Protein AF-0000000087538616 (afdb_homodimer)

Nearest PDB structures (foldseek):
  2dq4-assembly1_A  TM=9.254E-01  e=9.831E-35  Thermus thermophilus
  3gfb-assembly1_D  TM=9.122E-01  e=1.054E-32  Thermococcus kodakarensis KOD1
  4a2c-assembly1_B  TM=8.801E-01  e=6.360E-32  Escherichia coli K-12
  4oh1-assembly1_A  TM=8.958E-01  e=3.127E-30  [Clostridium] scindens ATCC 35704
  5yln-assembly2_C  TM=8.479E-01  e=1.690E-27  Streptococcus pneumoniae D39

Structure (mmCIF, N/CA/C/O backbone):
data_AF-0000000087538616-model_v1
#
loop_
_entity.id
_entity.type
_entity.pdbx_description
1 polymer 'Alcohol dehydrogenase'
#
loop_
_atom_site.group_PDB
_atom_site.id
_atom_site.type_symbol
_atom_site.label_atom_id
_atom_site.label_alt_id
_atom_site.label_comp_id
_atom_site.label_asym_id
_atom_site.label_entity_id
_atom_site.label_seq_id
_atom_site.pdbx_PDB_ins_code
_atom_site.Cartn_x
_atom_site.Cartn_y
_atom_site.Cartn_z
_atom_site.occupancy
_atom_site.B_iso_or_equiv
_atom_site.auth_seq_id
_atom_site.auth_comp_id
_atom_site.auth_asym_id
_atom_site.auth_atom_id
_atom_site.pdbx_PDB_model_num
ATOM 1 N N . MET A 1 1 ? -8.773 42.375 21 1 96.44 1 MET A N 1
ATOM 2 C CA . MET A 1 1 ? -7.539 41.812 20.453 1 96.44 1 MET A CA 1
ATOM 3 C C . MET A 1 1 ? -7.461 42 18.953 1 96.44 1 MET A C 1
ATOM 5 O O . MET A 1 1 ? -8.484 42.188 18.281 1 96.44 1 MET A O 1
ATOM 9 N N . LYS A 1 2 ? -6.277 42.031 18.453 1 98.06 2 LYS A N 1
ATOM 10 C CA . LYS A 1 2 ? -6.098 42.062 17.016 1 98.06 2 LYS A CA 1
ATOM 11 C C . LYS A 1 2 ? -6.25 40.656 16.406 1 98.06 2 LYS A C 1
ATOM 13 O O . LYS A 1 2 ? -5.773 39.688 16.969 1 98.06 2 LYS A O 1
ATOM 18 N N . ALA A 1 3 ? -6.91 40.625 15.273 1 98.5 3 ALA A N 1
ATOM 19 C CA . ALA A 1 3 ? -7.082 39.375 14.539 1 98.5 3 ALA A CA 1
ATOM 20 C C . ALA A 1 3 ? -7.152 39.625 13.039 1 98.5 3 ALA A C 1
ATOM 22 O O . ALA A 1 3 ? -7.637 40.656 12.594 1 98.5 3 ALA A O 1
ATOM 23 N N . ALA A 1 4 ? -6.582 38.75 12.273 1 97.94 4 ALA A N 1
ATOM 24 C CA . ALA A 1 4 ? -6.742 38.781 10.82 1 97.94 4 ALA A CA 1
ATOM 25 C C . ALA A 1 4 ? -7.969 37.969 10.398 1 97.94 4 ALA A C 1
ATOM 27 O O . ALA A 1 4 ? -7.953 36.719 10.445 1 97.94 4 ALA A O 1
ATOM 28 N N . VAL A 1 5 ? -8.977 38.625 9.945 1 97.56 5 VAL A N 1
ATOM 29 C CA . VAL A 1 5 ? -10.258 38 9.656 1 97.56 5 VAL A CA 1
ATOM 30 C C . VAL A 1 5 ? -10.422 37.812 8.148 1 97.56 5 VAL A C 1
ATOM 32 O O . VAL A 1 5 ? -10.281 38.75 7.379 1 97.56 5 VAL A O 1
ATOM 35 N N . PHE A 1 6 ? -10.617 36.562 7.762 1 96.5 6 PHE A N 1
ATOM 36 C CA . PHE A 1 6 ? -10.961 36.219 6.387 1 96.5 6 PHE A CA 1
ATOM 37 C C . PHE A 1 6 ? -12.445 36.406 6.137 1 96.5 6 PHE A C 1
ATOM 39 O O . PHE A 1 6 ? -13.281 35.812 6.82 1 96.5 6 PHE A O 1
ATOM 46 N N . TYR A 1 7 ? -12.82 37.188 5.133 1 96.06 7 TYR A N 1
ATOM 47 C CA . TYR A 1 7 ? -14.219 37.5 4.867 1 96.06 7 TYR A CA 1
ATOM 48 C C . TYR A 1 7 ? -14.703 36.812 3.602 1 96.06 7 TYR A C 1
ATOM 50 O O . TYR A 1 7 ? -15.844 36.344 3.531 1 96.06 7 TYR A O 1
ATOM 58 N N . GLU A 1 8 ? -13.906 36.75 2.619 1 93.81 8 GLU A N 1
ATOM 59 C CA . GLU A 1 8 ? -14.156 36.156 1.307 1 93.81 8 GLU A CA 1
ATOM 60 C C . GLU A 1 8 ? -12.859 35.969 0.522 1 93.81 8 GLU A C 1
ATOM 62 O O . GLU A 1 8 ? -11.805 36.469 0.938 1 93.81 8 GLU A O 1
ATOM 67 N N . PRO A 1 9 ? -12.961 35.219 -0.507 1 92.62 9 PRO A N 1
ATOM 68 C CA . PRO A 1 9 ? -11.734 35.031 -1.285 1 92.62 9 PRO A CA 1
ATOM 69 C C . PRO A 1 9 ? -11.039 36.344 -1.614 1 92.62 9 PRO A C 1
ATOM 71 O O . PRO A 1 9 ? -11.688 37.281 -2.088 1 92.62 9 PRO A O 1
ATOM 74 N N . GLY A 1 10 ? -9.781 36.406 -1.175 1 93.75 10 GLY A N 1
ATOM 75 C CA . GLY A 1 10 ? -8.961 37.594 -1.491 1 93.75 10 GLY A CA 1
ATOM 76 C C . GLY A 1 10 ? -9.062 38.688 -0.455 1 93.75 10 GLY A C 1
ATOM 77 O O . GLY A 1 10 ? -8.398 39.719 -0.565 1 93.75 10 GLY A O 1
ATOM 78 N N . VAL A 1 11 ? -9.836 38.438 0.574 1 95.69 11 VAL A N 1
ATOM 79 C CA . VAL A 1 11 ? -10.062 39.531 1.506 1 95.69 11 VAL A CA 1
ATOM 80 C C . VAL A 1 11 ? -9.781 39.062 2.932 1 95.69 11 VAL A C 1
ATOM 82 O O . VAL A 1 11 ? -10.594 38.375 3.539 1 95.69 11 VAL A O 1
ATOM 85 N N . VAL A 1 12 ? -8.664 39.469 3.48 1 96.5 12 VAL A N 1
ATOM 86 C CA . VAL A 1 12 ? -8.297 39.312 4.887 1 96.5 12 VAL A CA 1
ATOM 87 C C . VAL A 1 12 ? -8.039 40.688 5.496 1 96.5 12 VAL A C 1
ATOM 89 O O . VAL A 1 12 ? -7.266 41.5 4.949 1 96.5 12 VAL A O 1
ATOM 92 N N . LYS A 1 13 ? -8.664 41 6.566 1 97.44 13 LYS A N 1
ATOM 93 C CA . LYS A 1 13 ? -8.508 42.281 7.234 1 97.44 13 LYS A CA 1
ATOM 94 C C . LYS A 1 13 ? -8.055 42.094 8.68 1 97.44 13 LYS A C 1
ATOM 96 O O . LYS A 1 13 ? -8.625 41.281 9.422 1 97.44 13 LYS A O 1
ATOM 101 N N . VAL A 1 14 ? -6.996 42.812 9.023 1 97.81 14 VAL A N 1
ATOM 102 C CA . VAL A 1 14 ? -6.594 42.875 10.43 1 97.81 14 VAL A CA 1
ATOM 103 C C . VAL A 1 14 ? -7.453 43.875 11.18 1 97.81 14 VAL A C 1
ATOM 105 O O . VAL A 1 14 ? -7.477 45.062 10.828 1 97.81 14 VAL A O 1
ATOM 108 N N . GLU A 1 15 ? -8.117 43.406 12.164 1 97.62 15 GLU A N 1
ATOM 109 C CA . GLU A 1 15 ? -9.008 44.281 12.898 1 97.62 15 GLU A CA 1
ATOM 110 C C . GLU A 1 15 ? -9.062 43.938 14.375 1 97.62 15 GLU A C 1
ATOM 112 O O . GLU A 1 15 ? -8.539 42.875 14.789 1 97.62 15 GLU A O 1
ATOM 117 N N . GLU A 1 16 ? -9.625 44.875 15.133 1 97.75 16 GLU A N 1
ATOM 118 C CA . GLU A 1 16 ? -9.836 44.656 16.562 1 97.75 16 GLU A CA 1
ATOM 119 C C . GLU A 1 16 ? -11.125 43.875 16.797 1 97.75 16 GLU A C 1
ATOM 121 O O . GLU A 1 16 ? -12.172 44.188 16.25 1 97.75 16 GLU A O 1
ATOM 126 N N . LYS A 1 17 ? -10.977 42.781 17.562 1 96.12 17 LYS A N 1
ATOM 127 C CA . LYS A 1 17 ? -12.102 41.938 17.953 1 96.12 17 LYS A CA 1
ATOM 128 C C . LYS A 1 17 ? -12.164 41.781 19.469 1 96.12 17 LYS A C 1
ATOM 130 O O . LYS A 1 17 ? -11.156 41.969 20.172 1 96.12 17 LYS A O 1
ATOM 135 N N . ALA A 1 18 ? -13.391 41.5 19.906 1 96.31 18 ALA A N 1
ATOM 136 C CA . ALA A 1 18 ? -13.516 41.156 21.328 1 96.31 18 ALA A CA 1
ATOM 137 C C . ALA A 1 18 ? -12.688 39.906 21.672 1 96.31 18 ALA A C 1
ATOM 139 O O . ALA A 1 18 ? -12.594 38.969 20.875 1 96.31 18 ALA A O 1
ATOM 140 N N . ASP A 1 19 ? -12.094 39.969 22.844 1 97.31 19 ASP A N 1
ATOM 141 C CA . ASP A 1 19 ? -11.391 38.75 23.297 1 97.31 19 ASP A CA 1
ATOM 142 C C . ASP A 1 19 ? -12.344 37.562 23.375 1 97.31 19 ASP A C 1
ATOM 144 O O . ASP A 1 19 ? -13.5 37.719 23.797 1 97.31 19 ASP A O 1
ATOM 148 N N . PRO A 1 20 ? -11.891 36.375 23.031 1 97.12 20 PRO A N 1
ATOM 149 C CA . PRO A 1 20 ? -12.742 35.219 23.203 1 97.12 20 PRO A CA 1
ATOM 150 C C . PRO A 1 20 ? -13.094 34.938 24.656 1 97.12 20 PRO A C 1
ATOM 152 O O . PRO A 1 20 ? -12.25 35.094 25.547 1 97.12 20 PRO A O 1
ATOM 155 N N . VAL A 1 21 ? -14.281 34.562 24.844 1 97 21 VAL A N 1
ATOM 156 C CA . VAL A 1 21 ? -14.727 34.125 26.156 1 97 21 VAL A CA 1
ATOM 157 C C . VAL A 1 21 ? -14.617 32.594 26.281 1 97 21 VAL A C 1
ATOM 159 O O . VAL A 1 21 ? -14.984 31.875 25.344 1 97 21 VAL A O 1
ATOM 162 N N . ILE A 1 22 ? -14.086 32.156 27.391 1 97.44 22 ILE A N 1
ATOM 163 C CA . ILE A 1 22 ? -13.883 30.703 27.516 1 97.44 22 ILE A CA 1
ATOM 164 C C . ILE A 1 22 ? -14.734 30.156 28.656 1 97.44 22 ILE A C 1
ATOM 166 O O . ILE A 1 22 ? -15.039 30.875 29.625 1 97.44 22 ILE A O 1
ATOM 170 N N . HIS A 1 23 ? -15.203 28.953 28.484 1 96.25 23 HIS A N 1
ATOM 171 C CA . HIS A 1 23 ? -15.969 28.203 29.484 1 96.25 23 HIS A CA 1
ATOM 172 C C . HIS A 1 23 ? -15.602 26.734 29.453 1 96.25 23 HIS A C 1
ATOM 174 O O . HIS A 1 23 ? -14.984 26.25 28.5 1 96.25 23 HIS A O 1
ATOM 180 N N . GLY A 1 24 ? -15.875 26.078 30.625 1 97.38 24 GLY A N 1
ATOM 181 C CA . GLY A 1 24 ? -15.789 24.625 30.656 1 97.38 24 GLY A CA 1
ATOM 182 C C . GLY A 1 24 ? -14.391 24.094 30.391 1 97.38 24 GLY A C 1
ATOM 183 O O . GLY A 1 24 ? -13.445 24.453 31.109 1 97.38 24 GLY A O 1
ATOM 184 N N . ASP A 1 25 ? -14.219 23.328 29.297 1 97.88 25 ASP A N 1
ATOM 185 C CA . ASP A 1 25 ? -12.945 22.672 29 1 97.88 25 ASP A CA 1
ATOM 186 C C . ASP A 1 25 ? -12.141 23.484 27.984 1 97.88 25 ASP A C 1
ATOM 188 O O . ASP A 1 25 ? -11.258 22.938 27.312 1 97.88 25 ASP A O 1
ATOM 192 N N . GLU A 1 26 ? -12.406 24.75 27.938 1 98.44 26 GLU A N 1
ATOM 193 C CA . GLU A 1 26 ? -11.766 25.594 26.938 1 98.44 26 GLU A CA 1
ATOM 194 C C . GLU A 1 26 ? -10.516 26.266 27.5 1 98.44 26 GLU A C 1
ATOM 196 O O . GLU A 1 26 ? -10.422 26.5 28.703 1 98.44 26 GLU A O 1
ATOM 201 N N . VAL A 1 27 ? -9.555 26.531 26.641 1 98.69 27 VAL A N 1
ATOM 202 C CA . VAL A 1 27 ? -8.273 27.156 26.969 1 98.69 27 VAL A CA 1
ATOM 203 C C . VAL A 1 27 ? -8.047 28.375 26.062 1 98.69 27 VAL A C 1
ATOM 205 O O . VAL A 1 27 ? -8.289 28.312 24.859 1 98.69 27 VAL A O 1
ATOM 208 N N . LEU A 1 28 ? -7.719 29.469 26.703 1 98.81 28 LEU A N 1
ATOM 209 C CA . LEU A 1 28 ? -7.328 30.656 25.938 1 98.81 28 LEU A CA 1
ATOM 210 C C . LEU A 1 28 ? -5.812 30.734 25.797 1 98.81 28 LEU A C 1
ATOM 212 O O . LEU A 1 28 ? -5.086 30.688 26.797 1 98.81 28 LEU A O 1
ATOM 216 N N . ILE A 1 29 ? -5.371 30.812 24.594 1 98.88 29 ILE A N 1
ATOM 217 C CA . ILE A 1 29 ? -3.939 30.812 24.312 1 98.88 29 ILE A CA 1
ATOM 218 C C . ILE A 1 29 ? -3.518 32.188 23.766 1 98.88 29 ILE A C 1
ATOM 220 O O . ILE A 1 29 ? -4.152 32.719 22.844 1 98.88 29 ILE A O 1
ATOM 224 N N . ARG A 1 30 ? -2.543 32.812 24.375 1 98.88 30 ARG A N 1
ATOM 225 C CA . ARG A 1 30 ? -1.843 33.906 23.719 1 98.88 30 ARG A CA 1
ATOM 226 C C . ARG A 1 30 ? -0.919 33.406 22.625 1 98.88 30 ARG A C 1
ATOM 228 O O . ARG A 1 30 ? 0.133 32.844 22.906 1 98.88 30 ARG A O 1
ATOM 235 N N . VAL A 1 31 ? -1.29 33.688 21.375 1 98.88 31 VAL A N 1
ATOM 236 C CA . VAL A 1 31 ? -0.586 33.094 20.25 1 98.88 31 VAL A CA 1
ATOM 237 C C . VAL A 1 31 ? 0.75 33.812 20.047 1 98.88 31 VAL A C 1
ATOM 239 O O . VAL A 1 31 ? 0.785 35 19.766 1 98.88 31 VAL A O 1
ATOM 242 N N . MET A 1 32 ? 1.782 33.031 20.156 1 98.88 32 MET A N 1
ATOM 243 C CA . MET A 1 32 ? 3.115 33.625 20.031 1 98.88 32 MET A CA 1
ATOM 244 C C . MET A 1 32 ? 3.662 33.438 18.609 1 98.88 32 MET A C 1
ATOM 246 O O . MET A 1 32 ? 4.434 34.25 18.125 1 98.88 32 MET A O 1
ATOM 250 N N . ALA A 1 33 ? 3.355 32.406 17.969 1 98.81 33 ALA A N 1
ATOM 251 C CA . ALA A 1 33 ? 3.75 32.125 16.594 1 98.81 33 ALA A CA 1
ATOM 252 C C . ALA A 1 33 ? 2.689 31.281 15.875 1 98.81 33 ALA A C 1
ATOM 254 O O . ALA A 1 33 ? 2.098 30.375 16.469 1 98.81 33 ALA A O 1
ATOM 255 N N . ALA A 1 34 ? 2.406 31.578 14.625 1 98.75 34 ALA A N 1
ATOM 256 C CA . ALA A 1 34 ? 1.468 30.844 13.789 1 98.75 34 ALA A CA 1
ATOM 257 C C . ALA A 1 34 ? 2.014 30.672 12.375 1 98.75 34 ALA A C 1
ATOM 259 O O . ALA A 1 3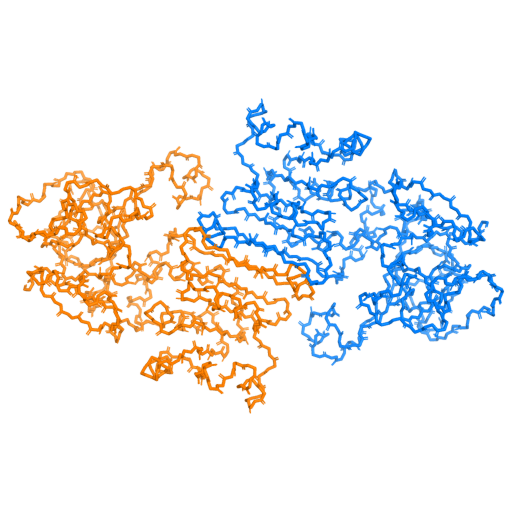4 ? 2.379 31.641 11.719 1 98.75 34 ALA A O 1
ATOM 260 N N . GLY A 1 35 ? 2.076 29.438 11.938 1 97.94 35 GLY A N 1
ATOM 261 C CA . GLY A 1 35 ? 2.604 29.156 10.609 1 97.94 35 GLY A CA 1
ATOM 262 C C . GLY A 1 35 ? 1.562 29.281 9.516 1 97.94 35 GLY A C 1
ATOM 263 O O . GLY A 1 35 ? 0.369 29.094 9.758 1 97.94 35 GLY A O 1
ATOM 264 N N . ILE A 1 36 ? 2.049 29.641 8.336 1 96.44 36 ILE A N 1
ATOM 265 C CA . ILE A 1 36 ? 1.204 29.672 7.145 1 96.44 36 ILE A CA 1
ATOM 266 C C . ILE A 1 36 ? 1.233 28.312 6.457 1 96.44 36 ILE A C 1
ATOM 268 O O . ILE A 1 36 ? 2.307 27.766 6.172 1 96.44 36 ILE A O 1
ATOM 272 N N . CYS A 1 37 ? 0.11 27.734 6.246 1 92.88 37 CYS A N 1
ATOM 273 C CA . CYS A 1 37 ? -0.019 26.453 5.547 1 92.88 37 CYS A CA 1
ATOM 274 C C . CYS A 1 37 ? -0.59 26.656 4.148 1 92.88 37 CYS A C 1
ATOM 276 O O . CYS A 1 37 ? -1.247 27.656 3.879 1 92.88 37 CYS A O 1
ATOM 278 N N . GLY A 1 38 ? -0.263 25.703 3.225 1 88.88 38 GLY A N 1
ATOM 279 C CA . GLY A 1 38 ? -0.885 25.734 1.912 1 88.88 38 GLY A CA 1
ATOM 280 C C . GLY A 1 38 ? -2.398 25.828 1.971 1 88.88 38 GLY A C 1
ATOM 281 O O . GLY A 1 38 ? -3.02 26.484 1.127 1 88.88 38 GLY A O 1
ATOM 282 N N . THR A 1 39 ? -2.984 25.25 2.918 1 88.25 39 THR A N 1
ATOM 283 C CA . THR A 1 39 ? -4.426 25.281 3.125 1 88.25 39 THR A CA 1
ATOM 284 C C . THR A 1 39 ? -4.91 26.719 3.318 1 88.25 39 THR A C 1
ATOM 286 O O . THR A 1 39 ? -5.965 27.109 2.811 1 88.25 39 THR A O 1
ATOM 289 N N . ASP A 1 40 ? -4.211 27.547 4.043 1 92.81 40 ASP A N 1
ATOM 290 C CA . ASP A 1 40 ? -4.555 28.953 4.223 1 92.81 40 ASP A CA 1
ATOM 291 C C . ASP A 1 40 ? -4.598 29.688 2.885 1 92.81 40 ASP A C 1
ATOM 293 O O . ASP A 1 40 ? -5.516 30.469 2.627 1 92.81 40 ASP A O 1
ATOM 297 N N . LEU A 1 41 ? -3.607 29.359 2.098 1 91.19 41 LEU A N 1
ATOM 298 C CA . LEU A 1 41 ? -3.508 30 0.791 1 91.19 41 LEU A CA 1
ATOM 299 C C . LEU A 1 41 ? -4.645 29.547 -0.123 1 91.19 41 LEU A C 1
ATOM 301 O O . LEU A 1 41 ? -5.207 30.359 -0.86 1 91.19 41 LEU A O 1
ATOM 305 N N . HIS A 1 42 ? -4.965 28.281 -0.024 1 88.69 42 HIS A N 1
ATOM 306 C CA . HIS A 1 42 ? -6.059 27.75 -0.833 1 88.69 42 HIS A CA 1
ATOM 307 C C . HIS A 1 42 ? -7.387 28.406 -0.454 1 88.69 42 HIS A C 1
ATOM 309 O O . HIS A 1 42 ? -8.172 28.766 -1.327 1 88.69 42 HIS A O 1
ATOM 315 N N . ILE A 1 43 ? -7.621 28.516 0.801 1 89.75 43 ILE A N 1
ATOM 316 C CA . ILE A 1 43 ? -8.852 29.125 1.287 1 89.75 43 ILE A CA 1
ATOM 317 C C . ILE A 1 43 ? -8.906 30.594 0.843 1 89.75 43 ILE A C 1
ATOM 319 O O . ILE A 1 43 ? -9.938 31.062 0.365 1 89.75 43 ILE A O 1
ATOM 323 N N . TYR A 1 44 ? -7.812 31.25 0.97 1 92.25 44 TYR A N 1
ATOM 324 C CA . TYR A 1 44 ? -7.727 32.656 0.542 1 92.25 44 TYR A CA 1
ATOM 325 C C . TYR A 1 44 ? -8.094 32.781 -0.932 1 92.25 44 TYR A C 1
ATOM 327 O O . TYR A 1 44 ? -8.766 33.75 -1.323 1 92.25 44 TYR A O 1
ATOM 335 N N . ASP A 1 45 ? -7.691 31.812 -1.677 1 90.56 45 ASP A N 1
ATOM 336 C CA . ASP A 1 45 ? -7.902 31.875 -3.121 1 90.56 45 ASP A CA 1
ATOM 337 C C . ASP A 1 45 ? -9.297 31.375 -3.488 1 90.56 45 ASP A C 1
ATOM 339 O O . ASP A 1 45 ? -9.711 31.453 -4.648 1 90.56 45 ASP A O 1
ATOM 343 N N . GLY A 1 46 ? -10.078 30.859 -2.578 1 84 46 GLY A N 1
ATOM 344 C CA . GLY A 1 46 ? -11.461 30.469 -2.822 1 84 46 GLY A CA 1
ATOM 345 C C . GLY A 1 46 ? -11.648 28.969 -2.922 1 84 46 GLY A C 1
ATOM 346 O O . GLY A 1 46 ? -12.75 28.5 -3.197 1 84 46 GLY A O 1
ATOM 347 N N . ALA A 1 47 ? -10.562 28.312 -2.799 1 73.75 47 ALA A N 1
ATOM 348 C CA . ALA A 1 47 ? -10.695 26.859 -2.846 1 73.75 47 ALA A CA 1
ATOM 349 C C . ALA A 1 47 ? -11.18 26.312 -1.507 1 73.75 47 ALA A C 1
ATOM 351 O O . ALA A 1 47 ? -11.188 27.031 -0.502 1 73.75 47 ALA A O 1
ATOM 352 N N . LYS A 1 48 ? -11.891 25.109 -1.692 1 63.09 48 LYS A N 1
ATOM 353 C CA . LYS A 1 48 ? -12.305 24.469 -0.452 1 63.09 48 LYS A CA 1
ATOM 354 C C . LYS A 1 48 ? -11.094 23.906 0.3 1 63.09 48 LYS A C 1
ATOM 356 O O . LYS A 1 48 ? -10.133 23.438 -0.316 1 63.09 48 LYS A O 1
ATOM 361 N N . GLY A 1 49 ? -10.805 24.188 1.549 1 55.78 49 GLY A N 1
ATOM 362 C CA . GLY A 1 49 ? -9.805 23.453 2.322 1 55.78 49 GLY A CA 1
ATOM 363 C C . GLY A 1 49 ? -10.18 22.016 2.572 1 55.78 49 GLY A C 1
ATOM 364 O O . GLY A 1 49 ? -10.977 21.438 1.835 1 55.78 49 GLY A O 1
ATOM 365 N N . ALA A 1 50 ? -9.359 21.219 3.488 1 56.09 50 ALA A N 1
ATOM 366 C CA . ALA A 1 50 ? -9.75 19.891 3.93 1 56.09 50 ALA A CA 1
ATOM 367 C C . ALA A 1 50 ? -11.164 19.891 4.512 1 56.09 50 ALA A C 1
ATOM 369 O O . ALA A 1 50 ? -11.852 18.875 4.508 1 56.09 50 ALA A O 1
ATOM 370 N N . SER A 1 51 ? -11.57 21.094 4.984 1 60.75 51 SER A N 1
ATOM 371 C CA . SER A 1 51 ? -12.914 21.266 5.512 1 60.75 51 SER A CA 1
ATOM 372 C C . SER A 1 51 ? -13.547 22.562 5.008 1 60.75 51 SER A C 1
ATOM 374 O O . SER A 1 51 ? -12.836 23.469 4.555 1 60.75 51 SER A O 1
ATOM 376 N N . GLU A 1 52 ? -14.875 22.547 5.105 1 74.06 52 GLU A N 1
ATOM 377 C CA . GLU A 1 52 ? -15.625 23.719 4.684 1 74.06 52 GLU A CA 1
ATOM 378 C C . GLU A 1 52 ? -15.305 24.922 5.562 1 74.06 52 GLU A C 1
ATOM 380 O O . GLU A 1 52 ? -15.141 24.797 6.777 1 74.06 52 GLU A O 1
ATOM 385 N N . CYS A 1 53 ? -14.914 26 4.961 1 79.69 53 CYS A N 1
ATOM 386 C CA . CYS A 1 53 ? -14.641 27.266 5.637 1 79.69 53 CYS A CA 1
ATOM 387 C C . CYS A 1 53 ? -15.867 28.172 5.629 1 79.69 53 CYS A C 1
ATOM 389 O O . CYS A 1 53 ? -16.578 28.25 4.621 1 79.69 53 CYS A O 1
ATOM 391 N N . PHE A 1 54 ? -16.234 28.719 6.824 1 84 54 PHE A N 1
ATOM 392 C CA . PHE A 1 54 ? -17.391 29.594 6.957 1 84 54 PHE A CA 1
ATOM 393 C C . PHE A 1 54 ? -16.953 31 7.355 1 84 54 PHE A C 1
ATOM 395 O O . PHE A 1 54 ? -16.875 31.328 8.539 1 84 54 PHE A O 1
ATOM 402 N N . PRO A 1 55 ? -16.734 31.844 6.406 1 90.5 55 PRO A N 1
ATOM 403 C CA . PRO A 1 55 ? -16.375 33.219 6.766 1 90.5 55 PRO A CA 1
ATOM 404 C C . PRO A 1 55 ? -17.516 34 7.41 1 90.5 55 PRO A C 1
ATOM 406 O O . PRO A 1 55 ? -18.688 33.688 7.172 1 90.5 55 PRO A O 1
ATOM 409 N N . PRO A 1 56 ? -17.266 35.094 8.273 1 95.06 56 PRO A N 1
ATOM 410 C CA . PRO A 1 56 ? -15.93 35.531 8.656 1 95.06 56 PRO A CA 1
ATOM 411 C C . PRO A 1 56 ? -15.234 34.562 9.609 1 95.06 56 PRO A C 1
ATOM 413 O O . PRO A 1 56 ? -15.883 34 10.492 1 95.06 56 PRO A O 1
ATOM 416 N N . VAL A 1 57 ? -13.984 34.281 9.414 1 95.38 57 VAL A N 1
ATOM 417 C CA . VAL A 1 57 ? -13.242 33.344 10.25 1 95.38 57 VAL A CA 1
ATOM 418 C C . VAL A 1 57 ? -11.781 33.781 10.336 1 95.38 57 VAL A C 1
ATOM 420 O O . VAL A 1 57 ? -11.227 34.344 9.375 1 95.38 57 VAL A O 1
ATOM 423 N N . VAL A 1 58 ? -11.195 33.719 11.523 1 97.38 58 VAL A N 1
ATOM 424 C CA . VAL A 1 58 ? -9.75 33.875 11.68 1 97.38 58 VAL A CA 1
ATOM 425 C C . VAL A 1 58 ? -9.023 32.594 11.297 1 97.38 58 VAL A C 1
ATOM 427 O O . VAL A 1 58 ? -9.188 31.562 11.953 1 97.38 58 VAL A O 1
ATOM 430 N N . LEU A 1 59 ? -8.188 32.625 10.266 1 95.75 59 LEU A N 1
ATOM 431 C CA . LEU A 1 59 ? -7.469 31.438 9.82 1 95.75 59 LEU A CA 1
ATOM 432 C C . LEU A 1 59 ? -6.254 31.172 10.695 1 95.75 59 LEU A C 1
ATOM 434 O O . LEU A 1 59 ? -6.137 31.75 11.789 1 95.75 59 LEU A O 1
ATOM 438 N N . GLY A 1 60 ? -5.453 30.203 10.266 1 97 60 GLY A N 1
ATOM 439 C CA . GLY A 1 60 ? -4.254 29.828 10.992 1 97 60 GLY A CA 1
ATOM 440 C C . GLY A 1 60 ? -4.449 28.609 11.875 1 97 60 GLY A C 1
ATOM 441 O O . GLY A 1 60 ? -4.914 28.719 13.016 1 97 60 GLY A O 1
ATOM 442 N N . HIS A 1 61 ? -4.02 27.453 11.414 1 96.94 61 HIS A N 1
ATOM 443 C CA . HIS A 1 61 ? -4.242 26.234 12.18 1 96.94 61 HIS A CA 1
ATOM 444 C C . HIS A 1 61 ? -2.928 25.656 12.688 1 96.94 61 HIS A C 1
ATOM 446 O O . HIS A 1 61 ? -2.92 24.641 13.391 1 96.94 61 HIS A O 1
ATOM 452 N N . GLU A 1 62 ? -1.828 26.281 12.398 1 98.12 62 GLU A N 1
ATOM 453 C CA . GLU A 1 62 ? -0.504 25.938 12.906 1 98.12 62 GLU A CA 1
ATOM 454 C C . GLU A 1 62 ? -0.009 26.984 13.906 1 98.12 62 GLU A C 1
ATOM 456 O O . GLU A 1 62 ? 0.557 28.016 13.516 1 98.12 62 GLU A O 1
ATOM 461 N N . PHE A 1 63 ? -0.169 26.672 15.227 1 98.69 63 PHE A N 1
ATOM 462 C CA . PHE A 1 63 ? 0.283 27.734 16.094 1 98.69 63 PHE A CA 1
ATOM 463 C C . PHE A 1 63 ? 0.651 27.203 17.469 1 98.69 63 PHE A C 1
ATOM 465 O O . PHE A 1 63 ? 0.323 26.062 17.812 1 98.69 63 PHE A O 1
ATOM 472 N N . ALA A 1 64 ? 1.416 28 18.188 1 98.88 64 ALA A N 1
ATOM 473 C CA . ALA A 1 64 ? 1.859 27.766 19.562 1 98.88 64 ALA A CA 1
ATOM 474 C C . ALA A 1 64 ? 1.856 29.062 20.375 1 98.88 64 ALA A C 1
ATOM 476 O O . ALA A 1 64 ? 1.859 30.156 19.797 1 98.88 64 ALA A O 1
ATOM 477 N N . GLY A 1 65 ? 1.795 28.891 21.641 1 98.88 65 GLY A N 1
ATOM 478 C CA . GLY A 1 65 ? 1.768 30.062 22.484 1 98.88 65 GLY A CA 1
ATOM 479 C C . GLY A 1 65 ? 1.772 29.734 23.969 1 98.88 65 GLY A C 1
ATOM 480 O O . GLY A 1 65 ? 2.316 28.703 24.375 1 98.88 65 GLY A O 1
ATOM 481 N N . VAL A 1 66 ? 1.271 30.719 24.703 1 98.88 66 VAL A N 1
ATOM 482 C CA . VAL A 1 66 ? 1.237 30.609 26.156 1 98.88 66 VAL A CA 1
ATOM 483 C C . VAL A 1 66 ? -0.212 30.578 26.641 1 98.88 66 VAL A C 1
ATOM 485 O O . VAL A 1 66 ? -1.048 31.344 26.156 1 98.88 66 VAL A O 1
ATOM 488 N N . VAL A 1 67 ? -0.491 29.641 27.562 1 98.88 67 VAL A N 1
ATOM 489 C CA . VAL A 1 67 ? -1.827 29.609 28.141 1 98.88 67 VAL A CA 1
ATOM 490 C C . VAL A 1 67 ? -2.096 30.922 28.891 1 98.88 67 VAL A C 1
ATOM 492 O O . VAL A 1 67 ? -1.385 31.25 29.844 1 98.88 67 VAL A O 1
ATOM 495 N N . GLU A 1 68 ? -3.07 31.609 28.438 1 98.69 68 GLU A N 1
ATOM 496 C CA . GLU A 1 68 ? -3.451 32.906 29 1 98.69 68 GLU A CA 1
ATOM 497 C C . GLU A 1 68 ? -4.512 32.719 30.078 1 98.69 68 GLU A C 1
ATOM 499 O O . GLU A 1 68 ? -4.496 33.438 31.094 1 98.69 68 GLU A O 1
ATOM 504 N N . ALA A 1 69 ? -5.48 31.859 29.906 1 98.69 69 ALA A N 1
ATOM 505 C CA . ALA A 1 69 ? -6.566 31.547 30.828 1 98.69 69 ALA A CA 1
ATOM 506 C C . ALA A 1 69 ? -7.094 30.125 30.578 1 98.69 69 ALA A C 1
ATOM 508 O O . ALA A 1 69 ? -6.867 29.547 29.516 1 98.69 69 ALA A O 1
ATOM 509 N N . VAL A 1 70 ? -7.723 29.547 31.641 1 98.56 70 VAL A N 1
ATOM 510 C CA . VAL A 1 70 ? -8.305 28.219 31.5 1 98.56 70 VAL A CA 1
ATOM 511 C C . VAL A 1 70 ? -9.727 28.219 32.062 1 98.56 70 VAL A C 1
ATOM 513 O O . VAL A 1 70 ? -10.031 28.922 33.031 1 98.56 70 VAL A O 1
ATOM 516 N N . GLY A 1 71 ? -10.562 27.453 31.359 1 98.19 71 GLY A N 1
ATOM 517 C CA . GLY A 1 71 ? -11.906 27.266 31.875 1 98.19 71 GLY A CA 1
ATOM 518 C C . GLY A 1 71 ? -11.938 26.422 33.156 1 98.19 71 GLY A C 1
ATOM 519 O O . GLY A 1 71 ? -10.93 25.828 33.531 1 98.19 71 GLY A O 1
ATOM 520 N N . GLU A 1 72 ? -13.148 26.328 33.75 1 97.88 72 GLU A N 1
ATOM 521 C CA . GLU A 1 72 ? -13.312 25.75 35.094 1 97.88 72 GLU A CA 1
ATOM 522 C C . GLU A 1 72 ? -13.07 24.25 35.062 1 97.88 72 GLU A C 1
ATOM 524 O O . GLU A 1 72 ? -12.719 23.656 36.094 1 97.88 72 GLU A O 1
ATOM 529 N N . ASP A 1 73 ? -13.219 23.594 33.906 1 98 73 ASP A N 1
ATOM 530 C CA . ASP A 1 73 ? -13.125 22.125 33.844 1 98 73 ASP A CA 1
ATOM 531 C C . ASP A 1 73 ? -11.758 21.688 33.344 1 98 73 ASP A C 1
ATOM 533 O O . ASP A 1 73 ? -11.492 20.484 33.219 1 98 73 ASP A O 1
ATOM 537 N N . VAL A 1 74 ? -10.836 22.609 33 1 98.12 74 VAL A N 1
ATOM 538 C CA . VAL A 1 74 ? -9.516 22.297 32.469 1 98.12 74 VAL A CA 1
ATOM 539 C C . VAL A 1 74 ? -8.617 21.766 33.594 1 98.12 74 VAL A C 1
ATOM 541 O O . VAL A 1 74 ? -8.57 22.344 34.688 1 98.12 74 VAL A O 1
ATOM 544 N N . VAL A 1 75 ? -7.887 20.594 33.312 1 96.94 75 VAL A N 1
ATOM 545 C CA . VAL A 1 75 ? -7.082 20 34.375 1 96.94 75 VAL A CA 1
ATOM 546 C C . VAL A 1 75 ? -5.672 19.719 33.875 1 96.94 75 VAL A C 1
ATOM 548 O O . VAL A 1 75 ? -4.734 19.578 34.656 1 96.94 75 VAL A O 1
ATOM 551 N N . ARG A 1 76 ? -5.422 19.688 32.594 1 96.88 76 ARG A N 1
ATOM 552 C CA . ARG A 1 76 ? -4.176 19.172 32.031 1 96.88 76 ARG A CA 1
ATOM 553 C C . ARG A 1 76 ? -3.146 20.281 31.875 1 96.88 76 ARG A C 1
ATOM 555 O O . ARG A 1 76 ? -1.943 20.016 31.828 1 96.88 76 ARG A O 1
ATOM 562 N N . VAL A 1 77 ? -3.619 21.578 31.781 1 98.06 77 VAL A N 1
ATOM 563 C CA . VAL A 1 77 ? -2.709 22.703 31.609 1 98.06 77 VAL A CA 1
ATOM 564 C C . VAL A 1 77 ? -3.1 23.844 32.562 1 98.06 77 VAL A C 1
ATOM 566 O O . VAL A 1 77 ? -4.203 23.859 33.094 1 98.06 77 VAL A O 1
ATOM 569 N N . LYS A 1 78 ? -2.184 24.812 32.75 1 98.12 78 LYS A N 1
ATOM 570 C CA . LYS A 1 78 ? -2.428 25.984 33.562 1 98.12 78 LYS A CA 1
ATOM 571 C C . LYS A 1 78 ? -1.849 27.25 32.938 1 98.12 78 LYS A C 1
ATOM 573 O O . LYS A 1 78 ? -1.043 27.156 32 1 98.12 78 LYS A O 1
ATOM 578 N N . VAL A 1 79 ? -2.287 28.391 33.469 1 98.62 79 VAL A N 1
ATOM 579 C CA . VAL A 1 79 ? -1.837 29.688 32.969 1 98.62 79 VAL A CA 1
ATOM 580 C C . VAL A 1 79 ? -0.311 29.75 33.031 1 98.62 79 VAL A C 1
ATOM 582 O O . VAL A 1 79 ? 0.309 29.375 34 1 98.62 79 VAL A O 1
ATOM 585 N N . GLY A 1 80 ? 0.322 30.141 31.922 1 98.69 80 GLY A N 1
ATOM 586 C CA . GLY A 1 80 ? 1.768 30.281 31.844 1 98.69 80 GLY A CA 1
ATOM 587 C C . GLY A 1 80 ? 2.438 29.141 31.109 1 98.69 80 GLY A C 1
ATOM 588 O O . GLY A 1 80 ? 3.592 29.25 30.703 1 98.69 80 GLY A O 1
ATOM 589 N N . ASP A 1 81 ? 1.765 27.984 30.953 1 98.75 81 ASP A N 1
ATOM 590 C CA . ASP A 1 81 ? 2.326 26.844 30.234 1 98.75 81 ASP A CA 1
ATOM 591 C C . ASP A 1 81 ? 2.541 27.172 28.766 1 98.75 81 ASP A C 1
ATOM 593 O O . ASP A 1 81 ? 1.719 27.859 28.141 1 98.75 81 ASP A O 1
ATOM 597 N N . HIS A 1 82 ? 3.689 26.766 28.172 1 98.88 82 HIS A N 1
ATOM 598 C CA . HIS A 1 82 ? 3.908 26.797 26.734 1 98.88 82 HIS A CA 1
ATOM 599 C C . HIS A 1 82 ? 3.232 25.625 26.047 1 98.88 82 HIS A C 1
ATOM 601 O O . HIS A 1 82 ? 3.348 24.484 26.5 1 98.88 82 HIS A O 1
ATOM 607 N N . VAL A 1 83 ? 2.488 25.891 24.969 1 98.88 83 VAL A N 1
ATOM 608 C CA . VAL A 1 83 ? 1.686 24.812 24.391 1 98.88 83 VAL A CA 1
ATOM 609 C C . VAL A 1 83 ? 1.666 24.938 22.875 1 98.88 83 VAL A C 1
ATOM 611 O O . VAL A 1 83 ? 1.957 26 22.328 1 98.88 83 VAL A O 1
ATOM 614 N N . THR A 1 84 ? 1.492 23.875 22.188 1 98.81 84 THR A N 1
ATOM 615 C CA . THR A 1 84 ? 1.124 23.766 20.766 1 98.81 84 THR A CA 1
ATOM 616 C C . THR A 1 84 ? -0.259 23.141 20.625 1 98.81 84 THR A C 1
ATOM 618 O O . THR A 1 84 ? -0.755 22.484 21.547 1 98.81 84 THR A O 1
ATOM 621 N N . VAL A 1 85 ? -0.893 23.375 19.516 1 98.31 85 VAL A N 1
ATOM 622 C CA . VAL A 1 85 ? -2.307 23.031 19.406 1 98.31 85 VAL A CA 1
ATOM 623 C C . VAL A 1 85 ? -2.52 22.109 18.203 1 98.31 85 VAL A C 1
ATOM 625 O O . VAL A 1 85 ? -2.064 22.406 17.094 1 98.31 85 VAL A O 1
ATOM 628 N N . ASP A 1 86 ? -3.1 20.938 18.406 1 97.62 86 ASP A N 1
ATOM 629 C CA . ASP A 1 86 ? -3.699 20.156 17.328 1 97.62 86 ASP A CA 1
ATOM 630 C C . ASP A 1 86 ? -5.012 20.781 16.859 1 97.62 86 ASP A C 1
ATOM 632 O O . ASP A 1 86 ? -5.984 20.828 17.625 1 97.62 86 ASP A O 1
ATOM 636 N N . PRO A 1 87 ? -5.066 21.234 15.672 1 96.25 87 PRO A N 1
ATOM 637 C CA . PRO A 1 87 ? -6.266 21.969 15.242 1 96.25 87 PRO A CA 1
ATOM 638 C C . PRO A 1 87 ? -7.492 21.078 15.125 1 96.25 87 PRO A C 1
ATOM 640 O O . PRO A 1 87 ? -8.617 21.562 15.055 1 96.25 87 PRO A O 1
ATOM 643 N N . SER A 1 88 ? -7.383 19.797 15.148 1 94.5 88 SER A N 1
ATOM 644 C CA . SER A 1 88 ? -8.445 18.875 14.773 1 94.5 88 SER A CA 1
ATOM 645 C C . SER A 1 88 ? -9.391 18.625 15.945 1 94.5 88 SER A C 1
ATOM 647 O O . SER A 1 88 ? -8.953 18.469 17.094 1 94.5 88 SER A O 1
ATOM 649 N N . ILE A 1 89 ? -10.625 18.672 15.719 1 92.69 89 ILE A N 1
ATOM 650 C CA . ILE A 1 89 ? -11.672 18.266 16.656 1 92.69 89 ILE A CA 1
ATOM 651 C C . ILE A 1 89 ? -12.578 17.219 16 1 92.69 89 ILE A C 1
ATOM 653 O O . ILE A 1 89 ? -13.117 17.453 14.922 1 92.69 89 ILE A O 1
ATOM 657 N N . MET A 1 90 ? -12.68 16.094 16.625 1 93.5 90 MET A N 1
ATOM 658 C CA . MET A 1 90 ? -13.516 14.992 16.141 1 93.5 90 MET A CA 1
ATOM 659 C C . MET A 1 90 ? -14.742 14.812 17.031 1 93.5 90 MET A C 1
ATOM 661 O O . MET A 1 90 ? -14.711 15.141 18.219 1 93.5 90 MET A O 1
ATOM 665 N N . CYS A 1 91 ? -15.852 14.234 16.531 1 93.38 91 CYS A N 1
ATOM 666 C CA . CYS A 1 91 ? -17.125 14.188 17.25 1 93.38 91 CYS A CA 1
ATOM 667 C C . CYS A 1 91 ? -17.125 13.055 18.266 1 93.38 91 CYS A C 1
ATOM 669 O O . CYS A 1 91 ? -17.891 13.094 19.234 1 93.38 91 CYS A O 1
ATOM 671 N N . GLY A 1 92 ? -16.344 12.094 18.047 1 92.88 92 GLY A N 1
ATOM 672 C CA . GLY A 1 92 ? -16.219 10.984 18.969 1 92.88 92 GLY A CA 1
ATOM 673 C C . GLY A 1 92 ? -17.391 10.023 18.906 1 92.88 92 GLY A C 1
ATOM 674 O O . GLY A 1 92 ? -17.391 8.977 19.547 1 92.88 92 GLY A O 1
ATOM 675 N N . LYS A 1 93 ? -18.391 10.336 18 1 94.44 93 LYS A N 1
ATOM 676 C CA . LYS A 1 93 ? -19.609 9.523 18.078 1 94.44 93 LYS A CA 1
ATOM 677 C C . LYS A 1 93 ? -19.953 8.93 16.703 1 94.44 93 LYS A C 1
ATOM 679 O O . LYS A 1 93 ? -20.797 8.031 16.609 1 94.44 93 LYS A O 1
ATOM 684 N N . CYS A 1 94 ? -19.391 9.469 15.68 1 95 94 CYS A N 1
ATOM 685 C CA . CYS A 1 94 ? -19.703 8.93 14.367 1 95 94 CYS A CA 1
ATOM 686 C C . CYS A 1 94 ? -19.016 7.59 14.148 1 95 94 CYS A C 1
ATOM 688 O O . CYS A 1 94 ? -18.234 7.148 14.984 1 95 94 CYS A O 1
ATOM 690 N N . TYR A 1 95 ? -19.375 6.891 13.094 1 93.25 95 TYR A N 1
ATOM 691 C CA . TYR A 1 95 ? -18.844 5.566 12.781 1 93.25 95 TYR A CA 1
ATOM 692 C C . TYR A 1 95 ? -17.328 5.59 12.727 1 93.25 95 TYR A C 1
ATOM 694 O O . TYR A 1 95 ? -16.656 4.734 13.312 1 93.25 95 TYR A O 1
ATOM 702 N N . ALA A 1 96 ? -16.75 6.582 12.055 1 94 96 ALA A N 1
ATOM 703 C CA . ALA A 1 96 ? -15.305 6.688 11.914 1 94 96 ALA A CA 1
ATOM 704 C C . ALA A 1 96 ? -14.633 6.879 13.266 1 94 96 ALA A C 1
ATOM 706 O O . ALA A 1 96 ? -13.633 6.219 13.57 1 94 96 ALA A O 1
ATOM 707 N N . CYS A 1 97 ? -15.148 7.746 14.086 1 93.5 97 CYS A N 1
ATOM 708 C CA . CYS A 1 97 ? -14.586 7.988 15.406 1 93.5 97 CYS A CA 1
ATOM 709 C C . CYS A 1 97 ? -14.672 6.738 16.281 1 93.5 97 CYS A C 1
ATOM 711 O O . CYS A 1 97 ? -13.719 6.395 16.969 1 93.5 97 CYS A O 1
ATOM 713 N N . GLN A 1 98 ? -15.758 6.051 16.094 1 93.44 98 GLN A N 1
ATOM 714 C CA . GLN A 1 98 ? -15.992 4.902 16.969 1 93.44 98 GLN A CA 1
ATOM 715 C C . GLN A 1 98 ? -15.203 3.684 16.5 1 93.44 98 GLN A C 1
ATOM 717 O O . GLN A 1 98 ? -15.07 2.703 17.234 1 93.44 98 GLN A O 1
ATOM 722 N N . THR A 1 99 ? -14.711 3.734 15.305 1 90.62 99 THR A N 1
ATOM 723 C CA . THR A 1 99 ? -13.938 2.611 14.781 1 90.62 99 THR A CA 1
ATOM 724 C C . THR A 1 99 ? -12.453 2.959 14.727 1 90.62 99 THR A C 1
ATOM 726 O O . THR A 1 99 ? -11.695 2.334 13.984 1 90.62 99 THR A O 1
ATOM 729 N N . GLY A 1 100 ? -12.031 3.973 15.445 1 90.44 100 GLY A N 1
ATOM 730 C CA . GLY A 1 100 ? -10.625 4.293 15.633 1 90.44 100 GLY A CA 1
ATOM 731 C C . GLY A 1 100 ? -10.008 5.008 14.445 1 90.44 100 GLY A C 1
ATOM 732 O O . GLY A 1 100 ? -8.789 5 14.281 1 90.44 100 GLY A O 1
ATOM 733 N N . ARG A 1 101 ? -10.844 5.582 13.578 1 93.25 101 ARG A N 1
ATOM 734 C CA . ARG A 1 101 ? -10.375 6.336 12.422 1 93.25 101 ARG A CA 1
ATOM 735 C C . ARG A 1 101 ? -10.898 7.77 12.453 1 93.25 101 ARG A C 1
ATOM 737 O O . ARG A 1 101 ? -11.492 8.234 11.477 1 93.25 101 ARG A O 1
ATOM 744 N N . PRO A 1 102 ? -10.555 8.508 13.461 1 92.44 102 PRO A N 1
ATOM 745 C CA . PRO A 1 102 ? -11.219 9.805 13.672 1 92.44 102 PRO A CA 1
ATOM 746 C C . PRO A 1 102 ? -10.844 10.836 12.609 1 92.44 102 PRO A C 1
ATOM 748 O O . PRO A 1 102 ? -11.547 11.836 12.438 1 92.44 102 PRO A O 1
ATOM 751 N N . HIS A 1 103 ? -9.719 10.664 11.945 1 92.38 103 HIS A N 1
ATOM 752 C CA . HIS A 1 103 ? -9.344 11.609 10.898 1 92.38 103 HIS A CA 1
ATOM 753 C C . HIS A 1 103 ? -10.312 11.539 9.719 1 92.38 103 HIS A C 1
ATOM 755 O O . HIS A 1 103 ? -10.266 12.391 8.82 1 92.38 103 HIS A O 1
ATOM 761 N N . PHE A 1 104 ? -11.281 10.547 9.758 1 94.44 104 PHE A N 1
ATOM 762 C CA . PHE A 1 104 ? -12.367 10.492 8.789 1 94.44 104 PHE A CA 1
ATOM 763 C C . PHE A 1 104 ? -13.688 10.883 9.438 1 94.44 104 PHE A C 1
ATOM 765 O O . PHE A 1 104 ? -14.758 10.492 8.961 1 94.44 104 PHE A O 1
ATOM 772 N N . CYS A 1 105 ? -13.672 11.602 10.555 1 94.75 105 CYS A N 1
ATOM 773 C CA . CYS A 1 105 ? -14.852 12.016 11.305 1 94.75 105 CYS A CA 1
ATOM 774 C C . CYS A 1 105 ? -15.852 12.719 10.391 1 94.75 105 CYS A C 1
ATOM 776 O O . CYS A 1 105 ? -15.477 13.594 9.609 1 94.75 105 CYS A O 1
ATOM 778 N N . GLU A 1 106 ? -17.109 12.359 10.492 1 93 106 GLU A N 1
ATOM 779 C CA . GLU A 1 106 ? -18.188 12.906 9.672 1 93 106 GLU A CA 1
ATOM 780 C C . GLU A 1 106 ? -18.469 14.359 10.039 1 93 106 GLU A C 1
ATOM 782 O O . GLU A 1 106 ? -19.094 15.086 9.266 1 93 106 GLU A O 1
ATOM 787 N N . SER A 1 107 ? -18.016 14.797 11.156 1 92.38 107 SER A N 1
ATOM 788 C CA . SER A 1 107 ? -18.156 16.172 11.617 1 92.38 107 SER A CA 1
ATOM 789 C C . SER A 1 107 ? -16.797 16.781 11.977 1 92.38 107 SER A C 1
ATOM 791 O O . SER A 1 107 ? -16.656 17.438 13.008 1 92.38 107 SER A O 1
ATOM 793 N N . TYR A 1 108 ? -15.844 16.438 11.172 1 91.31 108 TYR A N 1
ATOM 794 C CA . TYR A 1 108 ? -14.484 16.922 11.383 1 91.31 108 TYR A CA 1
ATOM 795 C C . TYR A 1 108 ? -14.453 18.438 11.391 1 91.31 108 TYR A C 1
ATOM 797 O O . TYR A 1 108 ? -15.07 19.094 10.539 1 91.31 108 TYR A O 1
ATOM 805 N N . SER A 1 109 ? -13.906 19.031 12.367 1 91.56 109 SER A N 1
ATOM 806 C CA . SER A 1 109 ? -13.688 20.469 12.453 1 91.56 109 SER A CA 1
ATOM 807 C C . SER A 1 109 ? -12.242 20.781 12.844 1 91.56 109 SER A C 1
ATOM 809 O O . SER A 1 109 ? -11.539 19.938 13.398 1 91.56 109 SER A O 1
ATOM 811 N N . ALA A 1 110 ? -11.82 22 12.43 1 93 110 ALA A N 1
ATOM 812 C CA . ALA A 1 110 ? -10.438 22.375 12.703 1 93 110 ALA A CA 1
ATOM 813 C C . ALA A 1 110 ? -10.328 23.844 13.086 1 93 110 ALA A C 1
ATOM 815 O O . ALA A 1 110 ? -10.875 24.719 12.398 1 93 110 ALA A O 1
ATOM 816 N N . THR A 1 111 ? -9.672 24.062 14.203 1 95.31 111 THR A N 1
ATOM 817 C CA . THR A 1 111 ? -9.328 25.422 14.586 1 95.31 111 THR A CA 1
ATOM 818 C C . THR A 1 111 ? -8.508 26.094 13.492 1 95.31 111 THR A C 1
ATOM 820 O O . THR A 1 111 ? -7.547 25.531 12.984 1 95.31 111 THR A O 1
ATOM 823 N N . GLY A 1 112 ? -8.906 27.312 13.125 1 95.62 112 GLY A N 1
ATOM 824 C CA . GLY A 1 112 ? -8.18 28.047 12.102 1 95.62 112 GLY A CA 1
ATOM 825 C C . GLY A 1 112 ? -8.664 27.75 10.695 1 95.62 112 GLY A C 1
ATOM 826 O O . GLY A 1 112 ? -8.078 28.219 9.719 1 95.62 112 GLY A O 1
ATOM 827 N N . VAL A 1 113 ? -9.688 26.891 10.578 1 92.94 113 VAL A N 1
ATOM 828 C CA . VAL A 1 113 ? -10.328 26.578 9.297 1 92.94 113 VAL A CA 1
ATOM 829 C C . VAL A 1 113 ? -11.836 26.719 9.43 1 92.94 113 VAL A C 1
ATOM 831 O O . VAL A 1 113 ? -12.422 27.688 8.93 1 92.94 113 VAL A O 1
ATOM 834 N N . THR A 1 114 ? -12.469 25.891 10.273 1 90.88 114 THR A N 1
ATOM 835 C CA . THR A 1 114 ? -13.914 25.891 10.492 1 90.88 114 THR A CA 1
ATOM 836 C C . THR A 1 114 ? -14.305 26.953 11.516 1 90.88 114 THR A C 1
ATOM 838 O O . THR A 1 114 ? -15.43 27.453 11.492 1 90.88 114 THR A O 1
ATOM 841 N N . TYR A 1 115 ? -13.484 27.25 12.391 1 90 115 TYR A N 1
ATOM 842 C CA . TYR A 1 115 ? -13.656 28.328 13.359 1 90 115 TYR A CA 1
ATOM 843 C C . TYR A 1 115 ? -12.344 29.062 13.602 1 90 115 TYR A C 1
ATOM 845 O O . TYR A 1 115 ? -11.305 28.688 13.047 1 90 115 TYR A O 1
ATOM 853 N N . ASP A 1 116 ? -12.375 30.047 14.414 1 96.31 116 ASP A N 1
ATOM 854 C CA . ASP A 1 116 ? -11.281 31 14.531 1 96.31 116 ASP A CA 1
ATOM 855 C C . ASP A 1 116 ? -10 30.328 15.008 1 96.31 116 ASP A C 1
ATOM 857 O O . ASP A 1 116 ? -10.031 29.469 15.898 1 96.31 116 ASP A O 1
ATOM 861 N N . GLY A 1 117 ? -8.883 30.781 14.367 1 97.56 117 GLY A N 1
ATOM 862 C CA . GLY A 1 117 ? -7.617 30.141 14.664 1 97.56 117 GLY A CA 1
ATOM 863 C C . GLY A 1 117 ? -6.531 31.094 15.094 1 97.56 117 GLY A C 1
ATOM 864 O O . GLY A 1 117 ? -6.801 32.062 15.812 1 97.56 117 GLY A O 1
ATOM 865 N N . GLY A 1 118 ? -5.309 30.828 14.695 1 98.06 118 GLY A N 1
ATOM 866 C CA . GLY A 1 118 ? -4.121 31.375 15.328 1 98.06 118 GLY A CA 1
ATOM 867 C C . GLY A 1 118 ? -3.654 32.688 14.695 1 98.06 118 GLY A C 1
ATOM 868 O O . GLY A 1 118 ? -2.705 33.312 15.172 1 98.06 118 GLY A O 1
ATOM 869 N N . PHE A 1 119 ? -4.289 33.156 13.602 1 98.38 119 PHE A N 1
ATOM 870 C CA . PHE A 1 119 ? -3.924 34.469 13.078 1 98.38 119 PHE A CA 1
ATOM 871 C C . PHE A 1 119 ? -4.59 35.562 13.891 1 98.38 119 PHE A C 1
ATOM 873 O O . PHE A 1 119 ? -5.297 36.406 13.328 1 98.38 119 PHE A O 1
ATOM 880 N N . ALA A 1 120 ? -4.398 35.531 15.148 1 98.69 120 ALA A N 1
ATOM 881 C CA . ALA A 1 120 ? -4.938 36.469 16.156 1 98.69 120 ALA A CA 1
ATOM 882 C C . ALA A 1 120 ? -4.055 36.5 17.391 1 98.69 120 ALA A C 1
ATOM 884 O O . ALA A 1 120 ? -3.26 35.562 17.625 1 98.69 120 ALA A O 1
ATOM 885 N N . GLN A 1 121 ? -4.156 37.562 18.188 1 98.81 121 GLN A N 1
ATOM 886 C CA . GLN A 1 121 ? -3.359 37.656 19.406 1 98.81 121 GLN A CA 1
ATOM 887 C C . GLN A 1 121 ? -3.758 36.594 20.422 1 98.81 121 GLN A C 1
ATOM 889 O O . GLN A 1 121 ? -2.912 36.094 21.156 1 98.81 121 GLN A O 1
ATOM 894 N N . LEU A 1 122 ? -5.062 36.25 20.453 1 98.81 122 LEU A N 1
ATOM 895 C CA . LEU A 1 122 ? -5.609 35.219 21.312 1 98.81 122 LEU A CA 1
ATOM 896 C C . LEU A 1 122 ? -6.43 34.219 20.516 1 98.81 122 LEU A C 1
ATOM 898 O O . LEU A 1 122 ? -7.086 34.594 19.531 1 98.81 122 LEU A O 1
ATOM 902 N N . CYS A 1 123 ? -6.414 33 20.938 1 98.69 123 CYS A N 1
ATOM 903 C CA . CYS A 1 123 ? -7.215 31.953 20.312 1 98.69 123 CYS A CA 1
ATOM 904 C C . CYS A 1 123 ? -7.77 30.984 21.359 1 98.69 123 CYS A C 1
ATOM 906 O O . CYS A 1 123 ? -7.039 30.531 22.234 1 98.69 123 CYS A O 1
ATOM 908 N N . LYS A 1 124 ? -9.039 30.781 21.281 1 98.25 124 LYS A N 1
ATOM 909 C CA . LYS A 1 124 ? -9.695 29.797 22.156 1 98.25 124 LYS A CA 1
ATOM 910 C C . LYS A 1 124 ? -9.695 28.406 21.531 1 98.25 124 LYS A C 1
ATOM 912 O O . LYS A 1 124 ? -9.977 28.266 20.328 1 98.25 124 LYS A O 1
ATOM 917 N N . VAL A 1 125 ? -9.305 27.391 22.312 1 98.31 125 VAL A N 1
ATOM 918 C CA . VAL A 1 125 ? -9.336 26 21.875 1 98.31 125 VAL A CA 1
ATOM 919 C C . VAL A 1 125 ? -9.875 25.109 22.984 1 98.31 125 VAL A C 1
ATOM 921 O O . VAL A 1 125 ? -10.102 25.578 24.109 1 98.31 125 VAL A O 1
ATOM 924 N N . ARG A 1 126 ? -10.133 23.875 22.625 1 97.31 126 ARG A N 1
ATOM 925 C CA . ARG A 1 126 ? -10.492 22.906 23.656 1 97.31 126 ARG A CA 1
ATOM 926 C C . ARG A 1 126 ? -9.25 22.281 24.281 1 97.31 126 ARG A C 1
ATOM 928 O O . ARG A 1 126 ? -8.211 22.156 23.641 1 97.31 126 ARG A O 1
ATOM 935 N N . GLU A 1 127 ? -9.406 21.875 25.547 1 97.88 127 GLU A N 1
ATOM 936 C CA . GLU A 1 127 ? -8.273 21.297 26.266 1 97.88 127 GLU A CA 1
ATOM 937 C C . GLU A 1 127 ? -7.699 20.094 25.516 1 97.88 127 GLU A C 1
ATOM 939 O O . GLU A 1 127 ? -6.488 19.875 25.531 1 97.88 127 GLU A O 1
ATOM 944 N N . GLU A 1 128 ? -8.531 19.312 24.812 1 95.25 128 GLU A N 1
ATOM 945 C CA . GLU A 1 128 ? -8.094 18.094 24.141 1 95.25 128 GLU A CA 1
ATOM 946 C C . GLU A 1 128 ? -7.148 18.406 22.984 1 95.25 128 GLU A C 1
ATOM 948 O O . GLU A 1 128 ? -6.406 17.547 22.531 1 95.25 128 GLU A O 1
ATOM 953 N N . GLN A 1 129 ? -7.102 19.625 22.531 1 97.25 129 GLN A N 1
ATOM 954 C CA . GLN A 1 129 ? -6.273 20.031 21.406 1 97.25 129 GLN A CA 1
ATOM 955 C C . GLN A 1 129 ? -4.887 20.469 21.875 1 97.25 129 GLN A C 1
ATOM 957 O O . GLN A 1 129 ? -3.99 20.672 21.047 1 97.25 129 GLN A O 1
ATOM 962 N N . VAL A 1 130 ? -4.691 20.594 23.156 1 98.44 130 VAL A N 1
ATOM 963 C CA . VAL A 1 130 ? -3.547 21.328 23.688 1 98.44 130 VAL A CA 1
ATOM 964 C C . VAL A 1 130 ? -2.465 20.359 24.125 1 98.44 130 VAL A C 1
ATOM 966 O O . VAL A 1 130 ? -2.742 19.406 24.875 1 98.44 130 VAL A O 1
ATOM 969 N N . TYR A 1 131 ? -1.241 20.578 23.688 1 98.44 131 TYR A N 1
ATOM 970 C CA . TYR A 1 131 ? -0.081 19.781 24.094 1 98.44 131 TYR A CA 1
ATOM 971 C C . TYR A 1 131 ? 1.017 20.672 24.656 1 98.44 131 TYR A C 1
ATOM 973 O O . TYR A 1 131 ? 1.287 21.75 24.125 1 98.44 131 TYR A O 1
ATOM 981 N N . GLU A 1 132 ? 1.661 20.172 25.625 1 98.38 132 GLU A N 1
ATOM 982 C CA . GLU A 1 132 ? 2.648 20.984 26.328 1 98.38 132 GLU A CA 1
ATOM 983 C C . GLU A 1 132 ? 3.973 21.016 25.578 1 98.38 132 GLU A C 1
ATOM 985 O O . GLU A 1 132 ? 4.379 20.031 24.969 1 98.38 132 GLU A O 1
ATOM 990 N N . LEU A 1 133 ? 4.609 22.188 25.672 1 98.56 133 LEU A N 1
ATOM 991 C CA . LEU A 1 133 ? 5.977 22.406 25.203 1 98.56 133 LEU A CA 1
ATOM 992 C C . LEU A 1 133 ? 6.898 22.75 26.375 1 98.56 133 LEU A C 1
ATOM 994 O O . LEU A 1 133 ? 6.484 23.422 27.312 1 98.56 133 LEU A O 1
ATOM 998 N N . LYS A 1 134 ? 8.125 22.344 26.266 1 98.06 134 LYS A N 1
ATOM 999 C CA . LYS A 1 134 ? 9.125 22.828 27.203 1 98.06 134 LYS A CA 1
ATOM 1000 C C . LYS A 1 134 ? 9.32 24.344 27.062 1 98.06 134 LYS A C 1
ATOM 1002 O O . LYS A 1 134 ? 9.18 24.891 25.969 1 98.06 134 LYS A O 1
ATOM 1007 N N . LYS A 1 135 ? 9.727 24.922 28.156 1 97.75 135 LYS A N 1
ATOM 1008 C CA . LYS A 1 135 ? 9.828 26.375 28.219 1 97.75 135 LYS A CA 1
ATOM 1009 C C . LYS A 1 135 ? 10.914 26.891 27.281 1 97.75 135 LYS A C 1
ATOM 1011 O O . LYS A 1 135 ? 10.828 28.016 26.781 1 97.75 135 LYS A O 1
ATOM 1016 N N . ASP A 1 136 ? 11.836 26.078 26.953 1 97.25 136 ASP A N 1
ATOM 1017 C CA . ASP A 1 136 ? 12.961 26.531 26.156 1 97.25 136 ASP A CA 1
ATOM 1018 C C . ASP A 1 136 ? 12.727 26.281 24.656 1 97.25 136 ASP A C 1
ATOM 1020 O O . ASP A 1 136 ? 13.531 26.688 23.828 1 97.25 136 ASP A O 1
ATOM 1024 N N . VAL A 1 137 ? 11.641 25.625 24.297 1 97.94 137 VAL A N 1
ATOM 1025 C CA . VAL A 1 137 ? 11.297 25.406 22.906 1 97.94 137 VAL A CA 1
ATOM 1026 C C . VAL A 1 137 ? 10.82 26.719 22.281 1 97.94 137 VAL A C 1
ATOM 1028 O O . VAL A 1 137 ? 9.938 27.391 22.812 1 97.94 137 VAL A O 1
ATOM 1031 N N . PRO A 1 138 ? 11.492 27.141 21.156 1 98.38 138 PRO A N 1
ATOM 1032 C CA . PRO A 1 138 ? 10.945 28.312 20.453 1 98.38 138 PRO A CA 1
ATOM 1033 C C . PRO A 1 138 ? 9.508 28.094 19.984 1 98.38 138 PRO A C 1
ATOM 1035 O O . PRO A 1 138 ? 9.156 27 19.547 1 98.38 138 PRO A O 1
ATOM 1038 N N . PHE A 1 139 ? 8.68 29.141 20.094 1 98.56 139 PHE A N 1
ATOM 1039 C CA . PHE A 1 139 ? 7.27 29.016 19.734 1 98.56 139 PHE A CA 1
ATOM 1040 C C . PHE A 1 139 ? 7.113 28.688 18.25 1 98.56 139 PHE A C 1
ATOM 1042 O O . PHE A 1 139 ? 6.172 28 17.859 1 98.56 139 PHE A O 1
ATOM 1049 N N . GLU A 1 140 ? 8.055 29.203 17.422 1 97.94 140 GLU A N 1
ATOM 1050 C CA . GLU A 1 140 ? 7.961 28.875 16 1 97.94 140 GLU A CA 1
ATOM 1051 C C . GLU A 1 140 ? 8.156 27.391 15.758 1 97.94 140 GLU A C 1
ATOM 1053 O O . GLU A 1 140 ? 7.543 26.812 14.852 1 97.94 140 GLU A O 1
ATOM 1058 N N . ALA A 1 141 ? 9.031 26.719 16.547 1 98.25 141 ALA A N 1
ATOM 1059 C CA . ALA A 1 141 ? 9.133 25.266 16.484 1 98.25 141 ALA A CA 1
ATOM 1060 C C . ALA A 1 141 ? 7.84 24.594 16.938 1 98.25 141 ALA A C 1
ATOM 1062 O O . ALA A 1 141 ? 7.387 23.625 16.328 1 98.25 141 ALA A O 1
ATOM 1063 N N . GLY A 1 142 ? 7.227 25.141 17.969 1 98.62 142 GLY A N 1
ATOM 1064 C CA . GLY A 1 142 ? 5.949 24.641 18.438 1 98.62 142 GLY A CA 1
ATOM 1065 C C . GLY A 1 142 ? 4.844 24.734 17.406 1 98.62 142 GLY A C 1
ATOM 1066 O O . GLY A 1 142 ? 4.043 23.812 17.25 1 98.62 142 GLY A O 1
ATOM 1067 N N . ALA A 1 143 ? 4.793 25.891 16.703 1 98.69 143 ALA A N 1
ATOM 1068 C CA . ALA A 1 143 ? 3.785 26.109 15.664 1 98.69 143 ALA A CA 1
ATOM 1069 C C . ALA A 1 143 ? 3.922 25.078 14.547 1 98.69 143 ALA A C 1
ATOM 1071 O O . ALA A 1 143 ? 2.945 24.766 13.859 1 98.69 143 ALA A O 1
ATOM 1072 N N . MET A 1 144 ? 5.082 24.5 14.422 1 98.31 144 MET A N 1
ATOM 1073 C CA . MET A 1 144 ? 5.352 23.562 13.336 1 98.31 144 MET A CA 1
ATOM 1074 C C . MET A 1 144 ? 5.047 22.141 13.758 1 98.31 144 MET A C 1
ATOM 1076 O O . MET A 1 144 ? 5.223 21.203 12.969 1 98.31 144 MET A O 1
ATOM 1080 N N . CYS A 1 145 ? 4.512 21.953 14.961 1 98.19 145 CYS A N 1
ATOM 1081 C CA . CYS A 1 145 ? 4.109 20.609 15.391 1 98.19 145 CYS A CA 1
ATOM 1082 C C . CYS A 1 145 ? 2.986 20.078 14.516 1 98.19 145 CYS A C 1
ATOM 1084 O O . CYS A 1 145 ? 2.9 18.859 14.289 1 98.19 145 CYS A O 1
ATOM 1086 N N . GLU A 1 146 ? 2.148 20.953 14.062 1 97.44 146 GLU A N 1
ATOM 1087 C CA . GLU A 1 146 ? 1.042 20.516 13.211 1 97.44 146 GLU A CA 1
ATOM 1088 C C . GLU A 1 146 ? 1.554 19.875 11.93 1 97.44 146 GLU A C 1
ATOM 1090 O O . GLU A 1 146 ? 1.293 18.703 11.672 1 97.44 146 GLU A O 1
ATOM 1095 N N . PRO A 1 147 ? 2.375 20.578 11.07 1 97.12 147 PRO A N 1
ATOM 1096 C CA . PRO A 1 147 ? 2.896 19.906 9.875 1 97.12 147 PRO A CA 1
ATOM 1097 C C . PRO A 1 147 ? 3.818 18.734 10.203 1 97.12 147 PRO A C 1
ATOM 1099 O O . PRO A 1 147 ? 3.877 17.75 9.453 1 97.12 147 PRO A O 1
ATOM 1102 N N . LEU A 1 148 ? 4.562 18.828 11.328 1 98.06 148 LEU A N 1
ATOM 1103 C CA . LEU A 1 148 ? 5.379 17.703 11.766 1 98.06 148 LEU A CA 1
ATOM 1104 C C . LEU A 1 148 ? 4.512 16.484 12.062 1 98.06 148 LEU A C 1
ATOM 1106 O O . LEU A 1 148 ? 4.863 15.359 11.688 1 98.06 148 LEU A O 1
ATOM 1110 N N . GLY A 1 149 ? 3.393 16.766 12.75 1 97.75 149 GLY A N 1
ATOM 1111 C CA . GLY A 1 149 ? 2.461 15.68 13.023 1 97.75 149 GLY A CA 1
ATOM 1112 C C . GLY A 1 149 ? 1.925 15.023 11.766 1 97.75 149 GLY A C 1
ATOM 1113 O O . GLY A 1 149 ? 1.798 13.797 11.703 1 97.75 149 GLY A O 1
ATOM 1114 N N . CYS A 1 150 ? 1.609 15.828 10.773 1 96.62 150 CYS A N 1
ATOM 1115 C CA . CYS A 1 150 ? 1.173 15.289 9.492 1 96.62 150 CYS A CA 1
ATOM 1116 C C . CYS A 1 150 ? 2.252 14.406 8.875 1 96.62 150 CYS A C 1
ATOM 1118 O O . CYS A 1 150 ? 1.969 13.297 8.414 1 96.62 150 CYS A O 1
ATOM 1120 N N . CYS A 1 151 ? 3.49 14.883 8.891 1 98 151 CYS A N 1
ATOM 1121 C CA . CYS A 1 151 ? 4.605 14.141 8.312 1 98 151 CYS A CA 1
ATOM 1122 C C . CYS A 1 151 ? 4.84 12.844 9.078 1 98 151 CYS A C 1
ATOM 1124 O O . CYS A 1 151 ? 5.16 11.812 8.469 1 98 151 CYS A O 1
ATOM 1126 N N . LEU A 1 152 ? 4.688 12.891 10.422 1 97.75 152 LEU A N 1
ATOM 1127 C CA . LEU A 1 152 ? 4.859 11.695 11.242 1 97.75 152 LEU A CA 1
ATOM 1128 C C . LEU A 1 152 ? 3.865 10.609 10.836 1 97.75 152 LEU A C 1
ATOM 1130 O O . LEU A 1 152 ? 4.23 9.438 10.727 1 97.75 152 LEU A O 1
ATOM 1134 N N . HIS A 1 153 ? 2.625 11.055 10.641 1 97.25 153 HIS A N 1
ATOM 1135 C CA . HIS A 1 153 ? 1.638 10.086 10.172 1 97.25 153 HIS A CA 1
ATOM 1136 C C . HIS A 1 153 ? 2.055 9.484 8.828 1 97.25 153 HIS A C 1
ATOM 1138 O O . HIS A 1 153 ? 1.915 8.281 8.617 1 97.25 153 HIS A O 1
ATOM 1144 N N . GLY A 1 154 ? 2.6 10.297 7.949 1 97.44 154 GLY A N 1
ATOM 1145 C CA . GLY A 1 154 ? 3.113 9.828 6.676 1 97.44 154 GLY A CA 1
ATOM 1146 C C . GLY A 1 154 ? 4.238 8.82 6.824 1 97.44 154 GLY A C 1
ATOM 1147 O O . GLY A 1 154 ? 4.227 7.766 6.184 1 97.44 154 GLY A O 1
ATOM 1148 N N . ILE A 1 155 ? 5.172 9.125 7.73 1 97.56 155 ILE A N 1
ATOM 1149 C CA . ILE A 1 155 ? 6.32 8.258 7.957 1 97.56 155 ILE A CA 1
ATOM 1150 C C . ILE A 1 155 ? 5.848 6.91 8.5 1 97.56 155 ILE A C 1
ATOM 1152 O O . ILE A 1 155 ? 6.367 5.859 8.109 1 97.56 155 ILE A O 1
ATOM 1156 N N . ASP A 1 156 ? 4.879 6.961 9.375 1 96.5 156 ASP A N 1
ATOM 1157 C CA . ASP A 1 156 ? 4.32 5.719 9.906 1 96.5 156 ASP A CA 1
ATOM 1158 C C . ASP A 1 156 ? 3.764 4.848 8.781 1 96.5 156 ASP A C 1
ATOM 1160 O O . ASP A 1 156 ? 3.832 3.617 8.852 1 96.5 156 ASP A O 1
ATOM 1164 N N . ARG A 1 157 ? 3.27 5.445 7.75 1 96.69 157 ARG A N 1
ATOM 1165 C CA . ARG A 1 157 ? 2.629 4.727 6.656 1 96.69 157 ARG A CA 1
ATOM 1166 C C . ARG A 1 157 ? 3.641 4.355 5.578 1 96.69 157 ARG A C 1
ATOM 1168 O O . ARG A 1 157 ? 3.314 3.629 4.637 1 96.69 157 ARG A O 1
ATOM 1175 N N . ALA A 1 158 ? 4.867 4.883 5.684 1 97.06 158 ALA A N 1
ATOM 1176 C CA . ALA A 1 158 ? 5.875 4.672 4.652 1 97.06 158 ALA A CA 1
ATOM 1177 C C . ALA A 1 158 ? 6.586 3.336 4.84 1 97.06 158 ALA A C 1
ATOM 1179 O O . ALA A 1 158 ? 7.242 2.84 3.924 1 97.06 158 ALA A O 1
ATOM 1180 N N . GLY A 1 159 ? 6.523 2.732 6.047 1 95.25 159 GLY A N 1
ATOM 1181 C CA . GLY A 1 159 ? 7.066 1.405 6.289 1 95.25 159 GLY A CA 1
ATOM 1182 C C . GLY A 1 159 ? 8.578 1.354 6.199 1 95.25 159 GLY A C 1
ATOM 1183 O O . GLY A 1 159 ? 9.148 0.377 5.703 1 95.25 159 GLY A O 1
ATOM 1184 N N . ILE A 1 160 ? 9.234 2.432 6.59 1 97.44 160 ILE A N 1
ATOM 1185 C CA . ILE A 1 160 ? 10.695 2.449 6.582 1 97.44 160 ILE A CA 1
ATOM 1186 C C . ILE A 1 160 ? 11.227 1.438 7.59 1 97.44 160 ILE A C 1
ATOM 1188 O O . ILE A 1 160 ? 10.781 1.399 8.742 1 97.44 160 ILE A O 1
ATOM 1192 N N . ARG A 1 161 ? 12.203 0.561 7.184 1 95.62 161 ARG A N 1
ATOM 1193 C CA . ARG A 1 161 ? 12.922 -0.361 8.055 1 95.62 161 ARG A CA 1
ATOM 1194 C C . ARG A 1 161 ? 14.359 0.099 8.281 1 95.62 161 ARG A C 1
ATOM 1196 O O . ARG A 1 161 ? 14.945 0.762 7.422 1 95.62 161 ARG A O 1
ATOM 1203 N N . THR A 1 162 ? 14.828 -0.213 9.453 1 95.38 162 THR A N 1
ATOM 1204 C CA . THR A 1 162 ? 16.234 0.091 9.727 1 95.38 162 THR A CA 1
ATOM 1205 C C . THR A 1 162 ? 17.125 -0.46 8.617 1 95.38 162 THR A C 1
ATOM 1207 O O . THR A 1 162 ? 17 -1.623 8.234 1 95.38 162 THR A O 1
ATOM 1210 N N . GLY A 1 163 ? 17.984 0.451 8.062 1 96.19 163 GLY A N 1
ATOM 1211 C CA . GLY A 1 163 ? 18.906 0.016 7.02 1 96.19 163 GLY A CA 1
ATOM 1212 C C . GLY A 1 163 ? 18.438 0.373 5.621 1 96.19 163 GLY A C 1
ATOM 1213 O O . GLY A 1 163 ? 19.188 0.258 4.66 1 96.19 163 GLY A O 1
ATOM 1214 N N . ASP A 1 164 ? 17.188 0.895 5.453 1 97.75 164 ASP A N 1
ATOM 1215 C CA . ASP A 1 164 ? 16.609 1.192 4.145 1 97.75 164 ASP A CA 1
ATOM 1216 C C . ASP A 1 164 ? 17.297 2.387 3.496 1 97.75 164 ASP A C 1
ATOM 1218 O O . ASP A 1 164 ? 17.875 3.23 4.188 1 97.75 164 ASP A O 1
ATOM 1222 N N . THR A 1 165 ? 17.25 2.354 2.211 1 98.62 165 THR A N 1
ATOM 1223 C CA . THR A 1 165 ? 17.531 3.553 1.425 1 98.62 165 THR A CA 1
ATOM 1224 C C . THR A 1 165 ? 16.219 4.27 1.067 1 98.62 165 THR A C 1
ATOM 1226 O O . THR A 1 165 ? 15.32 3.67 0.486 1 98.62 165 THR A O 1
ATOM 1229 N N . VAL A 1 166 ? 16.172 5.59 1.428 1 98.88 166 VAL A N 1
ATOM 1230 C CA . VAL A 1 166 ? 14.945 6.371 1.223 1 98.88 166 VAL A CA 1
ATOM 1231 C C . VAL A 1 166 ? 15.227 7.523 0.26 1 98.88 166 VAL A C 1
ATOM 1233 O O . VAL A 1 166 ? 16.234 8.227 0.403 1 98.88 166 VAL A O 1
ATOM 1236 N N . LEU A 1 167 ? 14.398 7.637 -0.777 1 98.94 167 LEU A N 1
ATOM 1237 C CA . LEU A 1 167 ? 14.43 8.781 -1.682 1 98.94 167 LEU A CA 1
ATOM 1238 C C . LEU A 1 167 ? 13.312 9.766 -1.357 1 98.94 167 LEU A C 1
ATOM 1240 O O . LEU A 1 167 ? 12.133 9.398 -1.382 1 98.94 167 LEU A O 1
ATOM 1244 N N . VAL A 1 168 ? 13.664 10.953 -1.014 1 98.94 168 VAL A N 1
ATOM 1245 C CA . VAL A 1 168 ? 12.703 12.039 -0.844 1 98.94 168 VAL A CA 1
ATOM 1246 C C . VAL A 1 168 ? 12.703 12.922 -2.092 1 98.94 168 VAL A C 1
ATOM 1248 O O . VAL A 1 168 ? 13.75 13.406 -2.52 1 98.94 168 VAL A O 1
ATOM 1251 N N . ILE A 1 169 ? 11.531 13.062 -2.67 1 98.88 169 ILE A N 1
ATOM 1252 C CA . ILE A 1 169 ? 11.375 13.867 -3.877 1 98.88 169 ILE A CA 1
ATOM 1253 C C . ILE A 1 169 ? 10.719 15.203 -3.525 1 98.88 169 ILE A C 1
ATOM 1255 O O . ILE A 1 169 ? 9.539 15.242 -3.166 1 98.88 169 ILE A O 1
ATOM 1259 N N . GLY A 1 170 ? 11.461 16.281 -3.705 1 98.31 170 GLY A N 1
ATOM 1260 C CA . GLY A 1 170 ? 11.023 17.609 -3.291 1 98.31 170 GLY A CA 1
ATOM 1261 C C . GLY A 1 170 ? 11.641 18.047 -1.979 1 98.31 170 GLY A C 1
ATOM 1262 O O . GLY A 1 170 ? 11.5 17.375 -0.96 1 98.31 170 GLY A O 1
ATOM 1263 N N . GLY A 1 171 ? 12.281 19.188 -2.021 1 97.31 171 GLY A N 1
ATOM 1264 C CA . GLY A 1 171 ? 12.992 19.672 -0.848 1 97.31 171 GLY A CA 1
ATOM 1265 C C . GLY A 1 171 ? 12.359 20.906 -0.239 1 97.31 171 GLY A C 1
ATOM 1266 O O . GLY A 1 171 ? 13.062 21.797 0.258 1 97.31 171 GLY A O 1
ATOM 1267 N N . GLY A 1 172 ? 11.039 21.078 -0.419 1 96.38 172 GLY A N 1
ATOM 1268 C CA . GLY A 1 172 ? 10.352 22.109 0.329 1 96.38 172 GLY A CA 1
ATOM 1269 C C . GLY A 1 172 ? 10.297 21.828 1.819 1 96.38 172 GLY A C 1
ATOM 1270 O O . GLY A 1 172 ? 10.992 20.953 2.32 1 96.38 172 GLY A O 1
ATOM 1271 N N . THR A 1 173 ? 9.469 22.578 2.521 1 96.62 173 THR A N 1
ATOM 1272 C CA . THR A 1 173 ? 9.367 22.453 3.971 1 96.62 173 THR A CA 1
ATOM 1273 C C . THR A 1 173 ? 9.031 21.016 4.367 1 96.62 173 THR A C 1
ATOM 1275 O O . THR A 1 173 ? 9.68 20.438 5.242 1 96.62 173 THR A O 1
ATOM 1278 N N . ILE A 1 174 ? 8.055 20.453 3.729 1 97.19 174 ILE A N 1
ATOM 1279 C CA . ILE A 1 174 ? 7.621 19.094 4.016 1 97.19 174 ILE A CA 1
ATOM 1280 C C . ILE A 1 174 ? 8.758 18.109 3.725 1 97.19 174 ILE A C 1
ATOM 1282 O O . ILE A 1 174 ? 9.055 17.234 4.535 1 97.19 174 ILE A O 1
ATOM 1286 N N . GLY A 1 175 ? 9.398 18.281 2.561 1 98.38 175 GLY A N 1
ATOM 1287 C CA . GLY A 1 175 ? 10.523 17.422 2.219 1 98.38 175 GLY A CA 1
ATOM 1288 C C . GLY A 1 175 ? 11.641 17.453 3.244 1 98.38 175 GLY A C 1
ATOM 1289 O O . GLY A 1 175 ? 12.195 16.422 3.6 1 98.38 175 GLY A O 1
ATOM 1290 N N . GLN A 1 176 ? 11.953 18.609 3.682 1 98.5 176 GLN A N 1
ATOM 1291 C CA . GLN A 1 176 ? 13.008 18.781 4.676 1 98.5 176 GLN A CA 1
ATOM 1292 C C . GLN A 1 176 ? 12.656 18.062 5.98 1 98.5 176 GLN A C 1
ATOM 1294 O O . GLN A 1 176 ? 13.516 17.484 6.629 1 98.5 176 GLN A O 1
ATOM 1299 N N . ILE A 1 177 ? 11.375 18.172 6.383 1 98.62 177 ILE A N 1
ATOM 1300 C CA . ILE A 1 177 ? 10.914 17.484 7.578 1 98.62 177 ILE A CA 1
ATOM 1301 C C . ILE A 1 177 ? 11 15.969 7.363 1 98.62 177 ILE A C 1
ATOM 1303 O O . ILE A 1 177 ? 11.477 15.242 8.234 1 98.62 177 ILE A O 1
ATOM 1307 N N . MET A 1 178 ? 10.617 15.492 6.184 1 98.81 178 MET A N 1
ATOM 1308 C CA . MET A 1 178 ? 10.602 14.07 5.875 1 98.81 178 MET A CA 1
ATOM 1309 C C . MET A 1 178 ? 12.008 13.492 5.887 1 98.81 178 MET A C 1
ATOM 1311 O O . MET A 1 178 ? 12.211 12.344 6.293 1 98.81 178 MET A O 1
ATOM 1315 N N . ILE A 1 179 ? 13 14.25 5.43 1 98.81 179 ILE A N 1
ATOM 1316 C CA . ILE A 1 179 ? 14.391 13.812 5.469 1 98.81 179 ILE A CA 1
ATOM 1317 C C . ILE A 1 179 ? 14.781 13.484 6.906 1 98.81 179 ILE A C 1
ATOM 1319 O O . ILE A 1 179 ? 15.328 12.406 7.176 1 98.81 179 ILE A O 1
ATOM 1323 N N . GLN A 1 180 ? 14.469 14.375 7.809 1 98.75 180 GLN A N 1
ATOM 1324 C CA . GLN A 1 180 ? 14.812 14.164 9.211 1 98.75 180 GLN A CA 1
ATOM 1325 C C . GLN A 1 180 ? 14.078 12.961 9.789 1 98.75 180 GLN A C 1
ATOM 1327 O O . GLN A 1 180 ? 14.672 12.148 10.5 1 98.75 180 GLN A O 1
ATOM 1332 N N . LEU A 1 181 ? 12.789 12.883 9.484 1 98.75 181 LEU A N 1
ATOM 1333 C CA . LEU A 1 181 ? 11.977 11.797 10.031 1 98.75 181 LEU A CA 1
ATOM 1334 C C . LEU A 1 181 ? 12.406 10.453 9.453 1 98.75 181 LEU A C 1
ATOM 1336 O O . LEU A 1 181 ? 12.359 9.43 10.141 1 98.75 181 LEU A O 1
ATOM 1340 N N . ALA A 1 182 ? 12.797 10.422 8.156 1 98.69 182 ALA A N 1
ATOM 1341 C CA . ALA A 1 182 ? 13.305 9.188 7.562 1 98.69 182 ALA A CA 1
ATOM 1342 C C . ALA A 1 182 ? 14.539 8.688 8.305 1 98.69 182 ALA A C 1
ATOM 1344 O O . ALA A 1 182 ? 14.672 7.488 8.57 1 98.69 182 ALA A O 1
ATOM 1345 N N . ARG A 1 183 ? 15.391 9.609 8.695 1 97.62 183 ARG A N 1
ATOM 1346 C CA . ARG A 1 183 ? 16.578 9.258 9.484 1 97.62 183 ARG A CA 1
ATOM 1347 C C . ARG A 1 183 ? 16.172 8.695 10.844 1 97.62 183 ARG A C 1
ATOM 1349 O O . ARG A 1 183 ? 16.688 7.66 11.266 1 97.62 183 ARG A O 1
ATOM 1356 N N . LEU A 1 184 ? 15.312 9.359 11.461 1 96.69 184 LEU A N 1
ATOM 1357 C CA . LEU A 1 184 ? 14.859 8.93 12.781 1 96.69 184 LEU A CA 1
ATOM 1358 C C . LEU A 1 184 ? 14.164 7.57 12.703 1 96.69 184 LEU A C 1
ATOM 1360 O O . LEU A 1 184 ? 14.227 6.785 13.656 1 96.69 184 LEU A O 1
ATOM 1364 N N . ALA A 1 185 ? 13.578 7.293 11.523 1 97.44 185 ALA A N 1
ATOM 1365 C CA . ALA A 1 185 ? 12.852 6.039 11.336 1 97.44 185 ALA A CA 1
ATOM 1366 C C . ALA A 1 185 ? 13.812 4.887 11.062 1 97.44 185 ALA A C 1
ATOM 1368 O O . ALA A 1 185 ? 13.398 3.73 10.977 1 97.44 185 ALA A O 1
ATOM 1369 N N . GLY A 1 186 ? 15.164 5.18 10.828 1 96.81 186 GLY A N 1
ATOM 1370 C CA . GLY A 1 186 ? 16.156 4.113 10.734 1 96.81 186 GLY A CA 1
ATOM 1371 C C . GLY A 1 186 ? 16.766 3.992 9.359 1 96.81 186 GLY A C 1
ATOM 1372 O O . GLY A 1 186 ? 17.562 3.082 9.109 1 96.81 186 GLY A O 1
ATOM 1373 N N . ALA A 1 187 ? 16.469 4.906 8.438 1 97.69 187 ALA A N 1
ATOM 1374 C CA . ALA A 1 187 ? 17.062 4.855 7.109 1 97.69 187 ALA A CA 1
ATOM 1375 C C . ALA A 1 187 ? 18.594 4.902 7.195 1 97.69 187 ALA A C 1
ATOM 1377 O O . ALA A 1 187 ? 19.156 5.75 7.895 1 97.69 187 ALA A O 1
ATOM 1378 N N . ALA A 1 188 ? 19.234 4.016 6.543 1 97.56 188 ALA A N 1
ATOM 1379 C CA . ALA A 1 188 ? 20.703 4.035 6.484 1 97.56 188 ALA A CA 1
ATOM 1380 C C . ALA A 1 188 ? 21.188 5.105 5.52 1 97.56 188 ALA A C 1
ATOM 1382 O O . ALA A 1 188 ? 22.25 5.699 5.734 1 97.56 188 ALA A O 1
ATOM 1383 N N . THR A 1 189 ? 20.422 5.246 4.445 1 98.38 189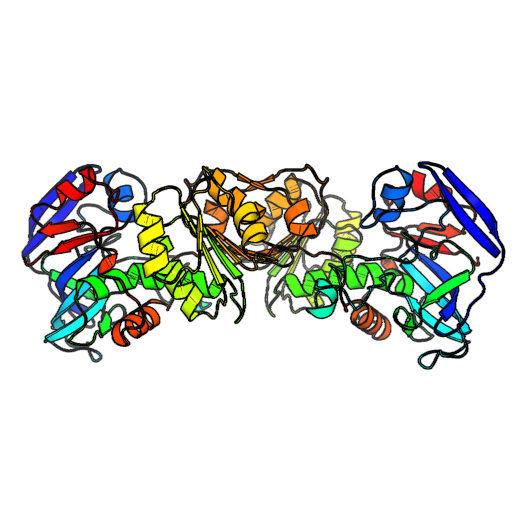 THR A N 1
ATOM 1384 C CA . THR A 1 189 ? 20.75 6.23 3.42 1 98.38 189 THR A CA 1
ATOM 1385 C C . THR A 1 189 ? 19.516 7.043 3.037 1 98.38 189 THR A C 1
ATOM 1387 O O . THR A 1 189 ? 18.438 6.484 2.811 1 98.38 189 THR A O 1
ATOM 1390 N N . VAL A 1 190 ? 19.656 8.344 2.984 1 98.81 190 VAL A N 1
ATOM 1391 C CA . VAL A 1 190 ? 18.594 9.242 2.531 1 98.81 190 VAL A CA 1
ATOM 1392 C C . VAL A 1 190 ? 19.094 10.07 1.349 1 98.81 190 VAL A C 1
ATOM 1394 O O . VAL A 1 190 ? 20.141 10.711 1.429 1 98.81 190 VAL A O 1
ATOM 1397 N N . ILE A 1 191 ? 18.359 10.023 0.235 1 98.88 191 ILE A N 1
ATOM 1398 C CA . ILE A 1 191 ? 18.656 10.781 -0.979 1 98.88 191 ILE A CA 1
ATOM 1399 C C . ILE A 1 191 ? 17.578 11.836 -1.207 1 98.88 191 ILE A C 1
ATOM 1401 O O . ILE A 1 191 ? 16.375 11.539 -1.126 1 98.88 191 ILE A O 1
ATOM 1405 N N . LEU A 1 192 ? 17.984 13.062 -1.462 1 98.88 192 LEU A N 1
ATOM 1406 C CA . LEU A 1 192 ? 17.062 14.125 -1.825 1 98.88 192 LEU A CA 1
ATOM 1407 C C . LEU A 1 192 ? 17.156 14.445 -3.314 1 98.88 192 LEU A C 1
ATOM 1409 O O . LEU A 1 192 ? 18.25 14.688 -3.836 1 98.88 192 LEU A O 1
ATOM 1413 N N . SER A 1 193 ? 16.047 14.297 -3.998 1 98.88 193 SER A N 1
ATOM 1414 C CA . SER A 1 193 ? 15.914 14.789 -5.367 1 98.88 193 SER A CA 1
ATOM 1415 C C . SER A 1 193 ? 15.234 16.156 -5.398 1 98.88 193 SER A C 1
ATOM 1417 O O . SER A 1 193 ? 14.047 16.266 -5.086 1 98.88 193 SER A O 1
ATOM 141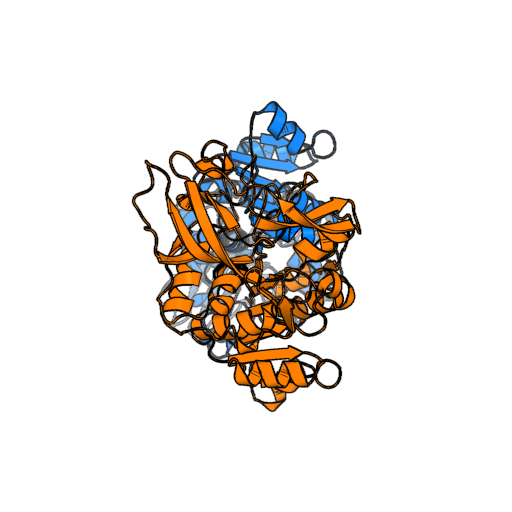9 N N . GLU A 1 194 ? 15.953 17.188 -5.723 1 98.44 194 GLU A N 1
ATOM 1420 C CA . GLU A 1 194 ? 15.516 18.578 -5.625 1 98.44 194 GLU A CA 1
ATOM 1421 C C . GLU A 1 194 ? 16.312 19.469 -6.582 1 98.44 194 GLU A C 1
ATOM 1423 O O . GLU A 1 194 ? 17.531 19.5 -6.539 1 98.44 194 GLU A O 1
ATOM 1428 N N . PRO A 1 195 ? 15.578 20.203 -7.504 1 97.62 195 PRO A N 1
ATOM 1429 C CA . PRO A 1 195 ? 16.281 21 -8.516 1 97.62 195 PRO A CA 1
ATOM 1430 C C . PRO A 1 195 ? 16.969 22.219 -7.93 1 97.62 195 PRO A C 1
ATOM 1432 O O . PRO A 1 195 ? 17.984 22.672 -8.461 1 97.62 195 PRO A O 1
ATOM 1435 N N . ILE A 1 196 ? 16.469 22.891 -6.879 1 97.19 196 ILE A N 1
ATOM 1436 C CA . ILE A 1 196 ? 16.969 24.156 -6.348 1 97.19 196 ILE A CA 1
ATOM 1437 C C . ILE A 1 196 ? 18.156 23.891 -5.426 1 97.19 196 ILE A C 1
ATOM 1439 O O . ILE A 1 196 ? 18.031 23.156 -4.441 1 97.19 196 ILE A O 1
ATOM 1443 N N . GLU A 1 197 ? 19.203 24.562 -5.645 1 97.62 197 GLU A N 1
ATOM 1444 C CA . GLU A 1 197 ? 20.469 24.312 -4.961 1 97.62 197 GLU A CA 1
ATOM 1445 C C . GLU A 1 197 ? 20.359 24.594 -3.467 1 97.62 197 GLU A C 1
ATOM 1447 O O . GLU A 1 197 ? 20.812 23.812 -2.639 1 97.62 197 GLU A O 1
ATOM 1452 N N . SER A 1 198 ? 19.766 25.719 -3.17 1 96.81 198 SER A N 1
ATOM 1453 C CA . SER A 1 198 ? 19.672 26.094 -1.761 1 96.81 198 SER A CA 1
ATOM 1454 C C . SER A 1 198 ? 18.875 25.062 -0.968 1 96.81 198 SER A C 1
ATOM 1456 O O . SER A 1 198 ? 19.172 24.812 0.2 1 96.81 198 SER A O 1
ATOM 1458 N N . LYS A 1 199 ? 17.922 24.453 -1.537 1 97.25 199 LYS A N 1
ATOM 1459 C CA . LYS A 1 199 ? 17.109 23.422 -0.879 1 97.25 199 LYS A CA 1
ATOM 1460 C C . LYS A 1 199 ? 17.891 22.109 -0.755 1 97.25 199 LYS A C 1
ATOM 1462 O O . LYS A 1 199 ? 17.75 21.391 0.231 1 97.25 199 LYS A O 1
ATOM 1467 N N . ARG A 1 200 ? 18.703 21.781 -1.766 1 98.31 200 ARG A N 1
ATOM 1468 C CA . ARG A 1 200 ? 19.562 20.625 -1.658 1 98.31 200 ARG A CA 1
ATOM 1469 C C . ARG A 1 200 ? 20.562 20.781 -0.509 1 98.31 200 ARG A C 1
ATOM 1471 O O . ARG A 1 200 ? 20.766 19.844 0.275 1 98.31 200 ARG A O 1
ATOM 1478 N N . GLU A 1 201 ? 21.125 21.984 -0.426 1 98.19 201 GLU A N 1
ATOM 1479 C CA . GLU A 1 201 ? 22.062 22.25 0.652 1 98.19 201 GLU A CA 1
ATOM 1480 C C . GLU A 1 201 ? 21.406 22.125 2.018 1 98.19 201 GLU A C 1
ATOM 1482 O O . GLU A 1 201 ? 21.969 21.547 2.943 1 98.19 201 GLU A O 1
ATOM 1487 N N . MET A 1 202 ? 20.219 22.688 2.064 1 97.38 202 MET A N 1
ATOM 1488 C CA . MET A 1 202 ? 19.453 22.562 3.305 1 97.38 202 MET A CA 1
ATOM 1489 C C . MET A 1 202 ? 19.188 21.094 3.631 1 97.38 202 MET A C 1
ATOM 1491 O O . MET A 1 202 ? 19.312 20.688 4.781 1 97.38 202 MET A O 1
ATOM 1495 N N . GLY A 1 203 ? 18.797 20.312 2.639 1 98.31 203 GLY A N 1
ATOM 1496 C CA . GLY A 1 203 ? 18.547 18.906 2.838 1 98.31 203 GLY A CA 1
ATOM 1497 C C . GLY A 1 203 ? 19.75 18.141 3.391 1 98.31 203 GLY A C 1
ATOM 1498 O O . GLY A 1 203 ? 19.594 17.297 4.277 1 98.31 203 GLY A O 1
ATOM 1499 N N . LEU A 1 204 ? 20.922 18.453 2.867 1 98.44 204 LEU A N 1
ATOM 1500 C CA . LEU A 1 204 ? 22.156 17.828 3.363 1 98.44 204 LEU A CA 1
ATOM 1501 C C . LEU A 1 204 ? 22.391 18.188 4.824 1 98.44 204 LEU A C 1
ATOM 1503 O O . LEU A 1 204 ? 22.797 17.344 5.621 1 98.44 204 LEU A O 1
ATOM 1507 N N . LYS A 1 205 ? 22.047 19.391 5.152 1 97.5 205 LYS A N 1
ATOM 1508 C CA . LYS A 1 205 ? 22.188 19.844 6.535 1 97.5 205 LYS A CA 1
ATOM 1509 C C . LYS A 1 205 ? 21.172 19.141 7.441 1 97.5 205 LYS A C 1
ATOM 1511 O O . LYS A 1 205 ? 21.453 18.906 8.617 1 97.5 205 LYS A O 1
ATOM 1516 N N . MET A 1 206 ? 20 18.812 6.871 1 97.56 206 MET A N 1
ATOM 1517 C CA . MET A 1 206 ? 18.906 18.25 7.656 1 97.56 206 MET A CA 1
ATOM 1518 C C . MET A 1 206 ? 19.094 16.734 7.82 1 97.56 206 MET A C 1
ATOM 1520 O O . MET A 1 206 ? 18.359 16.094 8.578 1 97.56 206 MET A O 1
ATOM 1524 N N . GLY A 1 207 ? 20.031 16.094 7.023 1 97.75 207 GLY A N 1
ATOM 1525 C CA . GLY A 1 207 ? 20.312 14.695 7.289 1 97.75 207 GLY A CA 1
ATOM 1526 C C . GLY A 1 207 ? 20.344 13.852 6.031 1 97.75 207 GLY A C 1
ATOM 1527 O O . GLY A 1 207 ? 20.609 12.648 6.098 1 97.75 207 GLY A O 1
ATOM 1528 N N . ALA A 1 208 ? 20.094 14.43 4.887 1 98.69 208 ALA A N 1
ATOM 1529 C CA . ALA A 1 208 ? 20.281 13.664 3.66 1 98.69 208 ALA A CA 1
ATOM 1530 C C . ALA A 1 208 ? 21.75 13.305 3.451 1 98.69 208 ALA A C 1
ATOM 1532 O O . ALA A 1 208 ? 22.625 14.125 3.717 1 98.69 208 ALA A O 1
ATOM 1533 N N . ASP A 1 209 ? 22.016 12.125 3.023 1 98.75 209 ASP A N 1
ATOM 1534 C CA . ASP A 1 209 ? 23.375 11.711 2.697 1 98.75 209 ASP A CA 1
ATOM 1535 C C . ASP A 1 209 ? 23.797 12.25 1.329 1 98.75 209 ASP A C 1
ATOM 1537 O O . ASP A 1 209 ? 24.969 12.562 1.111 1 98.75 209 ASP A O 1
ATOM 1541 N N . TYR A 1 210 ? 22.812 12.281 0.402 1 98.62 210 TYR A N 1
ATOM 1542 C CA . TYR A 1 210 ? 23.031 12.734 -0.965 1 98.62 210 TYR A CA 1
ATOM 1543 C C . TYR A 1 210 ? 21.891 13.633 -1.43 1 98.62 210 TYR A C 1
ATOM 1545 O O . TYR A 1 210 ? 20.781 13.547 -0.919 1 98.62 210 TYR A O 1
ATOM 1553 N N . ALA A 1 211 ? 22.219 14.539 -2.311 1 98.56 211 ALA A N 1
ATOM 1554 C CA . ALA A 1 211 ? 21.219 15.359 -3.004 1 98.56 211 ALA A CA 1
ATOM 1555 C C . ALA A 1 211 ? 21.531 15.453 -4.492 1 98.56 211 ALA A C 1
ATOM 1557 O O . ALA A 1 211 ? 22.688 15.594 -4.883 1 98.56 211 ALA A O 1
ATOM 1558 N N . VAL A 1 212 ? 20.5 15.32 -5.281 1 98.38 212 VAL A N 1
ATOM 1559 C CA . VAL A 1 212 ? 20.703 15.391 -6.723 1 98.38 212 VAL A CA 1
ATOM 1560 C C . VAL A 1 212 ? 19.766 16.422 -7.332 1 98.38 212 VAL A C 1
ATOM 1562 O O . VAL A 1 212 ? 18.656 16.625 -6.852 1 98.38 212 VAL A O 1
ATOM 1565 N N . ASN A 1 213 ? 20.266 17.125 -8.328 1 98.31 213 ASN A N 1
ATOM 1566 C CA . ASN A 1 213 ? 19.438 17.906 -9.242 1 98.31 213 ASN A CA 1
ATOM 1567 C C . ASN A 1 213 ? 18.891 17.031 -10.375 1 98.31 213 ASN A C 1
ATOM 1569 O O . ASN A 1 213 ? 19.625 16.703 -11.312 1 98.31 213 ASN A O 1
ATOM 1573 N N . PRO A 1 214 ? 17.594 16.734 -10.281 1 96.88 214 PRO A N 1
ATOM 1574 C CA . PRO A 1 214 ? 17.047 15.766 -11.242 1 96.88 214 PRO A CA 1
ATOM 1575 C C . PRO A 1 214 ? 17.094 16.281 -12.68 1 96.88 214 PRO A C 1
ATOM 1577 O O . PRO A 1 214 ? 16.922 15.516 -13.625 1 96.88 214 PRO A O 1
ATOM 1580 N N . MET A 1 215 ? 17.312 17.578 -12.82 1 96.12 215 MET A N 1
ATOM 1581 C CA . MET A 1 215 ? 17.422 18.156 -14.148 1 96.12 215 MET A CA 1
ATOM 1582 C C . MET A 1 215 ? 18.797 17.875 -14.75 1 96.12 215 MET A C 1
ATOM 1584 O O . MET A 1 215 ? 19 18.016 -15.953 1 96.12 215 MET A O 1
ATOM 1588 N N . GLU A 1 216 ? 19.719 17.484 -13.984 1 96.69 216 GLU A N 1
ATOM 1589 C CA . GLU A 1 216 ? 21.094 17.25 -14.422 1 96.69 216 GLU A CA 1
ATOM 1590 C C . GLU A 1 216 ? 21.484 15.781 -14.25 1 96.69 216 GLU A C 1
ATOM 1592 O O . GLU A 1 216 ? 22.156 15.211 -15.109 1 96.69 216 GLU A O 1
ATOM 1597 N N . LYS A 1 217 ? 21.141 15.32 -13.156 1 95.38 217 LYS A N 1
ATOM 1598 C CA . LYS A 1 217 ? 21.5 13.969 -12.734 1 95.38 217 LYS A CA 1
ATOM 1599 C C . LYS A 1 217 ? 20.328 13.273 -12.055 1 95.38 217 LYS A C 1
ATOM 1601 O O . LYS A 1 217 ? 19.703 13.836 -11.148 1 95.38 217 LYS A O 1
ATOM 1606 N N . THR A 1 218 ? 20.078 11.992 -12.578 1 96.88 218 THR A N 1
ATOM 1607 C CA . THR A 1 218 ? 18.938 11.289 -11.984 1 96.88 218 THR A CA 1
ATOM 1608 C C . THR A 1 218 ? 19.375 10.539 -10.727 1 96.88 218 THR A C 1
ATOM 1610 O O . THR A 1 218 ? 20.562 10.328 -10.5 1 96.88 218 THR A O 1
ATOM 1613 N N . PRO A 1 219 ? 18.375 10.133 -9.906 1 97.56 219 PRO A N 1
ATOM 1614 C CA . PRO A 1 219 ? 18.719 9.273 -8.773 1 97.56 219 PRO A CA 1
ATOM 1615 C C . PRO A 1 219 ? 19.406 7.977 -9.195 1 97.56 219 PRO A C 1
ATOM 1617 O O . PRO A 1 219 ? 20.281 7.48 -8.492 1 97.56 219 PRO A O 1
ATOM 1620 N N . PHE A 1 220 ? 19.078 7.422 -10.367 1 97.69 220 PHE A N 1
ATOM 1621 C CA . PHE A 1 220 ? 19.734 6.219 -10.859 1 97.69 220 PHE A CA 1
ATOM 1622 C C . PHE A 1 220 ? 21.219 6.469 -11.109 1 97.69 220 PHE A C 1
ATOM 1624 O O . PHE A 1 220 ? 22.062 5.621 -10.797 1 97.69 220 PHE A O 1
ATOM 1631 N N . ASP A 1 221 ? 21.484 7.633 -11.703 1 97.88 221 ASP A N 1
ATOM 1632 C CA . ASP A 1 221 ? 22.875 7.996 -11.922 1 97.88 221 ASP A CA 1
ATOM 1633 C C . ASP A 1 221 ? 23.656 8.055 -10.602 1 97.88 221 ASP A C 1
ATOM 1635 O O . ASP A 1 221 ? 24.766 7.539 -10.5 1 97.88 221 ASP A O 1
ATOM 1639 N N . LEU A 1 222 ? 23.031 8.719 -9.625 1 97.56 222 LEU A N 1
ATOM 1640 C CA . LEU A 1 222 ? 23.656 8.82 -8.312 1 97.56 222 LEU A CA 1
ATOM 1641 C C . LEU A 1 222 ? 23.891 7.434 -7.711 1 97.56 222 LEU A C 1
ATOM 1643 O O . LEU A 1 222 ? 24.938 7.176 -7.129 1 97.56 222 LEU A O 1
ATOM 1647 N N . MET A 1 223 ? 22.938 6.57 -7.797 1 97.5 223 MET A N 1
ATOM 1648 C CA . MET A 1 223 ? 23.031 5.215 -7.258 1 97.5 223 MET A CA 1
ATOM 1649 C C . MET A 1 223 ? 24.234 4.484 -7.859 1 97.5 223 MET A C 1
ATOM 1651 O O . MET A 1 223 ? 25 3.836 -7.141 1 97.5 223 MET A O 1
ATOM 1655 N N . LYS A 1 224 ? 24.344 4.551 -9.172 1 97.12 224 LYS A N 1
ATOM 1656 C CA . LYS A 1 224 ? 25.469 3.918 -9.859 1 97.12 224 LYS A CA 1
ATOM 1657 C C . LYS A 1 224 ? 26.797 4.469 -9.352 1 97.12 224 LYS A C 1
ATOM 1659 O O . LYS A 1 224 ? 27.734 3.709 -9.07 1 97.12 224 LYS A O 1
ATOM 1664 N N . GLU A 1 225 ? 26.906 5.781 -9.211 1 97.5 225 GLU A N 1
ATOM 1665 C CA . GLU A 1 225 ? 28.125 6.457 -8.797 1 97.5 225 GLU A CA 1
ATOM 1666 C C . GLU A 1 225 ? 28.516 6.066 -7.371 1 97.5 225 GLU A C 1
ATOM 1668 O O . GLU A 1 225 ? 29.703 5.902 -7.07 1 97.5 225 GLU A O 1
ATOM 1673 N N . GLU A 1 226 ? 27.516 5.934 -6.5 1 97.12 226 GLU A N 1
ATOM 1674 C CA . GLU A 1 226 ? 27.781 5.762 -5.074 1 97.12 226 GLU A CA 1
ATOM 1675 C C . GLU A 1 226 ? 27.688 4.293 -4.668 1 97.12 226 GLU A C 1
ATOM 1677 O O . GLU A 1 226 ? 27.875 3.955 -3.498 1 97.12 226 GLU A O 1
ATOM 1682 N N . GLY A 1 227 ? 27.312 3.434 -5.633 1 96.12 227 GLY A N 1
ATOM 1683 C CA . GLY A 1 227 ? 27.203 2.012 -5.355 1 96.12 227 GLY A CA 1
ATOM 1684 C C . GLY A 1 227 ? 25.984 1.665 -4.512 1 96.12 227 GLY A C 1
ATOM 1685 O O . GLY A 1 227 ? 26.047 0.784 -3.652 1 96.12 227 GLY A O 1
ATOM 1686 N N . ILE A 1 228 ? 24.953 2.447 -4.586 1 96.5 228 ILE A N 1
ATOM 1687 C CA . ILE A 1 228 ? 23.703 2.17 -3.898 1 96.5 228 ILE A CA 1
ATOM 1688 C C . ILE A 1 228 ? 22.859 1.205 -4.73 1 96.5 228 ILE A C 1
ATOM 1690 O O . ILE A 1 228 ? 22.562 1.474 -5.898 1 96.5 228 ILE A O 1
ATOM 1694 N N . ARG A 1 229 ? 22.438 0.153 -4.242 1 94.31 229 ARG A N 1
ATOM 1695 C CA . ARG A 1 229 ? 21.844 -0.954 -4.992 1 94.31 229 ARG A CA 1
ATOM 1696 C C . ARG A 1 229 ? 20.375 -0.685 -5.301 1 94.31 229 ARG A C 1
ATOM 1698 O O . ARG A 1 229 ? 19.906 -0.986 -6.398 1 94.31 229 ARG A O 1
ATOM 1705 N N . GLU A 1 230 ? 19.625 -0.222 -4.285 1 96.88 230 GLU A N 1
ATOM 1706 C CA . GLU A 1 230 ? 18.203 -0.044 -4.512 1 96.88 230 GLU A CA 1
ATOM 1707 C C . GLU A 1 230 ? 17.625 1.011 -3.574 1 96.88 230 GLU A C 1
ATOM 1709 O O . GLU A 1 230 ? 18.219 1.322 -2.539 1 96.88 230 GLU A O 1
ATOM 1714 N N . ILE A 1 231 ? 16.594 1.634 -3.979 1 98.5 231 ILE A N 1
ATOM 1715 C CA . ILE A 1 231 ? 15.758 2.488 -3.141 1 98.5 231 ILE A CA 1
ATOM 1716 C C . ILE A 1 231 ? 14.586 1.683 -2.594 1 98.5 231 ILE A C 1
ATOM 1718 O O . ILE A 1 231 ? 13.773 1.155 -3.359 1 98.5 231 ILE A O 1
ATOM 1722 N N . ASN A 1 232 ? 14.492 1.625 -1.289 1 98.5 232 ASN A N 1
ATOM 1723 C CA . ASN A 1 232 ? 13.461 0.814 -0.651 1 98.5 232 ASN A CA 1
ATOM 1724 C C . ASN A 1 232 ? 12.148 1.583 -0.51 1 98.5 232 ASN A C 1
ATOM 1726 O O . ASN A 1 232 ? 11.062 0.998 -0.597 1 98.5 232 ASN A O 1
ATOM 1730 N N . VAL A 1 233 ? 12.242 2.881 -0.249 1 98.88 233 VAL A N 1
ATOM 1731 C CA . VAL A 1 233 ? 11.086 3.734 -0.022 1 98.88 233 VAL A CA 1
ATOM 1732 C C . VAL A 1 233 ? 11.258 5.051 -0.776 1 98.88 233 VAL A C 1
ATOM 1734 O O . VAL A 1 233 ? 12.336 5.645 -0.766 1 98.88 233 VAL A O 1
ATOM 1737 N N . THR A 1 234 ? 10.266 5.438 -1.518 1 98.88 234 THR A N 1
ATOM 1738 C CA . THR A 1 234 ? 10.211 6.785 -2.078 1 98.88 234 THR A CA 1
ATOM 1739 C C . THR A 1 234 ? 9.102 7.602 -1.42 1 98.88 234 THR A C 1
ATOM 1741 O O . THR A 1 234 ? 8.008 7.09 -1.179 1 98.88 234 THR A O 1
ATOM 1744 N N . ILE A 1 235 ? 9.406 8.789 -1.043 1 98.88 235 ILE A N 1
ATOM 1745 C CA . ILE A 1 235 ? 8.461 9.742 -0.471 1 98.88 235 ILE A CA 1
ATOM 1746 C C . ILE A 1 235 ? 8.328 10.953 -1.386 1 98.88 235 ILE A C 1
ATOM 1748 O O . ILE A 1 235 ? 9.266 11.75 -1.511 1 98.88 235 ILE A O 1
ATOM 1752 N N . GLU A 1 236 ? 7.211 11.07 -2.047 1 98.81 236 GLU A N 1
ATOM 1753 C CA . GLU A 1 236 ? 6.953 12.195 -2.941 1 98.81 236 GLU A CA 1
ATOM 1754 C C . GLU A 1 236 ? 6.301 13.352 -2.197 1 98.81 236 GLU A C 1
ATOM 1756 O O . GLU A 1 236 ? 5.227 13.203 -1.615 1 98.81 236 GLU A O 1
ATOM 1761 N N . CYS A 1 237 ? 6.93 14.547 -2.213 1 98.06 237 CYS A N 1
ATOM 1762 C CA . CYS A 1 237 ? 6.488 15.648 -1.365 1 98.06 237 CYS A CA 1
ATOM 1763 C C . CYS A 1 237 ? 6.133 16.875 -2.201 1 98.06 237 CYS A C 1
ATOM 1765 O O . CYS A 1 237 ? 5.996 17.969 -1.671 1 98.06 237 CYS A O 1
ATOM 1767 N N . VAL A 1 238 ? 5.988 16.766 -3.486 1 96.69 238 VAL A N 1
ATOM 1768 C CA . VAL A 1 238 ? 5.773 17.922 -4.359 1 96.69 238 VAL A CA 1
ATOM 1769 C C . VAL A 1 238 ? 4.309 17.984 -4.777 1 96.69 238 VAL A C 1
ATOM 1771 O O . VAL A 1 238 ? 3.688 19.047 -4.723 1 96.69 238 VAL A O 1
ATOM 1774 N N . GLY A 1 239 ? 3.723 16.859 -5.238 1 96.25 239 GLY A N 1
ATOM 1775 C CA . GLY A 1 239 ? 2.332 16.812 -5.66 1 96.25 239 GLY A CA 1
ATOM 1776 C C . GLY A 1 239 ? 2.139 17.172 -7.121 1 96.25 239 GLY A C 1
ATOM 1777 O O . GLY A 1 239 ? 1.16 17.828 -7.477 1 96.25 239 GLY A O 1
ATOM 1778 N N . ARG A 1 240 ? 3.102 16.828 -7.93 1 96.06 240 ARG A N 1
ATOM 1779 C CA . ARG A 1 240 ? 2.984 17 -9.375 1 96.06 240 ARG A CA 1
ATOM 1780 C C . ARG A 1 240 ? 3.004 15.664 -10.094 1 96.06 240 ARG A C 1
ATOM 1782 O O . ARG A 1 240 ? 3.604 14.703 -9.609 1 96.06 240 ARG A O 1
ATOM 1789 N N . LYS A 1 241 ? 2.365 15.664 -11.25 1 96.12 241 LYS A N 1
ATOM 1790 C CA . LYS A 1 241 ? 2.258 14.438 -12.039 1 96.12 241 LYS A CA 1
ATOM 1791 C C . LYS A 1 241 ? 3.629 13.805 -12.266 1 96.12 241 LYS A C 1
ATOM 1793 O O . LYS A 1 241 ? 3.82 12.617 -12.008 1 96.12 241 LYS A O 1
ATOM 1798 N N . GLU A 1 242 ? 4.578 14.617 -12.664 1 96.38 242 GLU A N 1
ATOM 1799 C CA . GLU A 1 242 ? 5.902 14.125 -13.039 1 96.38 242 GLU A CA 1
ATOM 1800 C C . GLU A 1 242 ? 6.645 13.562 -11.828 1 96.38 242 GLU A C 1
ATOM 1802 O O . GLU A 1 242 ? 7.305 12.531 -11.922 1 96.38 242 GLU A O 1
ATOM 1807 N N . THR A 1 243 ? 6.535 14.219 -10.703 1 97.62 243 THR A N 1
ATOM 1808 C CA . THR A 1 243 ? 7.262 13.781 -9.523 1 97.62 243 THR A CA 1
ATOM 1809 C C . THR A 1 243 ? 6.609 12.547 -8.906 1 97.62 243 THR A C 1
ATOM 1811 O O . THR A 1 243 ? 7.289 11.703 -8.32 1 97.62 243 THR A O 1
ATOM 1814 N N . MET A 1 244 ? 5.312 12.469 -9 1 97.69 244 MET A N 1
ATOM 1815 C CA . MET A 1 244 ? 4.641 11.266 -8.531 1 97.69 244 MET A CA 1
ATOM 1816 C C . MET A 1 244 ? 5.062 10.047 -9.352 1 97.69 244 MET A C 1
ATOM 1818 O O . MET A 1 244 ? 5.316 8.977 -8.797 1 97.69 244 MET A O 1
ATOM 1822 N N . LEU A 1 245 ? 5.145 10.211 -10.656 1 97.62 245 LEU A N 1
ATOM 1823 C CA . LEU A 1 245 ? 5.602 9.125 -11.508 1 97.62 245 LEU A CA 1
ATOM 1824 C C . LEU A 1 245 ? 7.051 8.766 -11.211 1 97.62 245 LEU A C 1
ATOM 1826 O O . LEU A 1 245 ? 7.441 7.602 -11.297 1 97.62 245 LEU A O 1
ATOM 1830 N N . ASP A 1 246 ? 7.848 9.781 -10.844 1 97.88 246 ASP A N 1
ATOM 1831 C CA . ASP A 1 246 ? 9.227 9.531 -10.438 1 97.88 246 ASP A CA 1
ATOM 1832 C C . ASP A 1 246 ? 9.289 8.617 -9.219 1 97.88 246 ASP A C 1
ATOM 1834 O O . ASP A 1 246 ? 10.195 7.793 -9.094 1 97.88 246 ASP A O 1
ATOM 1838 N N . ALA A 1 247 ? 8.344 8.828 -8.289 1 98.56 247 ALA A N 1
ATOM 1839 C CA . ALA A 1 247 ? 8.328 7.984 -7.094 1 98.56 247 ALA A CA 1
ATOM 1840 C C . ALA A 1 247 ? 8.188 6.508 -7.465 1 98.56 247 ALA A C 1
ATOM 1842 O O . ALA A 1 247 ? 8.828 5.648 -6.852 1 98.56 247 ALA A O 1
ATOM 1843 N N . PHE A 1 248 ? 7.383 6.191 -8.461 1 98.12 248 PHE A N 1
ATOM 1844 C CA . PHE A 1 248 ? 7.223 4.824 -8.945 1 98.12 248 PHE A CA 1
ATOM 1845 C C . PHE A 1 248 ? 8.461 4.375 -9.711 1 98.12 248 PHE A C 1
ATOM 1847 O O . PHE A 1 248 ? 8.883 3.221 -9.594 1 98.12 248 PHE A O 1
ATOM 1854 N N . LYS A 1 249 ? 8.977 5.25 -10.461 1 97.94 249 LYS A N 1
ATOM 1855 C CA . LYS A 1 249 ? 10.094 4.945 -11.352 1 97.94 249 LYS A CA 1
ATOM 1856 C C . LYS A 1 249 ? 11.312 4.473 -10.57 1 97.94 249 LYS A C 1
ATOM 1858 O O . LYS A 1 249 ? 11.977 3.516 -10.961 1 97.94 249 LYS A O 1
ATOM 1863 N N . TYR A 1 250 ? 11.547 5.078 -9.422 1 98.44 250 TYR A N 1
ATOM 1864 C CA . TYR A 1 250 ? 12.859 4.914 -8.805 1 98.44 250 TYR A CA 1
ATOM 1865 C C . TYR A 1 250 ? 12.82 3.863 -7.699 1 98.44 250 TYR A C 1
ATOM 1867 O O . TYR A 1 250 ? 13.859 3.365 -7.266 1 98.44 250 TYR A O 1
ATOM 1875 N N . VAL A 1 251 ? 11.664 3.549 -7.211 1 98.5 251 VAL A N 1
ATOM 1876 C CA . VAL A 1 251 ? 11.609 2.605 -6.098 1 98.5 251 VAL A CA 1
ATOM 1877 C C . VAL A 1 251 ? 11.992 1.209 -6.586 1 98.5 251 VAL A C 1
ATOM 1879 O O . VAL A 1 251 ? 11.719 0.848 -7.734 1 98.5 251 VAL A O 1
ATOM 1882 N N . GLY A 1 252 ? 12.672 0.421 -5.734 1 97.38 252 GLY A N 1
ATOM 1883 C CA . GLY A 1 252 ? 13.125 -0.919 -6.074 1 97.38 252 GLY A CA 1
ATOM 1884 C C . GLY A 1 252 ? 12.055 -1.979 -5.867 1 97.38 252 GLY A C 1
ATOM 1885 O O . GLY A 1 252 ? 10.883 -1.655 -5.66 1 97.38 252 GLY A O 1
ATOM 1886 N N . ASN A 1 253 ? 12.461 -3.279 -5.957 1 96.62 253 ASN A N 1
ATOM 1887 C CA . ASN A 1 253 ? 11.57 -4.414 -5.738 1 96.62 253 ASN A CA 1
ATOM 1888 C C . ASN A 1 253 ? 11.07 -4.469 -4.297 1 96.62 253 ASN A C 1
ATOM 1890 O O . ASN A 1 253 ? 11.836 -4.219 -3.361 1 96.62 253 ASN A O 1
ATOM 1894 N N . GLU A 1 254 ? 9.727 -4.793 -4.172 1 96 254 GLU A N 1
ATOM 1895 C CA . GLU A 1 254 ? 9.062 -4.773 -2.875 1 96 254 GLU A CA 1
ATOM 1896 C C . GLU A 1 254 ? 9.18 -3.402 -2.217 1 96 254 GLU A C 1
ATOM 1898 O O . GLU A 1 254 ? 9.25 -3.299 -0.991 1 96 254 GLU A O 1
ATOM 1903 N N . GLY A 1 255 ? 9.375 -2.406 -3.076 1 97.44 255 GLY A N 1
ATOM 1904 C CA . GLY A 1 255 ? 9.523 -1.048 -2.582 1 97.44 255 GLY A CA 1
ATOM 1905 C C . GLY A 1 255 ? 8.211 -0.432 -2.127 1 97.44 255 GLY A C 1
ATOM 1906 O O . GLY A 1 255 ? 7.141 -0.967 -2.406 1 97.44 255 GLY A O 1
ATOM 1907 N N . HIS A 1 256 ? 8.305 0.65 -1.414 1 98.69 256 HIS A N 1
ATOM 1908 C CA . HIS A 1 256 ? 7.168 1.384 -0.869 1 98.69 256 HIS A CA 1
ATOM 1909 C C . HIS A 1 256 ? 7.145 2.82 -1.377 1 98.69 256 HIS A C 1
ATOM 1911 O O . HIS A 1 256 ? 8.148 3.527 -1.303 1 98.69 256 HIS A O 1
ATOM 1917 N N . VAL A 1 257 ? 6.023 3.178 -1.945 1 98.75 257 VAL A N 1
ATOM 1918 C CA . VAL A 1 257 ? 5.82 4.535 -2.434 1 98.75 257 VAL A CA 1
ATOM 1919 C C . VAL A 1 257 ? 4.84 5.27 -1.522 1 98.75 257 VAL A C 1
ATOM 1921 O O . VAL A 1 257 ? 3.695 4.84 -1.355 1 98.75 257 VAL A O 1
ATOM 1924 N N . LEU A 1 258 ? 5.242 6.336 -0.931 1 98.81 258 LEU A N 1
ATOM 1925 C CA . LEU A 1 258 ? 4.355 7.242 -0.212 1 98.81 258 LEU A CA 1
ATOM 1926 C C . LEU A 1 258 ? 4.074 8.492 -1.035 1 98.81 258 LEU A C 1
ATOM 1928 O O . LEU A 1 258 ? 4.977 9.297 -1.278 1 98.81 258 LEU A O 1
ATOM 1932 N N . LEU A 1 259 ? 2.889 8.609 -1.484 1 98.38 259 LEU A N 1
ATOM 1933 C CA . LEU A 1 259 ? 2.439 9.828 -2.141 1 98.38 259 LEU A CA 1
ATOM 1934 C C . LEU A 1 259 ? 1.933 10.836 -1.116 1 98.38 259 LEU A C 1
ATOM 1936 O O . LEU A 1 259 ? 0.75 10.836 -0.767 1 98.38 259 LEU A O 1
ATOM 1940 N N . PHE A 1 260 ? 2.842 11.719 -0.669 1 97.81 260 PHE A N 1
ATOM 1941 C CA . PHE A 1 260 ? 2.508 12.656 0.398 1 97.81 260 PHE A CA 1
ATOM 1942 C C . PHE A 1 260 ? 2.094 14.008 -0.176 1 97.81 260 PHE A C 1
ATOM 1944 O O . PHE A 1 260 ? 1.233 14.688 0.386 1 97.81 260 PHE A O 1
ATOM 1951 N N . GLY A 1 261 ? 2.738 14.406 -1.304 1 95.62 261 GLY A N 1
ATOM 1952 C CA . GLY A 1 261 ? 2.357 15.648 -1.945 1 95.62 261 GLY A CA 1
ATOM 1953 C C . GLY A 1 261 ? 0.916 15.664 -2.42 1 95.62 261 GLY A C 1
ATOM 1954 O O . GLY A 1 261 ? 0.39 14.633 -2.85 1 95.62 261 GLY A O 1
ATOM 1955 N N . LEU A 1 262 ? 0.319 16.812 -2.463 1 91.75 262 LEU A N 1
ATOM 1956 C CA . LEU A 1 262 ? -1.09 16.922 -2.83 1 91.75 262 LEU A CA 1
ATOM 1957 C C . LEU A 1 262 ? -1.245 17.438 -4.254 1 91.75 262 LEU A C 1
ATOM 1959 O O . LEU A 1 262 ? -0.7 18.5 -4.594 1 91.75 262 LEU A O 1
ATOM 1963 N N . THR A 1 263 ? -1.945 16.688 -4.996 1 92.94 263 THR A N 1
ATOM 1964 C CA . THR A 1 263 ? -2.293 17.125 -6.344 1 92.94 263 THR A CA 1
ATOM 1965 C C . THR A 1 263 ? -3.633 17.844 -6.344 1 92.94 263 THR A C 1
ATOM 1967 O O . THR A 1 263 ? -4.367 17.812 -5.355 1 92.94 263 THR A O 1
ATOM 1970 N N . GLU A 1 264 ? -3.838 18.531 -7.473 1 90.25 264 GLU A N 1
ATOM 1971 C CA . GLU A 1 264 ? -5.219 18.953 -7.699 1 90.25 264 GLU A CA 1
ATOM 1972 C C . GLU A 1 264 ? -6.164 17.75 -7.715 1 90.25 264 GLU A C 1
ATOM 1974 O O . GLU A 1 264 ? -5.777 16.656 -8.125 1 90.25 264 GLU A O 1
ATOM 1979 N N . PRO A 1 265 ? -7.383 17.969 -7.352 1 90.31 265 PRO A N 1
ATOM 1980 C CA . PRO A 1 265 ? -8.32 16.859 -7.191 1 90.31 265 PRO A CA 1
ATOM 1981 C C . PRO A 1 265 ? -8.531 16.078 -8.484 1 90.31 265 PRO A C 1
ATOM 1983 O O . PRO A 1 265 ? -8.719 14.852 -8.453 1 90.31 265 PRO A O 1
ATOM 1986 N N . ASP A 1 266 ? -8.406 16.734 -9.625 1 92.75 266 ASP A N 1
ATOM 1987 C CA . ASP A 1 266 ? -8.758 16.062 -10.875 1 92.75 266 ASP A CA 1
ATOM 1988 C C . ASP A 1 266 ? -7.504 15.578 -11.602 1 92.75 266 ASP A C 1
ATOM 1990 O O . ASP A 1 266 ? -7.594 14.992 -12.68 1 92.75 266 ASP A O 1
ATOM 1994 N N . CYS A 1 267 ? -6.391 15.789 -10.922 1 95.12 267 CYS A N 1
ATOM 1995 C CA . CYS A 1 267 ? -5.148 15.32 -11.531 1 95.12 267 CYS A CA 1
ATOM 1996 C C . CYS A 1 267 ? -5.141 13.805 -11.648 1 95.12 267 CYS A C 1
ATOM 1998 O O . CYS A 1 267 ? -5.477 13.102 -10.695 1 95.12 267 CYS A O 1
ATOM 2000 N N . GLU A 1 268 ? -4.836 13.344 -12.867 1 96.69 268 GLU A N 1
ATOM 2001 C CA . GLU A 1 268 ? -4.66 11.914 -13.102 1 96.69 268 GLU A CA 1
ATOM 2002 C C . GLU A 1 268 ? -3.223 11.594 -13.5 1 96.69 268 GLU A C 1
ATOM 2004 O O . GLU A 1 268 ? -2.6 12.344 -14.25 1 96.69 268 GLU A O 1
ATOM 2009 N N . ILE A 1 269 ? -2.758 10.531 -12.922 1 96.56 269 ILE A N 1
ATOM 2010 C CA . ILE A 1 269 ? -1.447 10.078 -13.367 1 96.56 269 ILE A CA 1
ATOM 2011 C C . ILE A 1 269 ? -1.576 8.703 -14.023 1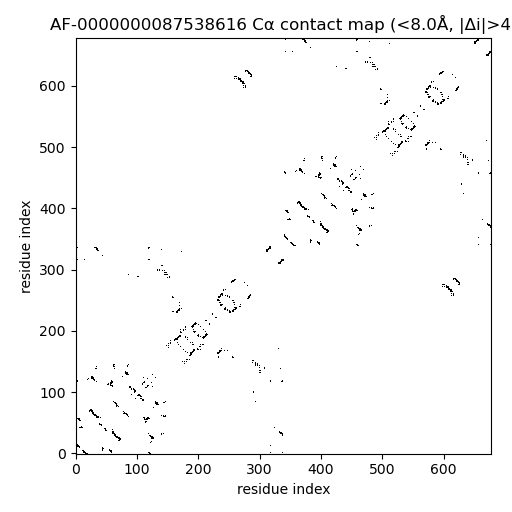 96.56 269 ILE A C 1
ATOM 2013 O O . ILE A 1 269 ? -2.34 7.855 -13.555 1 96.56 269 ILE A O 1
ATOM 2017 N N . PRO A 1 270 ? -0.921 8.492 -15.141 1 96.5 270 PRO A N 1
ATOM 2018 C CA . PRO A 1 270 ? -0.956 7.199 -15.828 1 96.5 270 PRO A CA 1
ATOM 2019 C C . PRO A 1 270 ? -0.063 6.156 -15.156 1 96.5 270 PRO A C 1
ATOM 2021 O O . PRO A 1 270 ? 1.107 6.016 -15.523 1 96.5 270 PRO A O 1
ATOM 2024 N N . VAL A 1 271 ? -0.64 5.352 -14.344 1 95.94 271 VAL A N 1
ATOM 2025 C CA . VAL A 1 271 ? 0.118 4.32 -13.641 1 95.94 271 VAL A CA 1
ATOM 2026 C C . VAL A 1 271 ? 0.055 3.01 -14.422 1 95.94 271 VAL A C 1
ATOM 2028 O O . VAL A 1 271 ? -0.983 2.67 -14.992 1 95.94 271 VAL A O 1
ATOM 2031 N N . LYS A 1 272 ? 1.141 2.332 -14.484 1 96.44 272 LYS A N 1
ATOM 2032 C CA . LYS A 1 272 ? 1.181 1.008 -15.094 1 96.44 272 LYS A CA 1
ATOM 2033 C C . LYS A 1 272 ? 1.035 -0.09 -14.047 1 96.44 272 LYS A C 1
ATOM 2035 O O . LYS A 1 272 ? 1.983 -0.391 -13.32 1 96.44 272 LYS A O 1
ATOM 2040 N N . PRO A 1 273 ? -0.138 -0.738 -13.984 1 96.75 273 PRO A N 1
ATOM 2041 C CA . PRO A 1 273 ? -0.323 -1.789 -12.984 1 96.75 273 PRO A CA 1
ATOM 2042 C C . PRO A 1 273 ? 0.701 -2.914 -13.109 1 96.75 273 PRO A C 1
ATOM 2044 O O . PRO A 1 273 ? 1.086 -3.521 -12.109 1 96.75 273 PRO A O 1
ATOM 2047 N N . TYR A 1 274 ? 1.188 -3.16 -14.32 1 95.81 274 TYR A N 1
ATOM 2048 C CA . TYR A 1 274 ? 2.164 -4.219 -14.555 1 95.81 274 TYR A CA 1
ATOM 2049 C C . TYR A 1 274 ? 3.463 -3.932 -13.812 1 95.81 274 TYR A C 1
ATOM 2051 O O . TYR A 1 274 ? 4.098 -4.848 -13.281 1 95.81 274 TYR A O 1
ATOM 2059 N N . GLU A 1 275 ? 3.863 -2.67 -13.734 1 95.56 275 GLU A N 1
ATOM 2060 C CA . GLU A 1 275 ? 5.074 -2.297 -13.008 1 95.56 275 GLU A CA 1
ATOM 2061 C C . GLU A 1 275 ? 4.891 -2.482 -11.5 1 95.56 275 GLU A C 1
ATOM 2063 O O . GLU A 1 275 ? 5.809 -2.926 -10.805 1 95.56 275 GLU A O 1
ATOM 2068 N N . ILE A 1 276 ? 3.713 -2.094 -11.008 1 97.06 276 ILE A N 1
ATOM 2069 C CA . ILE A 1 276 ? 3.396 -2.281 -9.602 1 97.06 276 ILE A CA 1
ATOM 2070 C C . ILE A 1 276 ? 3.438 -3.768 -9.258 1 97.06 276 ILE A C 1
ATOM 2072 O O . ILE A 1 276 ? 3.971 -4.156 -8.211 1 97.06 276 ILE A O 1
ATOM 2076 N N . PHE A 1 277 ? 2.928 -4.594 -10.172 1 95.5 277 PHE A N 1
ATOM 2077 C CA . PHE A 1 277 ? 2.918 -6.043 -10.023 1 95.5 277 PHE A CA 1
ATOM 2078 C C . PHE A 1 277 ? 4.336 -6.602 -10.055 1 95.5 277 PHE A C 1
ATOM 2080 O O . PHE A 1 277 ? 4.777 -7.238 -9.102 1 95.5 277 PHE A O 1
ATOM 2087 N N . GLN A 1 278 ? 5.125 -6.301 -11.062 1 94.38 278 GLN A N 1
ATOM 2088 C CA . GLN A 1 278 ? 6.43 -6.906 -11.312 1 94.38 278 GLN A CA 1
ATOM 2089 C C . GLN A 1 278 ? 7.402 -6.605 -10.18 1 94.38 278 GLN A C 1
ATOM 2091 O O . GLN A 1 278 ? 8.258 -7.43 -9.844 1 94.38 278 GLN A O 1
ATOM 2096 N N . ARG A 1 279 ? 7.199 -5.434 -9.562 1 96.38 279 ARG A N 1
ATOM 2097 C CA . ARG A 1 279 ? 8.102 -5.031 -8.492 1 96.38 279 ARG A CA 1
ATOM 2098 C C . ARG A 1 279 ? 7.422 -5.125 -7.129 1 96.38 279 ARG A C 1
ATOM 2100 O O . ARG A 1 279 ? 8.008 -4.754 -6.109 1 96.38 279 ARG A O 1
ATOM 2107 N N . GLU A 1 280 ? 6.145 -5.609 -7.199 1 96.88 280 GLU A N 1
ATOM 2108 C CA . GLU A 1 280 ? 5.367 -5.773 -5.977 1 96.88 280 GLU A CA 1
ATOM 2109 C C . GLU A 1 280 ? 5.426 -4.52 -5.109 1 96.88 280 GLU A C 1
ATOM 2111 O O . GLU A 1 280 ? 5.754 -4.594 -3.924 1 96.88 280 GLU A O 1
ATOM 2116 N N . ILE A 1 281 ? 5.16 -3.387 -5.707 1 98.06 281 ILE A N 1
ATOM 2117 C CA . ILE A 1 281 ? 5.227 -2.086 -5.055 1 98.06 281 ILE A CA 1
ATOM 2118 C C . ILE A 1 281 ? 4.023 -1.912 -4.125 1 98.06 281 ILE A C 1
ATOM 2120 O O . ILE A 1 281 ? 2.904 -2.289 -4.477 1 98.06 281 ILE A O 1
ATOM 2124 N N . THR A 1 282 ? 4.227 -1.401 -2.943 1 98.5 282 THR A N 1
ATOM 2125 C CA . THR A 1 282 ? 3.172 -0.913 -2.059 1 98.5 282 THR A CA 1
ATOM 2126 C C . THR A 1 282 ? 3.027 0.602 -2.174 1 98.5 282 THR A C 1
ATOM 2128 O O . THR A 1 282 ? 4.023 1.33 -2.133 1 98.5 282 THR A O 1
ATOM 2131 N N . VAL A 1 283 ? 1.813 1.071 -2.416 1 98.69 283 VAL A N 1
ATOM 2132 C CA . VAL A 1 283 ? 1.549 2.502 -2.535 1 98.69 283 VAL A CA 1
ATOM 2133 C C . VAL A 1 283 ? 0.655 2.959 -1.386 1 98.69 283 VAL A C 1
ATOM 2135 O O . VAL A 1 283 ? -0.391 2.359 -1.127 1 98.69 283 VAL A O 1
ATOM 2138 N N . THR A 1 284 ? 1.08 3.963 -0.684 1 98.38 284 THR A N 1
ATOM 2139 C CA . THR A 1 284 ? 0.271 4.566 0.368 1 98.38 284 THR A CA 1
ATOM 2140 C C . THR A 1 284 ? 0.227 6.086 0.211 1 98.38 284 THR A C 1
ATOM 2142 O O . THR A 1 284 ? 0.957 6.652 -0.606 1 98.38 284 THR A O 1
ATOM 2145 N N . ALA A 1 285 ? -0.666 6.664 0.861 1 97 285 ALA A N 1
ATOM 2146 C CA . ALA A 1 285 ? -0.781 8.102 1.069 1 97 285 ALA A CA 1
ATOM 2147 C C . ALA A 1 285 ? -1.1 8.422 2.527 1 97 285 ALA A C 1
ATOM 2149 O O . ALA A 1 285 ? -1.191 7.52 3.361 1 97 285 ALA A O 1
ATOM 2150 N N . SER A 1 286 ? -1.12 9.656 2.844 1 95 286 SER A N 1
ATOM 2151 C CA . SER A 1 286 ? -1.352 10.078 4.223 1 95 286 SER A CA 1
ATOM 2152 C C . SER A 1 286 ? -2.344 11.234 4.285 1 95 286 SER A C 1
ATOM 2154 O O . SER A 1 286 ? -2.08 12.312 3.756 1 95 286 SER A O 1
ATOM 2156 N N . TYR A 1 287 ? -3.514 10.805 4.98 1 91.12 287 TYR A N 1
ATOM 2157 C CA . TYR A 1 287 ? -4.578 11.789 5.141 1 91.12 287 TYR A CA 1
ATOM 2158 C C . TYR A 1 287 ? -4.547 12.406 6.531 1 91.12 287 TYR A C 1
ATOM 2160 O O . TYR A 1 287 ? -4.656 11.695 7.535 1 91.12 287 TYR A O 1
ATOM 2168 N N . VAL A 1 288 ? -4.441 13.578 6.707 1 83.38 288 VAL A N 1
ATOM 2169 C CA . VAL A 1 288 ? -4.469 14.359 7.934 1 83.38 288 VAL A CA 1
ATOM 2170 C C . VAL A 1 288 ? -3.744 13.602 9.047 1 83.38 288 VAL A C 1
ATOM 2172 O O . VAL A 1 288 ? -3.104 12.578 8.797 1 83.38 288 VAL A O 1
ATOM 2175 N N . ASN A 1 289 ? -3.664 14.031 10.328 1 80.31 289 ASN A N 1
ATOM 2176 C CA . ASN A 1 289 ? -2.811 13.516 11.391 1 80.31 289 ASN A CA 1
ATOM 2177 C C . ASN A 1 289 ? -3.633 13.016 12.578 1 80.31 289 ASN A C 1
ATOM 2179 O O . ASN A 1 289 ? -3.789 13.719 13.57 1 80.31 289 ASN A O 1
ATOM 2183 N N . PRO A 1 290 ? -4.016 11.758 12.414 1 80.69 290 PRO A N 1
ATOM 2184 C CA . PRO A 1 290 ? -4.625 11.266 13.656 1 80.69 290 PRO A CA 1
ATOM 2185 C C . PRO A 1 290 ? -3.592 10.859 14.703 1 80.69 290 PRO A C 1
ATOM 2187 O O . PRO A 1 290 ? -2.693 10.062 14.414 1 80.69 290 PRO A O 1
ATOM 2190 N N . PHE A 1 291 ? -3.627 11.492 15.867 1 88.88 291 PHE A N 1
ATOM 2191 C CA . PHE A 1 291 ? -2.936 11.047 17.062 1 88.88 291 PHE A CA 1
ATOM 2192 C C . PHE A 1 291 ? -1.428 11.219 16.922 1 88.88 291 PHE A C 1
ATOM 2194 O O . PHE A 1 291 ? -0.652 10.508 17.562 1 88.88 291 PHE A O 1
ATOM 2201 N N . SER A 1 292 ? -1.028 12.07 15.984 1 94.81 292 SER A N 1
ATOM 2202 C CA . SER A 1 292 ? 0.412 12.203 15.781 1 94.81 292 SER A CA 1
ATOM 2203 C C . SER A 1 292 ? 0.934 13.516 16.359 1 94.81 292 SER A C 1
ATOM 2205 O O . SER A 1 292 ? 2.145 13.695 16.516 1 94.81 292 SER A O 1
ATOM 2207 N N . HIS A 1 293 ? 0.098 14.391 16.75 1 97.06 293 HIS A N 1
ATOM 2208 C CA . HIS A 1 293 ? 0.534 15.688 17.234 1 97.06 293 HIS A CA 1
ATOM 2209 C C . HIS A 1 293 ? 1.312 15.555 18.547 1 97.06 293 HIS A C 1
ATOM 2211 O O . HIS A 1 293 ? 2.312 16.25 18.75 1 97.06 293 HIS A O 1
ATOM 2217 N N . GLY A 1 294 ? 0.859 14.68 19.438 1 96.56 294 GLY A N 1
ATOM 2218 C CA . GLY A 1 294 ? 1.59 14.445 20.672 1 96.56 294 GLY A CA 1
ATOM 2219 C C . GLY A 1 294 ? 3.012 13.969 20.438 1 96.56 294 GLY A C 1
ATOM 2220 O O . GLY A 1 294 ? 3.941 14.43 21.109 1 96.56 294 GLY A O 1
ATOM 2221 N N . ARG A 1 295 ? 3.158 13.047 19.516 1 96.88 295 ARG A N 1
ATOM 2222 C CA . ARG A 1 295 ? 4.496 12.578 19.172 1 96.88 295 ARG A CA 1
ATOM 2223 C C . ARG A 1 295 ? 5.332 13.695 18.562 1 96.88 295 ARG A C 1
ATOM 2225 O O . ARG A 1 295 ? 6.539 13.773 18.797 1 96.88 295 ARG A O 1
ATOM 2232 N N . ALA A 1 296 ? 4.68 14.531 17.766 1 98.12 296 ALA A N 1
ATOM 2233 C CA . ALA A 1 296 ? 5.383 15.68 17.203 1 98.12 296 ALA A CA 1
ATOM 2234 C C . ALA A 1 296 ? 5.906 16.594 18.312 1 98.12 296 ALA A C 1
ATOM 2236 O O . ALA A 1 296 ? 7.082 16.969 18.312 1 98.12 296 ALA A O 1
ATOM 2237 N N . ALA A 1 297 ? 5.023 16.875 19.25 1 98.12 297 ALA A N 1
ATOM 2238 C CA . ALA A 1 297 ? 5.434 17.703 20.391 1 98.12 297 ALA A CA 1
ATOM 2239 C C . ALA A 1 297 ? 6.566 17.031 21.156 1 98.12 297 ALA A C 1
ATOM 2241 O O . ALA A 1 297 ? 7.492 17.703 21.625 1 98.12 297 ALA A O 1
ATOM 2242 N N . GLY A 1 298 ? 6.457 15.742 21.266 1 98 298 GLY A N 1
ATOM 2243 C CA . GLY A 1 298 ? 7.512 15 21.922 1 98 298 GLY A CA 1
ATOM 2244 C C . GLY A 1 298 ? 8.867 15.148 21.25 1 98 298 GLY A C 1
ATOM 2245 O O . GLY A 1 298 ? 9.875 15.359 21.922 1 98 298 GLY A O 1
ATOM 2246 N N . LEU A 1 299 ? 8.922 15.062 19.953 1 98.06 299 LEU A N 1
ATOM 2247 C CA . LEU A 1 299 ? 10.156 15.203 19.203 1 98.06 299 LEU A CA 1
ATOM 2248 C C . LEU A 1 299 ? 10.734 16.609 19.359 1 98.06 299 LEU A C 1
ATOM 2250 O O . LEU A 1 299 ? 11.945 16.781 19.5 1 98.06 299 LEU A O 1
ATOM 2254 N N . VAL A 1 300 ? 9.875 17.594 19.297 1 98.19 300 VAL A N 1
ATOM 2255 C CA . VAL A 1 300 ? 10.289 18.984 19.438 1 98.19 300 VAL A CA 1
ATOM 2256 C C . VAL A 1 300 ? 10.836 19.219 20.844 1 98.19 300 VAL A C 1
ATOM 2258 O O . VAL A 1 300 ? 11.914 19.797 21.016 1 98.19 300 VAL A O 1
ATOM 2261 N N . ASN A 1 301 ? 10.141 18.688 21.828 1 98.25 301 ASN A N 1
ATOM 2262 C CA . ASN A 1 301 ? 10.57 18.812 23.203 1 98.25 301 ASN A CA 1
ATOM 2263 C C . ASN A 1 301 ? 11.922 18.141 23.438 1 98.25 301 ASN A C 1
ATOM 2265 O O . ASN A 1 301 ? 12.719 18.609 24.25 1 98.25 301 ASN A O 1
ATOM 2269 N N . ALA A 1 302 ? 12.188 17.094 22.703 1 97.31 302 ALA A N 1
ATOM 2270 C CA . ALA A 1 302 ? 13.414 16.312 22.891 1 97.31 302 ALA A CA 1
ATOM 2271 C C . ALA A 1 302 ? 14.555 16.891 22.062 1 97.31 302 ALA A C 1
ATOM 2273 O O . ALA A 1 302 ? 15.703 16.438 22.156 1 97.31 302 ALA A O 1
ATOM 2274 N N . GLY A 1 303 ? 14.242 17.859 21.25 1 96.44 303 GLY A N 1
ATOM 2275 C CA . GLY A 1 303 ? 15.258 18.484 20.422 1 96.44 303 GLY A CA 1
ATOM 2276 C C . GLY A 1 303 ? 15.773 17.562 19.328 1 96.44 303 GLY A C 1
ATOM 2277 O O . GLY A 1 303 ? 16.938 17.609 18.953 1 96.44 303 GLY A O 1
ATOM 2278 N N . LYS A 1 304 ? 14.914 16.672 18.781 1 95.81 304 LYS A N 1
ATOM 2279 C CA . LYS A 1 304 ? 15.336 15.641 17.844 1 95.81 304 LYS A CA 1
ATOM 2280 C C . LYS A 1 304 ? 15.062 16.078 16.406 1 95.81 304 LYS A C 1
ATOM 2282 O O . LYS A 1 304 ? 15.453 15.398 15.453 1 95.81 304 LYS A O 1
ATOM 2287 N N . ILE A 1 305 ? 14.398 17.25 16.234 1 97.12 305 ILE A N 1
ATOM 2288 C CA . ILE A 1 305 ? 14.039 17.734 14.906 1 97.12 305 ILE A CA 1
ATOM 2289 C C . ILE A 1 305 ? 14.328 19.234 14.812 1 97.12 305 ILE A C 1
ATOM 2291 O O . ILE A 1 305 ? 14.031 19.984 15.742 1 97.12 305 ILE A O 1
ATOM 2295 N N . ARG A 1 306 ? 14.938 19.594 13.742 1 96.75 306 ARG A N 1
ATOM 2296 C CA . ARG A 1 306 ? 15.234 21 13.469 1 96.75 306 ARG A CA 1
ATOM 2297 C C . ARG A 1 306 ? 14.156 21.625 12.586 1 96.75 306 ARG A C 1
ATOM 2299 O O . ARG A 1 306 ? 14.023 21.266 11.414 1 96.75 306 ARG A O 1
ATOM 2306 N N . LEU A 1 307 ? 13.453 22.609 13.148 1 98 307 LEU A N 1
ATOM 2307 C CA . LEU A 1 307 ? 12.32 23.172 12.414 1 98 307 LEU A CA 1
ATOM 2308 C C . LEU A 1 307 ? 12.523 24.656 12.164 1 98 307 LEU A C 1
ATOM 2310 O O . LEU A 1 307 ? 12.102 25.188 11.125 1 98 307 LEU A O 1
ATOM 2314 N N . THR A 1 308 ? 13.211 25.312 13.016 1 96.75 308 THR A N 1
ATOM 2315 C CA . THR A 1 308 ? 13.32 26.766 12.953 1 96.75 308 THR A CA 1
ATOM 2316 C C . THR A 1 308 ? 14.117 27.188 11.719 1 96.75 308 THR A C 1
ATOM 2318 O O . THR A 1 308 ? 13.852 28.25 11.141 1 96.75 308 THR A O 1
ATOM 2321 N N . ASP A 1 309 ? 15.07 26.328 11.258 1 95.12 309 ASP A N 1
ATOM 2322 C CA . ASP A 1 309 ? 15.875 26.609 10.07 1 95.12 309 ASP A CA 1
ATOM 2323 C C . ASP A 1 309 ? 15.008 26.641 8.812 1 95.12 309 ASP A C 1
ATOM 2325 O O . ASP A 1 309 ? 15.438 27.156 7.777 1 95.12 309 ASP A O 1
ATOM 2329 N N . LEU A 1 310 ? 13.82 26.141 8.922 1 96.56 310 LEU A N 1
ATOM 2330 C CA . LEU A 1 310 ? 12.961 26.016 7.742 1 96.56 310 LEU A CA 1
ATOM 2331 C C . LEU A 1 310 ? 12.086 27.25 7.57 1 96.56 310 LEU A C 1
ATOM 2333 O O . LEU A 1 310 ? 11.375 27.375 6.566 1 96.56 310 LEU A O 1
ATOM 2337 N N . ILE A 1 311 ? 12.141 28.141 8.547 1 97 311 ILE A N 1
ATOM 2338 C CA . ILE A 1 311 ? 11.328 29.359 8.5 1 97 311 ILE A CA 1
ATOM 2339 C C . ILE A 1 311 ? 11.992 30.391 7.605 1 97 311 ILE A C 1
ATOM 2341 O O . ILE A 1 311 ? 13.133 30.812 7.859 1 97 311 ILE A O 1
ATOM 2345 N N . SER A 1 312 ? 11.258 30.812 6.598 1 95.44 312 SER A N 1
ATOM 2346 C CA . SER A 1 312 ? 11.82 31.719 5.605 1 95.44 312 SER A CA 1
ATOM 2347 C C . SER A 1 312 ? 11.492 33.188 5.941 1 95.44 312 SER A C 1
ATOM 2349 O O . SER A 1 312 ? 12.305 34.062 5.711 1 95.44 312 SER A O 1
ATOM 2351 N N . ASP A 1 313 ? 10.289 33.375 6.367 1 96.31 313 ASP A N 1
ATOM 2352 C CA . ASP A 1 313 ? 9.773 34.719 6.594 1 96.31 313 ASP A CA 1
ATOM 2353 C C . ASP A 1 313 ? 9.125 34.844 7.973 1 96.31 313 ASP A C 1
ATOM 2355 O O . ASP A 1 313 ? 8.461 33.906 8.43 1 96.31 313 ASP A O 1
ATOM 2359 N N . ARG A 1 314 ? 9.367 35.906 8.602 1 97.19 314 ARG A N 1
ATOM 2360 C CA . ARG A 1 314 ? 8.773 36.281 9.883 1 97.19 314 ARG A CA 1
ATOM 2361 C C . ARG A 1 314 ? 8.039 37.625 9.773 1 97.19 314 ARG A C 1
ATOM 2363 O O . ARG A 1 314 ? 8.633 38.656 9.43 1 97.19 314 ARG A O 1
ATOM 2370 N N . LEU A 1 315 ? 6.789 37.562 9.992 1 97.62 315 LEU A N 1
ATOM 2371 C CA . LEU A 1 315 ? 5.977 38.781 9.812 1 97.62 315 LEU A CA 1
ATOM 2372 C C . LEU A 1 315 ? 5.09 39 11.031 1 97.62 315 LEU A C 1
ATOM 2374 O O . LEU A 1 315 ? 4.598 38.062 11.648 1 97.62 315 LEU A O 1
ATOM 2378 N N . PRO A 1 316 ? 4.824 40.312 11.359 1 98.06 316 PRO A N 1
ATOM 2379 C CA . PRO A 1 316 ? 3.76 40.594 12.328 1 98.06 316 PRO A CA 1
ATOM 2380 C C . PRO A 1 316 ? 2.363 40.375 11.75 1 98.06 316 PRO A C 1
ATOM 2382 O O . PRO A 1 316 ? 2.203 40.281 10.531 1 98.06 316 PRO A O 1
ATOM 2385 N N . LEU A 1 317 ? 1.382 40.219 12.625 1 98.12 317 LEU A N 1
ATOM 2386 C CA . LEU A 1 317 ? -0.001 40 12.219 1 98.12 317 LEU A CA 1
ATOM 2387 C C . LEU A 1 317 ? -0.461 41.094 11.25 1 98.12 317 LEU A C 1
ATOM 2389 O O . LEU A 1 317 ? -1.173 40.812 10.281 1 98.12 317 LEU A O 1
ATOM 2393 N N . ASP A 1 318 ? -0.002 42.344 11.383 1 97.44 318 ASP A N 1
ATOM 2394 C CA . ASP A 1 318 ? -0.437 43.5 10.602 1 97.44 318 ASP A CA 1
ATOM 2395 C C . ASP A 1 318 ? -0.005 43.344 9.141 1 97.44 318 ASP A C 1
ATOM 2397 O O . ASP A 1 318 ? -0.598 43.969 8.25 1 97.44 318 ASP A O 1
ATOM 2401 N N . ASP A 1 319 ? 0.974 42.562 8.898 1 96.75 319 ASP A N 1
ATOM 2402 C CA . ASP A 1 319 ? 1.514 42.406 7.551 1 96.75 319 ASP A CA 1
ATOM 2403 C C . ASP A 1 319 ? 1.084 41.094 6.922 1 96.75 319 ASP A C 1
ATOM 2405 O O . ASP A 1 319 ? 1.72 40.594 5.98 1 96.75 319 ASP A O 1
ATOM 2409 N N . ILE A 1 320 ? 0.058 40.469 7.469 1 96.06 320 ILE A N 1
ATOM 2410 C CA . ILE A 1 320 ? -0.326 39.125 7.07 1 96.06 320 ILE A CA 1
ATOM 2411 C C . ILE A 1 320 ? -0.657 39.094 5.582 1 96.06 320 ILE A C 1
ATOM 2413 O O . ILE A 1 320 ? -0.457 38.094 4.91 1 96.06 320 ILE A O 1
ATOM 2417 N N . ASN A 1 321 ? -1.067 40.188 4.992 1 95.62 321 ASN A N 1
ATOM 2418 C CA . ASN A 1 321 ? -1.427 40.219 3.578 1 95.62 321 ASN A CA 1
ATOM 2419 C C . ASN A 1 321 ? -0.209 39.969 2.688 1 95.62 321 ASN A C 1
ATOM 2421 O O . ASN A 1 321 ? -0.347 39.562 1.537 1 95.62 321 ASN A O 1
ATOM 2425 N N . GLU A 1 322 ? 0.945 40.25 3.189 1 95.25 322 GLU A N 1
ATOM 2426 C CA . GLU A 1 322 ? 2.17 39.969 2.439 1 95.25 322 GLU A CA 1
ATOM 2427 C C . GLU A 1 322 ? 2.342 38.5 2.16 1 95.25 322 GLU A C 1
ATOM 2429 O O . GLU A 1 322 ? 2.947 38.125 1.157 1 95.25 322 GLU A O 1
ATOM 2434 N N . VAL A 1 323 ? 1.825 37.656 3.049 1 94.12 323 VAL A N 1
ATOM 2435 C CA . VAL A 1 323 ? 1.931 36.219 2.936 1 94.12 323 VAL A CA 1
ATOM 2436 C C . VAL A 1 323 ? 1.334 35.75 1.606 1 94.12 323 VAL A C 1
ATOM 2438 O O . VAL A 1 323 ? 1.868 34.844 0.958 1 94.12 323 VAL A O 1
ATOM 2441 N N . PHE A 1 324 ? 0.248 36.344 1.192 1 91.12 324 PHE A N 1
ATOM 2442 C CA . PHE A 1 324 ? -0.493 35.90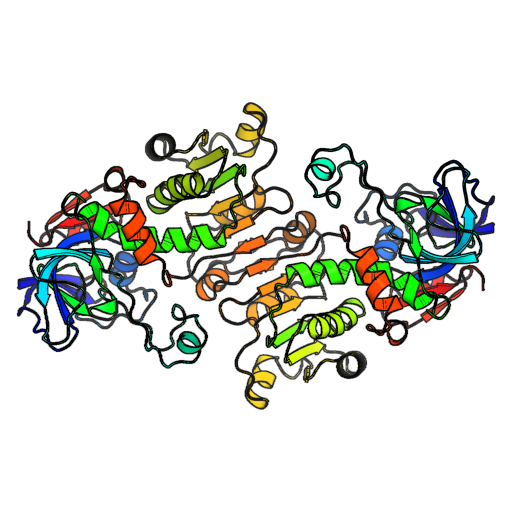6 0.015 1 91.12 324 PHE A CA 1
ATOM 2443 C C . PHE A 1 324 ? 0.201 36.344 -1.262 1 91.12 324 PHE A C 1
ATOM 2445 O O . PHE A 1 324 ? -0.061 35.812 -2.342 1 91.12 324 PHE A O 1
ATOM 2452 N N . LYS A 1 325 ? 1.073 37.344 -1.098 1 90.94 325 LYS A N 1
ATOM 2453 C CA . LYS A 1 325 ? 1.927 37.75 -2.211 1 90.94 325 LYS A CA 1
ATOM 2454 C C . LYS A 1 325 ? 3.119 36.781 -2.357 1 90.94 325 LYS A C 1
ATOM 2456 O O . LYS A 1 325 ? 3.455 36.375 -3.467 1 90.94 325 LYS A O 1
ATOM 2461 N N . ILE A 1 326 ? 3.744 36.438 -1.269 1 90.06 326 ILE A N 1
ATOM 2462 C CA . ILE A 1 326 ? 4.938 35.594 -1.244 1 90.06 326 ILE A CA 1
ATOM 2463 C C . ILE A 1 326 ? 4.559 34.156 -1.568 1 90.06 326 ILE A C 1
ATOM 2465 O O . ILE A 1 326 ? 5.238 33.469 -2.352 1 90.06 326 ILE A O 1
ATOM 2469 N N . ARG A 1 327 ? 3.467 33.625 -0.967 1 88.94 327 ARG A N 1
ATOM 2470 C CA . ARG A 1 327 ? 2.795 32.344 -1.196 1 88.94 327 ARG A CA 1
ATOM 2471 C C . ARG A 1 327 ? 3.73 31.172 -0.909 1 88.94 327 ARG A C 1
ATOM 2473 O O . ARG A 1 327 ? 3.771 30.203 -1.67 1 88.94 327 ARG A O 1
ATOM 2480 N N . GLY A 1 328 ? 4.629 31.328 0.036 1 82.06 328 GLY A N 1
ATOM 2481 C CA . GLY A 1 328 ? 5.438 30.203 0.497 1 82.06 328 GLY A CA 1
ATOM 2482 C C . GLY A 1 328 ? 6.605 29.891 -0.424 1 82.06 328 GLY A C 1
ATOM 2483 O O . GLY A 1 328 ? 7.27 28.875 -0.266 1 82.06 328 GLY A O 1
ATOM 2484 N N . LYS A 1 329 ? 6.898 30.672 -1.363 1 81.56 329 LYS A N 1
ATOM 2485 C CA . LYS A 1 329 ? 7.969 30.469 -2.338 1 81.56 329 LYS A CA 1
ATOM 2486 C C . LYS A 1 329 ? 9.328 30.406 -1.654 1 81.56 329 LYS A C 1
ATOM 2488 O O . LYS A 1 329 ? 10.242 29.719 -2.129 1 81.56 329 LYS A O 1
ATOM 2493 N N . ASN A 1 330 ? 9.406 30.969 -0.552 1 84.12 330 ASN A N 1
ATOM 2494 C CA . ASN A 1 330 ? 10.688 31.062 0.14 1 84.12 330 ASN A CA 1
ATOM 2495 C C . ASN A 1 330 ? 10.836 29.969 1.185 1 84.12 330 ASN A C 1
ATOM 2497 O O . ASN A 1 330 ? 11.938 29.719 1.686 1 84.12 330 ASN A O 1
ATOM 2501 N N . GLY A 1 331 ? 9.797 29.312 1.489 1 90.81 331 GLY A N 1
ATOM 2502 C CA . GLY A 1 331 ? 9.773 28.359 2.596 1 90.81 331 GLY A CA 1
ATOM 2503 C C . GLY A 1 331 ? 8.625 28.609 3.559 1 90.81 331 GLY A C 1
ATOM 2504 O O . GLY A 1 331 ? 7.609 29.203 3.188 1 90.81 331 GLY A O 1
ATOM 2505 N N . LYS A 1 332 ? 8.773 28.141 4.762 1 96.12 332 LYS A N 1
ATOM 2506 C CA . LYS A 1 332 ? 7.723 28.297 5.766 1 96.12 332 LYS A CA 1
ATOM 2507 C C . LYS A 1 332 ? 7.648 29.734 6.27 1 96.12 332 LYS A C 1
ATOM 2509 O O . LYS A 1 332 ? 8.656 30.297 6.703 1 96.12 332 LYS A O 1
ATOM 2514 N N . MET A 1 333 ? 6.531 30.312 6.164 1 97.44 333 MET A N 1
ATOM 2515 C CA . MET A 1 333 ? 6.312 31.656 6.695 1 97.44 333 MET A CA 1
ATOM 2516 C C . MET A 1 333 ? 5.641 31.609 8.062 1 97.44 333 MET A C 1
ATOM 2518 O O . MET A 1 333 ? 4.801 30.734 8.312 1 97.44 333 MET A O 1
ATOM 2522 N N . MET A 1 334 ? 6 32.5 8.93 1 97.88 334 MET A N 1
ATOM 2523 C CA . MET A 1 334 ? 5.512 32.531 10.305 1 97.88 334 MET A CA 1
ATOM 2524 C C . MET A 1 334 ? 4.965 33.906 10.656 1 97.88 334 MET A C 1
ATOM 2526 O O . MET A 1 334 ? 5.57 34.938 10.32 1 97.88 334 MET A O 1
ATOM 2530 N N . ILE A 1 335 ? 3.834 33.938 11.25 1 98.25 335 ILE A N 1
ATOM 2531 C CA . ILE A 1 335 ? 3.223 35.156 11.758 1 98.25 335 ILE A CA 1
ATOM 2532 C C . ILE A 1 335 ? 3.416 35.25 13.266 1 98.25 335 ILE A C 1
ATOM 2534 O O . ILE A 1 335 ? 3.25 34.25 13.984 1 98.25 335 ILE A O 1
ATOM 2538 N N . PHE A 1 336 ? 3.734 36.375 13.734 1 98.5 336 PHE A N 1
ATOM 2539 C CA . PHE A 1 336 ? 3.861 36.656 15.156 1 98.5 336 PHE A CA 1
ATOM 2540 C C . PHE A 1 336 ? 2.812 37.688 15.602 1 98.5 336 PHE A C 1
ATOM 2542 O O . PHE A 1 336 ? 3.059 38.906 15.57 1 98.5 336 PHE A O 1
ATOM 2549 N N . PRO A 1 337 ? 1.699 37.125 16.062 1 98.25 337 PRO A N 1
ATOM 2550 C CA . PRO A 1 337 ? 0.531 38 16.281 1 98.25 337 PRO A CA 1
ATOM 2551 C C . PRO A 1 337 ? 0.73 39 17.422 1 98.25 337 PRO A C 1
ATOM 2553 O O . PRO A 1 337 ? 0.028 40 17.5 1 98.25 337 PRO A O 1
ATOM 2556 N N . ASN A 1 338 ? 1.596 38.719 18.359 1 97.38 338 ASN A N 1
ATOM 2557 C CA . ASN A 1 338 ? 1.764 39.562 19.531 1 97.38 338 ASN A CA 1
ATOM 2558 C C . ASN A 1 338 ? 3.064 40.344 19.469 1 97.38 338 ASN A C 1
ATOM 2560 O O . ASN A 1 338 ? 3.582 40.781 20.5 1 97.38 338 ASN A O 1
ATOM 2564 N N . GLU A 1 339 ? 3.641 40.375 18.312 1 91.25 339 GLU A N 1
ATOM 2565 C CA . GLU A 1 339 ? 4.773 41.281 18.047 1 91.25 339 GLU A CA 1
ATOM 2566 C C . GLU A 1 339 ? 4.348 42.5 17.25 1 91.25 339 GLU A C 1
ATOM 2568 O O . GLU A 1 339 ? 3.354 42.438 16.516 1 91.25 339 GLU A O 1
ATOM 2573 N N . MET B 1 1 ? 8.719 -41.906 -22.828 1 96.44 1 MET B N 1
ATOM 2574 C CA . MET B 1 1 ? 7.496 -41.344 -22.281 1 96.44 1 MET B CA 1
ATOM 2575 C C . MET B 1 1 ? 6.855 -40.375 -23.266 1 96.44 1 MET B C 1
ATOM 2577 O O . MET B 1 1 ? 7.535 -39.844 -24.141 1 96.44 1 MET B O 1
ATOM 2581 N N . LYS B 1 2 ? 5.59 -40.219 -23.141 1 98.06 2 LYS B N 1
ATOM 2582 C CA . LYS B 1 2 ? 4.902 -39.219 -23.922 1 98.06 2 LYS B CA 1
ATOM 2583 C C . LYS B 1 2 ? 5.062 -37.812 -23.281 1 98.06 2 LYS B C 1
ATOM 2585 O O . LYS B 1 2 ? 4.988 -37.688 -22.062 1 98.06 2 LYS B O 1
ATOM 2590 N N . ALA B 1 3 ? 5.281 -36.844 -24.125 1 98.5 3 ALA B N 1
ATOM 2591 C CA . ALA B 1 3 ? 5.391 -35.469 -23.672 1 98.5 3 ALA B CA 1
ATOM 2592 C C . ALA B 1 3 ? 4.883 -34.5 -24.734 1 98.5 3 ALA B C 1
ATOM 2594 O O . ALA B 1 3 ? 4.992 -34.75 -25.938 1 98.5 3 ALA B O 1
ATOM 2595 N N . ALA B 1 4 ? 4.234 -33.469 -24.344 1 98 4 ALA B N 1
ATOM 2596 C CA . ALA B 1 4 ? 3.871 -32.375 -25.234 1 98 4 ALA B CA 1
ATOM 2597 C C . ALA B 1 4 ? 4.984 -31.328 -25.297 1 98 4 ALA B C 1
ATOM 2599 O O . ALA B 1 4 ? 5.195 -30.562 -24.359 1 98 4 ALA B O 1
ATOM 2600 N N . VAL B 1 5 ? 5.656 -31.25 -26.406 1 97.62 5 VAL B N 1
ATOM 2601 C CA . VAL B 1 5 ? 6.844 -30.406 -26.547 1 97.62 5 VAL B CA 1
ATOM 2602 C C . VAL B 1 5 ? 6.496 -29.141 -27.312 1 97.62 5 VAL B C 1
ATOM 2604 O O . VAL B 1 5 ? 5.941 -29.203 -28.422 1 97.62 5 VAL B O 1
ATOM 2607 N N . PHE B 1 6 ? 6.734 -28.016 -26.672 1 96.62 6 PHE B N 1
ATOM 2608 C CA . PHE B 1 6 ? 6.629 -26.719 -27.328 1 96.62 6 PHE B CA 1
ATOM 2609 C C . PHE B 1 6 ? 7.883 -26.406 -28.125 1 96.62 6 PHE B C 1
ATOM 2611 O O . PHE B 1 6 ? 8.992 -26.391 -27.594 1 96.62 6 PHE B O 1
ATOM 2618 N N . TYR B 1 7 ? 7.754 -26.094 -29.406 1 96.12 7 TYR B N 1
ATOM 2619 C CA . TYR B 1 7 ? 8.898 -25.875 -30.281 1 96.12 7 TYR B CA 1
ATOM 2620 C C . TYR B 1 7 ? 9.016 -24.406 -30.656 1 96.12 7 TYR B C 1
ATOM 2622 O O . TYR B 1 7 ? 10.117 -23.859 -30.766 1 96.12 7 TYR B O 1
ATOM 2630 N N . GLU B 1 8 ? 7.945 -23.766 -30.906 1 93.88 8 GLU B N 1
ATOM 2631 C CA . GLU B 1 8 ? 7.812 -22.359 -31.297 1 93.88 8 GLU B CA 1
ATOM 2632 C C . GLU B 1 8 ? 6.371 -21.891 -31.156 1 93.88 8 GLU B C 1
ATOM 2634 O O . GLU B 1 8 ? 5.465 -22.688 -30.922 1 93.88 8 GLU B O 1
ATOM 2639 N N . PRO B 1 9 ? 6.23 -20.609 -31.203 1 92.62 9 PRO B N 1
ATOM 2640 C CA . PRO B 1 9 ? 4.855 -20.109 -31.078 1 92.62 9 PRO B CA 1
ATOM 2641 C C . PRO B 1 9 ? 3.883 -20.844 -32 1 92.62 9 PRO B C 1
ATOM 2643 O O . PRO B 1 9 ? 4.156 -20.984 -33.219 1 92.62 9 PRO B O 1
ATOM 2646 N N . GLY B 1 10 ? 2.863 -21.406 -31.359 1 93.81 10 GLY B N 1
ATOM 2647 C CA . GLY B 1 10 ? 1.807 -22.062 -32.125 1 93.81 10 GLY B CA 1
ATOM 2648 C C . GLY B 1 10 ? 2.08 -23.531 -32.375 1 93.81 10 GLY B C 1
ATOM 2649 O O . GLY B 1 10 ? 1.25 -24.234 -32.969 1 93.81 10 GLY B O 1
ATOM 2650 N N . VAL B 1 11 ? 3.191 -24.016 -31.906 1 95.75 11 VAL B N 1
ATOM 2651 C CA . VAL B 1 11 ? 3.541 -25.375 -32.281 1 95.75 11 VAL B CA 1
ATOM 2652 C C . VAL B 1 11 ? 3.854 -26.188 -31 1 95.75 11 VAL B C 1
ATOM 2654 O O . VAL B 1 11 ? 4.934 -26.047 -30.422 1 95.75 11 VAL B O 1
ATOM 2657 N N . VAL B 1 12 ? 2.961 -27.031 -30.594 1 96.56 12 VAL B N 1
ATOM 2658 C CA . VAL B 1 12 ? 3.141 -28.047 -29.547 1 96.56 12 VAL B CA 1
ATOM 2659 C C . VAL B 1 12 ? 2.879 -29.438 -30.125 1 96.56 12 VAL B C 1
ATOM 2661 O O . VAL B 1 12 ? 1.842 -29.656 -30.766 1 96.56 12 VAL B O 1
ATOM 2664 N N . LYS B 1 13 ? 3.787 -30.312 -29.969 1 97.5 13 LYS B N 1
ATOM 2665 C CA . LYS B 1 13 ? 3.656 -31.656 -30.5 1 97.5 13 LYS B CA 1
ATOM 2666 C C . LYS B 1 13 ? 3.771 -32.688 -29.375 1 97.5 13 LYS B C 1
ATOM 2668 O O . LYS B 1 13 ? 4.695 -32.625 -28.562 1 97.5 13 LYS B O 1
ATOM 2673 N N . VAL B 1 14 ? 2.799 -33.594 -29.359 1 97.81 14 VAL B N 1
ATOM 2674 C CA . VAL B 1 14 ? 2.908 -34.75 -28.453 1 97.81 14 VAL B CA 1
ATOM 2675 C C . VAL B 1 14 ? 3.793 -35.812 -29.078 1 97.81 14 VAL B C 1
ATOM 2677 O O . VAL B 1 14 ? 3.498 -36.312 -30.172 1 97.81 14 VAL B O 1
ATOM 2680 N N . GLU B 1 15 ? 4.832 -36.125 -28.391 1 97.62 15 GLU B N 1
ATOM 2681 C CA . GLU B 1 15 ? 5.762 -37.094 -28.953 1 97.62 15 GLU B CA 1
ATOM 2682 C C . GLU B 1 15 ? 6.391 -37.969 -27.859 1 97.62 15 GLU B C 1
ATOM 2684 O O . GLU B 1 15 ? 6.23 -37.656 -26.656 1 97.62 15 GLU B O 1
ATOM 2689 N N . GLU B 1 16 ? 7.016 -39.031 -28.344 1 97.69 16 GLU B N 1
ATOM 2690 C CA . GLU B 1 16 ? 7.754 -39.906 -27.438 1 97.69 16 GLU B CA 1
ATOM 2691 C C . GLU B 1 16 ? 9.156 -39.375 -27.156 1 97.69 16 GLU B C 1
ATOM 2693 O O . GLU B 1 16 ? 9.875 -39 -28.094 1 97.69 16 GLU B O 1
ATOM 2698 N N . LYS B 1 17 ? 9.469 -39.25 -25.859 1 96.12 17 LYS B N 1
ATOM 2699 C CA . LYS B 1 17 ? 10.789 -38.812 -25.406 1 96.12 17 LYS B CA 1
ATOM 2700 C C . LYS B 1 17 ? 11.406 -39.844 -24.438 1 96.12 17 LYS B C 1
ATOM 2702 O O . LYS B 1 17 ? 10.695 -40.625 -23.828 1 96.12 17 LYS B O 1
ATOM 2707 N N . ALA B 1 18 ? 12.727 -39.781 -24.422 1 96.38 18 ALA B N 1
ATOM 2708 C CA . ALA B 1 18 ? 13.398 -40.562 -23.406 1 96.38 18 ALA B CA 1
ATOM 2709 C C . ALA B 1 18 ? 12.961 -40.156 -22 1 96.38 18 ALA B C 1
ATOM 2711 O O . ALA B 1 18 ? 12.742 -38.969 -21.734 1 96.38 18 ALA B O 1
ATOM 2712 N N . ASP B 1 19 ? 12.82 -41.188 -21.156 1 97.31 19 ASP B N 1
ATOM 2713 C CA . ASP B 1 19 ? 12.531 -40.844 -19.766 1 97.31 19 ASP B CA 1
ATOM 2714 C C . ASP B 1 19 ? 13.641 -39.969 -19.172 1 97.31 19 ASP B C 1
ATOM 2716 O O . ASP B 1 19 ? 14.82 -40.188 -19.438 1 97.31 19 ASP B O 1
ATOM 2720 N N . PRO B 1 20 ? 13.297 -39.031 -18.328 1 97.19 20 PRO B N 1
ATOM 2721 C CA . PRO B 1 20 ? 14.336 -38.219 -17.656 1 97.19 20 PRO B CA 1
ATOM 2722 C C . PRO B 1 20 ? 15.219 -39.062 -16.75 1 97.19 20 PRO B C 1
ATOM 2724 O O . PRO B 1 20 ? 14.727 -39.969 -16.062 1 97.19 20 PRO B O 1
ATOM 2727 N N . VAL B 1 21 ? 16.438 -38.75 -16.797 1 97.06 21 VAL B N 1
ATOM 2728 C CA . VAL B 1 21 ? 17.391 -39.375 -15.875 1 97.06 21 VAL B CA 1
ATOM 2729 C C . VAL B 1 21 ? 17.578 -38.5 -14.648 1 97.06 21 VAL B C 1
ATOM 2731 O O . VAL B 1 21 ? 17.719 -37.281 -14.766 1 97.06 21 VAL B O 1
ATOM 2734 N N . ILE B 1 22 ? 17.578 -39.125 -13.484 1 97.44 22 ILE B N 1
ATOM 2735 C CA . ILE B 1 22 ? 17.672 -38.312 -12.273 1 97.44 22 ILE B CA 1
ATOM 2736 C C . ILE B 1 22 ? 18.953 -38.688 -11.516 1 97.44 22 ILE B C 1
ATOM 2738 O O . ILE B 1 22 ? 19.438 -39.812 -11.609 1 97.44 22 ILE B O 1
ATOM 2742 N N . HIS B 1 23 ? 19.531 -37.688 -10.883 1 96.19 23 HIS B N 1
ATOM 2743 C CA . HIS B 1 23 ? 20.703 -37.812 -10.039 1 96.19 23 HIS B CA 1
ATOM 2744 C C . HIS B 1 23 ? 20.609 -36.906 -8.828 1 96.19 23 HIS B C 1
ATOM 2746 O O . HIS B 1 23 ? 19.781 -35.969 -8.797 1 96.19 23 HIS B O 1
ATOM 2752 N N . GLY B 1 24 ? 21.375 -37.281 -7.773 1 97.38 24 GLY B N 1
ATOM 2753 C CA . GLY B 1 24 ? 21.562 -36.375 -6.645 1 97.38 24 GLY B CA 1
ATOM 2754 C C . GLY B 1 24 ? 20.266 -36.094 -5.91 1 97.38 24 GLY B C 1
ATOM 2755 O O . GLY B 1 24 ? 19.594 -37 -5.422 1 97.38 24 GLY B O 1
ATOM 2756 N N . ASP B 1 25 ? 19.859 -34.812 -5.891 1 97.88 25 ASP B N 1
ATOM 2757 C CA . ASP B 1 25 ? 18.688 -34.375 -5.125 1 97.88 25 ASP B CA 1
ATOM 2758 C C . ASP B 1 25 ? 17.453 -34.281 -6.02 1 97.88 25 ASP B C 1
ATOM 2760 O O . ASP B 1 25 ? 16.5 -33.562 -5.688 1 97.88 25 ASP B O 1
ATOM 2764 N N . GLU B 1 26 ? 17.469 -35 -7.07 1 98.44 26 GLU B N 1
ATOM 2765 C CA . GLU B 1 26 ? 16.375 -34.938 -8.039 1 98.44 26 GLU B CA 1
ATOM 2766 C C . GLU B 1 26 ? 15.312 -36 -7.777 1 98.44 26 GLU B C 1
ATOM 2768 O O . GLU B 1 26 ? 15.617 -37.062 -7.227 1 98.44 26 GLU B O 1
ATOM 2773 N N . VAL B 1 27 ? 14.094 -35.688 -8.133 1 98.75 27 VAL B N 1
ATOM 2774 C CA . VAL B 1 27 ? 12.93 -36.531 -7.961 1 98.75 27 VAL B CA 1
ATOM 2775 C C . VAL B 1 27 ? 12.203 -36.719 -9.297 1 98.75 27 VAL B C 1
ATOM 2777 O O . VAL B 1 27 ? 12.008 -35.719 -10.023 1 98.75 27 VAL B O 1
ATOM 2780 N N . LEU B 1 28 ? 11.93 -37.938 -9.633 1 98.81 28 LEU B N 1
ATOM 2781 C CA . LEU B 1 28 ? 11.109 -38.219 -10.805 1 98.81 28 LEU B CA 1
ATOM 2782 C C . LEU B 1 28 ? 9.648 -38.406 -10.406 1 98.81 28 LEU B C 1
ATOM 2784 O O . LEU B 1 28 ? 9.336 -39.25 -9.555 1 98.81 28 LEU B O 1
ATOM 2788 N N . ILE B 1 29 ? 8.805 -37.656 -11 1 98.88 29 ILE B N 1
ATOM 2789 C CA . ILE B 1 29 ? 7.387 -37.688 -10.648 1 98.88 29 ILE B CA 1
ATOM 2790 C C . ILE B 1 29 ? 6.574 -38.219 -11.828 1 98.88 29 ILE B C 1
ATOM 2792 O O . ILE B 1 29 ? 6.742 -37.781 -12.961 1 98.88 29 ILE B O 1
ATOM 2796 N N . ARG B 1 30 ? 5.781 -39.25 -11.609 1 98.94 30 ARG B N 1
ATOM 2797 C CA . ARG B 1 30 ? 4.723 -39.594 -12.547 1 98.94 30 ARG B CA 1
ATOM 2798 C C . ARG B 1 30 ? 3.568 -38.625 -12.484 1 98.94 30 ARG B C 1
ATOM 2800 O O . ARG B 1 30 ? 2.793 -38.625 -11.523 1 98.94 30 ARG B O 1
ATOM 2807 N N . VAL B 1 31 ? 3.426 -37.812 -13.516 1 98.88 31 VAL B N 1
ATOM 2808 C CA . VAL B 1 31 ? 2.477 -36.688 -13.477 1 98.88 31 VAL B CA 1
ATOM 2809 C C . VAL B 1 31 ? 1.055 -37.219 -13.648 1 98.88 31 VAL B C 1
ATOM 2811 O O . VAL B 1 31 ? 0.727 -37.812 -14.672 1 98.88 31 VAL B O 1
ATOM 2814 N N . MET B 1 32 ? 0.278 -36.969 -12.641 1 98.88 32 MET B N 1
ATOM 2815 C CA . MET B 1 32 ? -1.091 -37.469 -12.672 1 98.88 32 MET B CA 1
ATOM 2816 C C . MET B 1 32 ? -2.061 -36.406 -13.141 1 98.88 32 MET B C 1
ATOM 2818 O O . MET B 1 32 ? -3.084 -36.688 -13.758 1 98.88 32 MET B O 1
ATOM 2822 N N . ALA B 1 33 ? -1.836 -35.219 -12.875 1 98.81 33 ALA B N 1
ATOM 2823 C CA . ALA B 1 33 ? -2.639 -34.062 -13.312 1 98.81 33 ALA B CA 1
ATOM 2824 C C . ALA B 1 33 ? -1.773 -32.812 -13.469 1 98.81 33 ALA B C 1
ATOM 2826 O O . ALA B 1 33 ? -0.868 -32.562 -12.672 1 98.81 33 ALA B O 1
ATOM 2827 N N . ALA B 1 34 ? -2.006 -32.031 -14.508 1 98.75 34 ALA B N 1
ATOM 2828 C CA . ALA B 1 34 ? -1.313 -30.781 -14.766 1 98.75 34 ALA B CA 1
ATOM 2829 C C . ALA B 1 34 ? -2.287 -29.703 -15.25 1 98.75 34 ALA B C 1
ATOM 2831 O O . ALA B 1 34 ? -3.02 -29.922 -16.219 1 98.75 34 ALA B O 1
ATOM 2832 N N . GLY B 1 35 ? -2.289 -28.594 -14.562 1 97.88 35 GLY B N 1
ATOM 2833 C CA . GLY B 1 35 ? -3.195 -27.516 -14.93 1 97.88 35 GLY B CA 1
ATOM 2834 C C . GLY B 1 35 ? -2.643 -26.609 -16.016 1 97.88 35 GLY B C 1
ATOM 2835 O O . GLY B 1 35 ? -1.426 -26.469 -16.156 1 97.88 35 GLY B O 1
ATOM 2836 N N . ILE B 1 36 ? -3.566 -26.047 -16.781 1 96.38 36 ILE B N 1
ATOM 2837 C CA . ILE B 1 36 ? -3.213 -25.031 -17.781 1 96.38 36 ILE B CA 1
ATOM 2838 C C . ILE B 1 36 ? -3.262 -23.641 -17.141 1 96.38 36 ILE B C 1
ATOM 2840 O O . ILE B 1 36 ? -4.262 -23.266 -16.531 1 96.38 36 ILE B O 1
ATOM 2844 N N . CYS B 1 37 ? -2.205 -22.922 -17.234 1 92.81 37 CYS B N 1
ATOM 2845 C CA . CYS B 1 37 ? -2.125 -21.562 -16.734 1 92.81 37 CYS B CA 1
ATOM 2846 C C . CYS B 1 37 ? -2.119 -20.562 -17.875 1 92.81 37 CYS B C 1
ATOM 2848 O O . CYS B 1 37 ? -1.764 -20.891 -19.016 1 92.81 37 CYS B O 1
ATOM 2850 N N . GLY B 1 38 ? -2.592 -19.312 -17.578 1 88.94 38 GLY B N 1
ATOM 2851 C CA . GLY B 1 38 ? -2.48 -18.25 -18.578 1 88.94 38 GLY B CA 1
ATOM 2852 C C . GLY B 1 38 ? -1.08 -18.109 -19.141 1 88.94 38 GLY B C 1
ATOM 2853 O O . GLY B 1 38 ? -0.909 -17.797 -20.328 1 88.94 38 GLY B O 1
ATOM 2854 N N . THR B 1 39 ? -0.109 -18.344 -18.375 1 88.31 39 THR B N 1
ATOM 2855 C CA . THR B 1 39 ? 1.288 -18.281 -18.781 1 88.31 39 THR B CA 1
ATOM 2856 C C . THR B 1 39 ? 1.562 -19.281 -19.906 1 88.31 39 THR B C 1
ATOM 2858 O O . THR B 1 39 ? 2.291 -18.969 -20.859 1 88.31 39 THR B O 1
ATOM 2861 N N . ASP B 1 40 ? 1.038 -20.453 -19.859 1 92.94 40 ASP B N 1
ATOM 2862 C CA . ASP B 1 40 ? 1.188 -21.453 -20.938 1 92.94 40 ASP B CA 1
ATOM 2863 C C . ASP B 1 40 ? 0.634 -20.922 -22.25 1 92.94 40 ASP B C 1
ATOM 2865 O O . ASP B 1 40 ? 1.26 -21.078 -23.297 1 92.94 40 ASP B O 1
ATOM 2869 N N . LEU B 1 41 ? -0.503 -20.297 -22.109 1 91.25 41 LEU B N 1
ATOM 2870 C CA . LEU B 1 41 ? -1.16 -19.766 -23.297 1 91.25 41 LEU B CA 1
ATOM 2871 C C . LEU B 1 41 ? -0.359 -18.609 -23.891 1 91.25 41 LEU B C 1
ATOM 2873 O O . LEU B 1 41 ? -0.228 -18.484 -25.109 1 91.25 41 LEU B O 1
ATOM 2877 N N . HIS B 1 42 ? 0.175 -17.797 -23 1 88.75 42 HIS B N 1
ATOM 2878 C CA . HIS B 1 42 ? 0.987 -16.672 -23.453 1 88.75 42 HIS B CA 1
ATOM 2879 C C . HIS B 1 42 ? 2.236 -17.156 -24.172 1 88.75 42 HIS B C 1
ATOM 2881 O O . HIS B 1 42 ? 2.596 -16.625 -25.234 1 88.75 42 HIS B O 1
ATOM 2887 N N . ILE B 1 43 ? 2.883 -18.125 -23.609 1 89.94 43 ILE B N 1
ATOM 2888 C CA . ILE B 1 43 ? 4.082 -18.672 -24.234 1 89.94 43 ILE B CA 1
ATOM 2889 C C . ILE B 1 43 ? 3.734 -19.281 -25.578 1 89.94 43 ILE B C 1
ATOM 2891 O O . ILE B 1 43 ? 4.441 -19.078 -26.578 1 89.94 43 ILE B O 1
ATOM 2895 N N . TYR B 1 44 ? 2.66 -20 -25.625 1 92.38 44 TYR B N 1
ATOM 2896 C CA . TYR B 1 44 ? 2.201 -20.594 -26.875 1 92.38 44 TYR B CA 1
ATOM 2897 C C . TYR B 1 44 ? 1.995 -19.531 -27.938 1 92.38 44 TYR B C 1
ATOM 2899 O O . TYR B 1 44 ? 2.32 -19.75 -29.109 1 92.38 44 TYR B O 1
ATOM 2907 N N . ASP B 1 45 ? 1.522 -18.422 -27.516 1 90.62 45 ASP B N 1
ATOM 2908 C CA . ASP B 1 45 ? 1.203 -17.344 -28.453 1 90.62 45 ASP B CA 1
ATOM 2909 C C . ASP B 1 45 ? 2.443 -16.531 -28.781 1 90.62 45 ASP B C 1
ATOM 2911 O O . ASP B 1 45 ? 2.4 -15.648 -29.656 1 90.62 45 ASP B O 1
ATOM 2915 N N . GLY B 1 46 ? 3.557 -16.734 -28.141 1 84.31 46 GLY B N 1
ATOM 2916 C CA . GLY B 1 46 ? 4.809 -16.078 -28.484 1 84.31 46 GLY B CA 1
ATOM 2917 C C . GLY B 1 46 ? 5.199 -15 -27.5 1 84.31 46 GLY B C 1
ATOM 2918 O O . GLY B 1 46 ? 6.203 -14.305 -27.688 1 84.31 46 GLY B O 1
ATOM 2919 N N . ALA B 1 47 ? 4.348 -14.836 -26.547 1 74.19 47 ALA B N 1
ATOM 2920 C CA . ALA B 1 47 ? 4.691 -13.836 -25.547 1 74.19 47 ALA B CA 1
ATOM 2921 C C . ALA B 1 47 ? 5.688 -14.398 -24.531 1 74.19 47 ALA B C 1
ATOM 2923 O O . ALA B 1 47 ? 5.945 -15.602 -24.516 1 74.19 47 ALA B O 1
ATOM 2924 N N . LYS B 1 48 ? 6.473 -13.367 -24 1 63.53 48 LYS B N 1
ATOM 2925 C CA . LYS B 1 48 ? 7.383 -13.797 -22.938 1 63.53 48 LYS B CA 1
ATOM 2926 C C . LYS B 1 48 ? 6.613 -14.188 -21.672 1 63.53 48 LYS B C 1
ATOM 2928 O O . LYS B 1 48 ? 5.578 -13.594 -21.359 1 63.53 48 LYS B O 1
ATOM 2933 N N . GLY B 1 49 ? 6.762 -15.336 -21.031 1 56.12 49 GLY B N 1
ATOM 2934 C CA . GLY B 1 49 ? 6.227 -15.602 -19.703 1 56.12 49 GLY B CA 1
ATOM 2935 C C . GLY B 1 49 ? 6.906 -14.789 -18.625 1 56.12 49 GLY B C 1
ATOM 2936 O O . GLY B 1 49 ? 7.492 -13.734 -18.891 1 56.12 49 GLY B O 1
ATOM 2937 N N . ALA B 1 50 ? 6.609 -15.078 -17.234 1 56.34 50 ALA B N 1
ATOM 2938 C CA . ALA B 1 50 ? 7.359 -14.477 -16.141 1 56.34 50 ALA B CA 1
ATOM 2939 C C . ALA B 1 50 ? 8.859 -14.695 -16.312 1 56.34 50 ALA B C 1
ATOM 2941 O O . ALA B 1 50 ? 9.672 -13.922 -15.797 1 56.34 50 ALA B O 1
ATOM 2942 N N . SER B 1 51 ? 9.188 -15.766 -17.078 1 60.94 51 SER B N 1
ATOM 2943 C CA . SER B 1 51 ? 10.578 -16.062 -17.375 1 60.94 51 SER B CA 1
ATOM 2944 C C . SER B 1 51 ? 10.758 -16.406 -18.859 1 60.94 51 SER B C 1
ATOM 2946 O O . SER B 1 51 ? 9.789 -16.75 -19.547 1 60.94 51 SER B O 1
ATOM 2948 N N . GLU B 1 52 ? 12.031 -16.25 -19.25 1 74.38 52 GLU B N 1
ATOM 2949 C CA . GLU B 1 52 ? 12.375 -16.562 -20.641 1 74.38 52 GLU B CA 1
ATOM 2950 C C . GLU B 1 52 ? 12.188 -18.047 -20.922 1 74.38 52 GLU B C 1
ATOM 2952 O O . GLU B 1 52 ? 12.484 -18.891 -20.078 1 74.38 52 GLU B O 1
ATOM 2957 N N . CYS B 1 53 ? 11.445 -18.375 -21.938 1 80.12 53 CYS B N 1
ATOM 2958 C CA . CYS B 1 53 ? 11.227 -19.75 -22.391 1 80.12 53 CYS B CA 1
ATOM 2959 C C . CYS B 1 53 ? 12.211 -20.109 -23.484 1 80.12 53 CYS B C 1
ATOM 2961 O O . CYS B 1 53 ? 12.492 -19.312 -24.375 1 80.12 53 CYS B O 1
ATOM 2963 N N . PHE B 1 54 ? 12.875 -21.297 -23.344 1 84.25 54 PHE B N 1
ATOM 2964 C CA . PHE B 1 54 ? 13.852 -21.766 -24.328 1 84.25 54 PHE B CA 1
ATOM 2965 C C . PHE B 1 54 ? 13.359 -23.047 -25 1 84.25 54 PHE B C 1
ATOM 2967 O O . PHE B 1 54 ? 13.672 -24.156 -24.531 1 84.25 54 PHE B O 1
ATOM 2974 N N . PRO B 1 55 ? 12.688 -22.938 -26.062 1 90.69 55 PRO B N 1
ATOM 2975 C CA . PRO B 1 55 ? 12.242 -24.141 -26.75 1 90.69 55 PRO B CA 1
ATOM 2976 C C . PRO B 1 55 ? 13.398 -24.938 -27.375 1 90.69 55 PRO B C 1
ATOM 2978 O O . PRO B 1 55 ? 14.438 -24.359 -27.688 1 90.69 55 PRO B O 1
ATOM 2981 N N . PRO B 1 56 ? 13.305 -26.328 -27.625 1 95.12 56 PRO B N 1
ATOM 2982 C CA . PRO B 1 56 ? 12.125 -27.125 -27.266 1 95.12 56 PRO B CA 1
ATOM 2983 C C . PRO B 1 56 ? 11.984 -27.312 -25.766 1 95.12 56 PRO B C 1
ATOM 2985 O O . PRO B 1 56 ? 12.984 -27.5 -25.062 1 95.12 56 PRO B O 1
ATOM 2988 N N . VAL B 1 57 ? 10.805 -27.203 -25.234 1 95.38 57 VAL B N 1
ATOM 2989 C CA . VAL B 1 57 ? 10.57 -27.359 -23.797 1 95.38 57 VAL B CA 1
ATOM 2990 C C . VAL B 1 57 ? 9.18 -27.938 -23.562 1 95.38 57 VAL B C 1
ATOM 2992 O O . VAL B 1 57 ? 8.242 -27.672 -24.328 1 95.38 57 VAL B O 1
ATOM 2995 N N . VAL B 1 58 ? 9.062 -28.859 -22.625 1 97.44 58 VAL B N 1
ATOM 2996 C CA . VAL B 1 58 ? 7.762 -29.328 -22.156 1 97.44 58 VAL B CA 1
ATOM 2997 C C . VAL B 1 58 ? 7.172 -28.344 -21.172 1 97.44 58 VAL B C 1
ATOM 2999 O O . VAL B 1 58 ? 7.719 -28.141 -20.078 1 97.44 58 VAL B O 1
ATOM 3002 N N . LEU B 1 59 ? 6.035 -27.719 -21.484 1 95.81 59 LEU B N 1
ATOM 3003 C CA . LEU B 1 59 ? 5.41 -26.734 -20.609 1 95.81 59 LEU B CA 1
ATOM 3004 C C . LEU B 1 59 ? 4.641 -27.422 -19.484 1 95.81 59 LEU B C 1
ATOM 3006 O O . LEU B 1 59 ? 4.816 -28.609 -19.25 1 95.81 59 LEU B O 1
ATOM 3010 N N . GLY B 1 60 ? 3.914 -26.594 -18.719 1 97 60 GLY B N 1
ATOM 3011 C CA . GLY B 1 60 ? 3.123 -27.094 -17.609 1 97 60 GLY B CA 1
ATOM 3012 C C . GLY B 1 60 ? 3.812 -26.938 -16.266 1 97 60 GLY B C 1
ATOM 3013 O O . GLY B 1 60 ? 4.605 -27.797 -15.867 1 97 60 GLY B O 1
ATOM 3014 N N . HIS B 1 61 ? 3.461 -25.891 -15.539 1 96.94 61 HIS B N 1
ATOM 3015 C CA . HIS B 1 61 ? 4.141 -25.641 -14.273 1 96.94 61 HIS B CA 1
ATOM 3016 C C . HIS B 1 61 ? 3.205 -25.859 -13.086 1 96.94 61 HIS B C 1
ATOM 3018 O O . HIS B 1 61 ? 3.615 -25.734 -11.938 1 96.94 61 HIS B O 1
ATOM 3024 N N . GLU B 1 62 ? 1.984 -26.234 -13.344 1 98.12 62 GLU B N 1
ATOM 3025 C CA . GLU B 1 62 ? 1.003 -26.609 -12.328 1 98.12 62 GLU B CA 1
ATOM 3026 C C . GLU B 1 62 ? 0.73 -28.109 -12.359 1 98.12 62 GLU B C 1
ATOM 3028 O O . GLU B 1 62 ? -0.094 -28.578 -13.148 1 98.12 62 GLU B O 1
ATOM 3033 N N . PHE B 1 63 ? 1.396 -28.859 -11.43 1 98.69 63 PHE B N 1
ATOM 3034 C CA . PHE B 1 63 ? 1.112 -30.281 -11.57 1 98.69 63 PHE B CA 1
ATOM 3035 C C . PHE B 1 63 ? 1.349 -31.016 -10.258 1 98.69 63 PHE B C 1
ATOM 3037 O O . PHE B 1 63 ? 1.959 -30.469 -9.336 1 98.69 63 PHE B O 1
ATOM 3044 N N . ALA B 1 64 ? 0.766 -32.188 -10.164 1 98.88 64 ALA B N 1
ATOM 3045 C CA . ALA B 1 64 ? 0.88 -33.125 -9.055 1 98.88 64 ALA B CA 1
ATOM 3046 C C . ALA B 1 64 ? 0.948 -34.562 -9.555 1 98.88 64 ALA B C 1
ATOM 3048 O O . ALA B 1 64 ? 0.56 -34.844 -10.695 1 98.88 64 ALA B O 1
ATOM 3049 N N . GLY B 1 65 ? 1.474 -35.375 -8.719 1 98.88 65 GLY B N 1
ATOM 3050 C CA . GLY B 1 65 ? 1.599 -36.781 -9.117 1 98.88 65 GLY B CA 1
ATOM 3051 C C . GLY B 1 65 ? 2.172 -37.656 -8.031 1 98.88 65 GLY B C 1
ATOM 3052 O O . GLY B 1 65 ? 1.989 -37.375 -6.84 1 98.88 65 GLY B O 1
ATOM 3053 N N . VAL B 1 66 ? 2.73 -38.75 -8.523 1 98.88 66 VAL B N 1
ATOM 3054 C CA . VAL B 1 66 ? 3.293 -39.75 -7.621 1 98.88 66 VAL B CA 1
ATOM 3055 C C . VAL B 1 66 ? 4.801 -39.844 -7.836 1 98.88 66 VAL B C 1
ATOM 3057 O O . VAL B 1 66 ? 5.273 -39.875 -8.977 1 98.88 66 VAL B O 1
ATOM 3060 N N . VAL B 1 67 ? 5.543 -39.906 -6.723 1 98.88 67 VAL B N 1
ATOM 3061 C CA . VAL B 1 67 ? 6.988 -40.094 -6.84 1 98.88 67 VAL B CA 1
ATOM 3062 C C . VAL B 1 67 ? 7.277 -41.438 -7.477 1 98.88 67 VAL B C 1
ATOM 3064 O O . VAL B 1 67 ? 6.902 -42.469 -6.93 1 98.88 67 VAL B O 1
ATOM 3067 N N . GLU B 1 68 ? 7.902 -41.375 -8.586 1 98.69 68 GLU B N 1
ATOM 3068 C CA . GLU B 1 68 ? 8.242 -42.594 -9.352 1 98.69 68 GLU B CA 1
ATOM 3069 C C . GLU B 1 68 ? 9.625 -43.094 -8.984 1 98.69 68 GLU B C 1
ATOM 3071 O O . GLU B 1 68 ? 9.852 -44.312 -8.938 1 98.69 68 GLU B O 1
ATOM 3076 N N . ALA B 1 69 ? 10.594 -42.25 -8.789 1 98.69 69 ALA B N 1
ATOM 3077 C CA . ALA B 1 69 ? 11.977 -42.531 -8.414 1 98.69 69 ALA B CA 1
ATOM 3078 C C . ALA B 1 69 ? 12.609 -41.344 -7.688 1 98.69 69 ALA B C 1
ATOM 3080 O O . ALA B 1 69 ? 12.125 -40.219 -7.789 1 98.69 69 ALA B O 1
ATOM 3081 N N . VAL B 1 70 ? 13.656 -41.656 -6.879 1 98.56 70 VAL B N 1
ATOM 3082 C CA . VAL B 1 70 ? 14.375 -40.594 -6.176 1 98.56 70 VAL B CA 1
ATOM 3083 C C . VAL B 1 70 ? 15.875 -40.781 -6.367 1 98.56 70 VAL B C 1
ATOM 3085 O O . VAL B 1 70 ? 16.375 -41.906 -6.453 1 98.56 70 VAL B O 1
ATOM 3088 N N . GLY B 1 71 ? 16.531 -39.625 -6.504 1 98.25 71 GLY B N 1
ATOM 3089 C CA . GLY B 1 71 ? 17.984 -39.656 -6.531 1 98.25 71 GLY B CA 1
ATOM 3090 C C . GLY B 1 71 ? 18.594 -40.031 -5.203 1 98.25 71 GLY B C 1
ATOM 3091 O O . GLY B 1 71 ? 17.891 -40.094 -4.188 1 98.25 71 GLY B O 1
ATOM 3092 N N . GLU B 1 72 ? 19.922 -40.25 -5.207 1 97.88 72 GLU B N 1
ATOM 3093 C CA . GLU B 1 72 ? 20.641 -40.812 -4.078 1 97.88 72 GLU B CA 1
ATOM 3094 C C . GLU B 1 72 ? 20.672 -39.875 -2.885 1 97.88 72 GLU B C 1
ATOM 3096 O O . GLU B 1 72 ? 20.797 -40.312 -1.74 1 97.88 72 GLU B O 1
ATOM 3101 N N . ASP B 1 73 ? 20.516 -38.562 -3.105 1 98 73 ASP B N 1
ATOM 3102 C CA . ASP B 1 73 ? 20.656 -37.594 -2.029 1 98 73 ASP B CA 1
ATOM 3103 C C . ASP B 1 73 ? 19.297 -37.156 -1.501 1 98 73 ASP B C 1
ATOM 3105 O O . ASP B 1 73 ? 19.203 -36.344 -0.584 1 98 73 ASP B O 1
ATOM 3109 N N . VAL B 1 74 ? 18.172 -37.656 -2.057 1 98.12 74 VAL B N 1
ATOM 3110 C CA . VAL B 1 74 ? 16.828 -37.281 -1.659 1 98.12 74 VAL B CA 1
ATOM 3111 C C . VAL B 1 74 ? 16.484 -37.906 -0.313 1 98.12 74 VAL B C 1
ATOM 3113 O O . VAL B 1 74 ? 16.719 -39.094 -0.103 1 98.12 74 VAL B O 1
ATOM 3116 N N . VAL B 1 75 ? 15.914 -37.062 0.659 1 96.94 75 VAL B N 1
ATOM 3117 C CA . VAL B 1 75 ? 15.656 -37.594 1.991 1 96.94 75 VAL B CA 1
ATOM 3118 C C . VAL B 1 75 ? 14.219 -37.25 2.406 1 96.94 75 VAL B C 1
ATOM 3120 O O . VAL B 1 75 ? 13.664 -37.906 3.295 1 96.94 75 VAL B O 1
ATOM 3123 N N . ARG B 1 76 ? 13.547 -36.344 1.8 1 96.88 76 ARG B N 1
ATOM 3124 C CA . ARG B 1 76 ? 12.289 -35.812 2.305 1 96.88 76 ARG B CA 1
ATOM 3125 C C . ARG B 1 76 ? 11.102 -36.594 1.754 1 96.88 76 ARG B C 1
ATOM 3127 O O . ARG B 1 76 ? 10.016 -36.562 2.344 1 96.88 76 ARG B O 1
ATOM 3134 N N . VAL B 1 77 ? 11.281 -37.281 0.559 1 98.06 77 VAL B N 1
ATOM 3135 C CA . VAL B 1 77 ? 10.188 -38.031 -0.057 1 98.06 77 VAL B CA 1
ATOM 3136 C C . VAL B 1 77 ? 10.688 -39.406 -0.5 1 98.06 77 VAL B C 1
ATOM 3138 O O . VAL B 1 77 ? 11.891 -39.625 -0.586 1 98.06 77 VAL B O 1
ATOM 3141 N N . LYS B 1 78 ? 9.75 -40.312 -0.781 1 98.19 78 LYS B N 1
ATOM 3142 C CA . LYS B 1 78 ? 10.062 -41.656 -1.269 1 98.19 78 LYS B CA 1
ATOM 3143 C C . LYS B 1 78 ? 9.094 -42.094 -2.363 1 98.19 78 LYS B C 1
ATOM 3145 O O . LYS B 1 78 ? 8.039 -41.469 -2.539 1 98.19 78 LYS B O 1
ATOM 3150 N N . VAL B 1 79 ? 9.492 -43.188 -3.061 1 98.62 79 VAL B N 1
ATOM 3151 C CA . VAL B 1 79 ? 8.688 -43.719 -4.145 1 98.62 79 VAL B CA 1
ATOM 3152 C C . VAL B 1 79 ? 7.281 -44.062 -3.631 1 98.62 79 VAL B C 1
ATOM 3154 O O . VAL B 1 79 ? 7.129 -44.656 -2.561 1 98.62 79 VAL B O 1
ATOM 3157 N N . GLY B 1 80 ? 6.258 -43.594 -4.32 1 98.69 80 GLY B N 1
ATOM 3158 C CA . GLY B 1 80 ? 4.879 -43.875 -3.955 1 98.69 80 GLY B CA 1
ATOM 3159 C C . GLY B 1 80 ? 4.195 -42.688 -3.281 1 98.69 80 GLY B C 1
ATOM 3160 O O . GLY B 1 80 ? 2.967 -42.656 -3.188 1 98.69 80 GLY B O 1
ATOM 3161 N N . ASP B 1 81 ? 4.945 -41.719 -2.764 1 98.75 81 ASP B N 1
ATOM 3162 C CA . ASP B 1 81 ? 4.367 -40.531 -2.123 1 98.75 81 ASP B CA 1
ATOM 3163 C C . ASP B 1 81 ? 3.59 -39.688 -3.131 1 98.75 81 ASP B C 1
ATOM 3165 O O . ASP B 1 81 ? 4.016 -39.531 -4.277 1 98.75 81 ASP B O 1
ATOM 3169 N N . HIS B 1 82 ? 2.395 -39.188 -2.762 1 98.88 82 HIS B N 1
ATOM 3170 C CA . HIS B 1 82 ? 1.675 -38.156 -3.529 1 98.88 82 HIS B CA 1
ATOM 3171 C C . HIS B 1 82 ? 2.25 -36.781 -3.281 1 98.88 82 HIS B C 1
ATOM 3173 O O . HIS B 1 82 ? 2.494 -36.406 -2.135 1 98.88 82 HIS B O 1
ATOM 3179 N N . VAL B 1 83 ? 2.506 -36.031 -4.359 1 98.88 83 VAL B N 1
ATOM 3180 C CA . VAL B 1 83 ? 3.225 -34.781 -4.164 1 98.88 83 VAL B CA 1
ATOM 3181 C C . VAL B 1 83 ? 2.688 -33.719 -5.121 1 98.88 83 VAL B C 1
ATOM 3183 O O . VAL B 1 83 ? 2.047 -34.062 -6.125 1 98.88 83 VAL B O 1
ATOM 3186 N N . THR B 1 84 ? 2.779 -32.5 -4.793 1 98.81 84 THR B N 1
ATOM 3187 C CA . THR B 1 84 ? 2.645 -31.312 -5.645 1 98.81 84 THR B CA 1
ATOM 3188 C C . THR B 1 84 ? 3.973 -30.578 -5.754 1 98.81 84 THR B C 1
ATOM 3190 O O . THR B 1 84 ? 4.863 -30.75 -4.926 1 98.81 84 THR B O 1
ATOM 3193 N N . VAL B 1 85 ? 4.125 -29.797 -6.777 1 98.38 85 VAL B N 1
ATOM 3194 C CA . VAL B 1 85 ? 5.441 -29.25 -7.094 1 98.38 85 VAL B CA 1
ATOM 3195 C C . VAL B 1 85 ? 5.371 -27.734 -7.168 1 98.38 85 VAL B C 1
ATOM 3197 O O . VAL B 1 85 ? 4.516 -27.172 -7.859 1 98.38 85 VAL B O 1
ATOM 3200 N N . ASP B 1 86 ? 6.164 -27.031 -6.391 1 97.62 86 ASP B N 1
ATOM 3201 C CA . ASP B 1 86 ? 6.469 -25.625 -6.629 1 97.62 86 ASP B CA 1
ATOM 3202 C C . ASP B 1 86 ? 7.406 -25.453 -7.82 1 97.62 86 ASP B C 1
ATOM 3204 O O . ASP B 1 86 ? 8.562 -25.875 -7.77 1 97.62 86 ASP B O 1
ATOM 3208 N N . PRO B 1 87 ? 6.965 -24.859 -8.859 1 96.25 87 PRO B N 1
ATOM 3209 C CA . PRO B 1 87 ? 7.797 -24.812 -10.07 1 96.25 87 PRO B CA 1
ATOM 3210 C C . PRO B 1 87 ? 9.031 -23.938 -9.898 1 96.25 87 PRO B C 1
ATOM 3212 O O . PRO B 1 87 ? 9.969 -24.016 -10.703 1 96.25 87 PRO B O 1
ATOM 3215 N N . SER B 1 88 ? 9.133 -23.141 -8.914 1 94.62 88 SER B N 1
ATOM 3216 C CA . SER B 1 88 ? 10.133 -22.094 -8.812 1 94.62 88 SER B CA 1
ATOM 3217 C C . SER B 1 88 ? 11.469 -22.641 -8.312 1 94.62 88 SER B C 1
ATOM 3219 O O . SER B 1 88 ? 11.5 -23.469 -7.406 1 94.62 88 SER B O 1
ATOM 3221 N N . ILE B 1 89 ? 12.5 -22.281 -8.938 1 92.81 89 ILE B N 1
ATOM 3222 C CA . ILE B 1 89 ? 13.867 -22.562 -8.516 1 92.81 89 ILE B CA 1
ATOM 3223 C C . ILE B 1 89 ? 14.656 -21.25 -8.406 1 92.81 89 ILE B C 1
ATOM 3225 O O . ILE B 1 89 ? 14.758 -20.5 -9.375 1 92.81 89 ILE B O 1
ATOM 3229 N N . MET B 1 90 ? 15.164 -20.984 -7.23 1 93.62 90 MET B N 1
ATOM 3230 C CA . MET B 1 90 ? 15.945 -19.781 -6.973 1 93.62 90 MET B CA 1
ATOM 3231 C C . MET B 1 90 ? 17.422 -20.109 -6.773 1 93.62 90 MET B C 1
ATOM 3233 O O . MET B 1 90 ? 17.75 -21.219 -6.34 1 93.62 90 MET B O 1
ATOM 3237 N N . CYS B 1 91 ? 18.359 -19.172 -7.008 1 93.56 91 CYS B N 1
ATOM 3238 C CA . CYS B 1 91 ? 19.781 -19.453 -7.023 1 93.56 91 CYS B CA 1
ATOM 3239 C C . CYS B 1 91 ? 20.344 -19.484 -5.605 1 93.56 91 CYS B C 1
ATOM 3241 O O . CYS B 1 91 ? 21.391 -20.094 -5.363 1 93.56 91 CYS B O 1
ATOM 3243 N N . GLY B 1 92 ? 19.703 -18.844 -4.73 1 93 92 GLY B N 1
ATOM 3244 C CA . GLY B 1 92 ? 20.125 -18.844 -3.338 1 93 92 GLY B CA 1
ATOM 3245 C C . GLY B 1 92 ? 21.344 -17.969 -3.078 1 93 92 GLY B C 1
ATOM 3246 O O . GLY B 1 92 ? 21.75 -17.797 -1.928 1 93 92 GLY B O 1
ATOM 3247 N N . LYS B 1 93 ? 21.875 -17.328 -4.168 1 94.5 93 LYS B N 1
ATOM 3248 C CA . LYS B 1 93 ? 23.156 -16.656 -3.953 1 94.5 93 LYS B CA 1
ATOM 3249 C C . LYS B 1 93 ? 23.094 -15.195 -4.398 1 94.5 93 LYS B C 1
ATOM 3251 O O . LYS B 1 93 ? 23.984 -14.406 -4.082 1 94.5 93 LYS B O 1
ATOM 3256 N N . CYS B 1 94 ? 22.125 -14.875 -5.195 1 95.06 94 CYS B N 1
ATOM 3257 C CA . CYS B 1 94 ? 22.047 -13.492 -5.641 1 95.06 94 CYS B CA 1
ATOM 3258 C C . CYS B 1 94 ? 21.562 -12.586 -4.52 1 95.06 94 CYS B C 1
ATOM 3260 O O . CYS B 1 94 ? 21.188 -13.062 -3.443 1 95.06 94 CYS B O 1
ATOM 3262 N N . TYR B 1 95 ? 21.625 -11.273 -4.707 1 93.25 95 TYR B N 1
ATOM 3263 C CA . TYR B 1 95 ? 21.25 -10.289 -3.703 1 93.25 95 TYR B CA 1
ATOM 3264 C C . TYR B 1 95 ? 19.828 -10.516 -3.223 1 93.25 95 TYR B C 1
ATOM 3266 O O . TYR B 1 95 ? 19.562 -10.531 -2.018 1 93.25 95 TYR B O 1
ATOM 3274 N N . ALA B 1 96 ? 18.906 -10.742 -4.145 1 94.12 96 ALA B N 1
ATOM 3275 C CA . ALA B 1 96 ? 17.5 -10.953 -3.793 1 94.12 96 ALA B CA 1
ATOM 3276 C C . ALA B 1 96 ? 17.328 -12.203 -2.938 1 94.12 96 ALA B C 1
ATOM 3278 O O . ALA B 1 96 ? 16.625 -12.172 -1.921 1 94.12 96 ALA B O 1
ATOM 3279 N N . CYS B 1 97 ? 17.938 -13.273 -3.305 1 93.62 97 CYS B N 1
ATOM 3280 C CA . CYS B 1 97 ? 17.844 -14.516 -2.541 1 93.62 97 CYS B CA 1
ATOM 3281 C C . CYS B 1 97 ? 18.438 -14.344 -1.146 1 93.62 97 CYS B C 1
ATOM 3283 O O . CYS B 1 97 ? 17.859 -14.805 -0.161 1 93.62 97 CYS B O 1
ATOM 3285 N N . GLN B 1 98 ? 19.5 -13.594 -1.12 1 93.56 98 GLN B N 1
ATOM 3286 C CA . GLN B 1 98 ? 20.219 -13.461 0.144 1 93.56 98 GLN B CA 1
ATOM 3287 C C . GLN B 1 98 ? 19.531 -12.469 1.068 1 93.56 98 GLN B C 1
ATOM 3289 O O . GLN B 1 98 ? 19.828 -12.406 2.264 1 93.56 98 GLN B O 1
ATOM 3294 N N . THR B 1 99 ? 18.641 -11.68 0.522 1 90.69 99 THR B N 1
ATOM 3295 C CA . THR B 1 99 ? 17.938 -10.703 1.341 1 90.69 99 THR B CA 1
ATOM 3296 C C . THR B 1 99 ? 16.5 -11.133 1.573 1 90.69 99 THR B C 1
ATOM 3298 O O . THR B 1 99 ? 15.641 -10.305 1.89 1 90.69 99 THR B O 1
ATOM 3301 N N . GLY B 1 100 ? 16.188 -12.398 1.378 1 90.5 100 GLY B N 1
ATOM 3302 C CA . GLY B 1 100 ? 14.914 -12.984 1.744 1 90.5 100 GLY B CA 1
ATOM 3303 C C . GLY B 1 100 ? 13.805 -12.656 0.76 1 90.5 100 GLY B C 1
ATOM 3304 O O . GLY B 1 100 ? 12.625 -12.719 1.104 1 90.5 100 GLY B O 1
ATOM 3305 N N . ARG B 1 101 ? 14.164 -12.242 -0.459 1 93.31 101 ARG B N 1
ATOM 3306 C CA . ARG B 1 101 ? 13.195 -11.938 -1.506 1 93.31 101 ARG B CA 1
ATOM 3307 C C . ARG B 1 101 ? 13.445 -12.789 -2.746 1 93.31 101 ARG B C 1
ATOM 3309 O O . ARG B 1 101 ? 13.555 -12.266 -3.855 1 93.31 101 ARG B O 1
ATOM 3316 N N . PRO B 1 102 ? 13.359 -14.078 -2.613 1 92.56 102 PRO B N 1
ATOM 3317 C CA . PRO B 1 102 ? 13.82 -14.953 -3.693 1 92.56 102 PRO B CA 1
ATOM 3318 C C . PRO B 1 102 ? 12.93 -14.891 -4.93 1 92.56 102 PRO B C 1
ATOM 3320 O O . PRO B 1 102 ? 13.344 -15.289 -6.02 1 92.56 102 PRO B O 1
ATOM 3323 N N . HIS B 1 103 ? 11.695 -14.461 -4.781 1 92.56 103 HIS B N 1
ATOM 3324 C CA . HIS B 1 103 ? 10.812 -14.344 -5.938 1 92.56 103 HIS B CA 1
ATOM 3325 C C . HIS B 1 103 ? 11.305 -13.258 -6.895 1 92.56 103 HIS B C 1
ATOM 3327 O O . HIS B 1 103 ? 10.805 -13.148 -8.016 1 92.56 103 HIS B O 1
ATOM 3333 N N . PHE B 1 104 ? 12.375 -12.492 -6.48 1 94.5 104 PHE B N 1
ATOM 3334 C CA . PHE B 1 104 ? 13.055 -11.547 -7.363 1 94.5 104 PHE B CA 1
ATOM 3335 C C . PHE B 1 104 ? 14.43 -12.062 -7.758 1 94.5 104 PHE B C 1
ATOM 3337 O O . PHE B 1 104 ? 15.312 -11.281 -8.125 1 94.5 104 PHE B O 1
ATOM 3344 N N . CYS B 1 105 ? 14.68 -13.375 -7.645 1 94.81 105 CYS B N 1
ATOM 3345 C CA . CYS B 1 105 ? 15.961 -14 -7.949 1 94.81 105 CYS B CA 1
ATOM 3346 C C . CYS B 1 105 ? 16.438 -13.602 -9.344 1 94.81 105 CYS B C 1
ATOM 3348 O O . CYS B 1 105 ? 15.672 -13.648 -10.305 1 94.81 105 CYS B O 1
ATOM 3350 N N . GLU B 1 106 ? 17.688 -13.234 -9.453 1 93.06 106 GLU B N 1
ATOM 3351 C CA . GLU B 1 106 ? 18.297 -12.797 -10.711 1 93.06 106 GLU B CA 1
ATOM 3352 C C . GLU B 1 106 ? 18.438 -13.953 -11.695 1 93.06 106 GLU B C 1
ATOM 3354 O O . GLU B 1 106 ? 18.625 -13.734 -12.891 1 93.06 106 GLU B O 1
ATOM 3359 N N . SER B 1 107 ? 18.359 -15.133 -11.219 1 92.56 107 SER B N 1
ATOM 3360 C CA . SER B 1 107 ? 18.406 -16.344 -12.039 1 92.56 107 SER B CA 1
ATOM 3361 C C . SER B 1 107 ? 17.188 -17.219 -11.805 1 92.56 107 SER B C 1
ATOM 3363 O O . SER B 1 107 ? 17.312 -18.438 -11.672 1 92.56 107 SER B O 1
ATOM 3365 N N . TYR B 1 108 ? 16.078 -16.578 -11.656 1 91.44 108 TYR B N 1
ATOM 3366 C CA . TYR B 1 108 ? 14.828 -17.281 -11.422 1 91.44 108 TYR B CA 1
ATOM 3367 C C . TYR B 1 108 ? 14.539 -18.266 -12.539 1 91.44 108 TYR B C 1
ATOM 3369 O O . TYR B 1 108 ? 14.695 -17.953 -13.719 1 91.44 108 TYR B O 1
ATOM 3377 N N . SER B 1 109 ? 14.289 -19.453 -12.234 1 91.69 109 SER B N 1
ATOM 3378 C CA . SER B 1 109 ? 13.875 -20.5 -13.18 1 91.69 109 SER B CA 1
ATOM 3379 C C . SER B 1 109 ? 12.648 -21.234 -12.68 1 91.69 109 SER B C 1
ATOM 3381 O O . SER B 1 109 ? 12.32 -21.188 -11.492 1 91.69 109 SER B O 1
ATOM 3383 N N . ALA B 1 110 ? 11.922 -21.828 -13.656 1 93.12 110 ALA B N 1
ATOM 3384 C CA . ALA B 1 110 ? 10.688 -22.516 -13.281 1 93.12 110 ALA B CA 1
ATOM 3385 C C . ALA B 1 110 ? 10.492 -23.781 -14.117 1 93.12 110 ALA B C 1
ATOM 3387 O O . ALA B 1 110 ? 10.602 -23.734 -15.352 1 93.12 110 ALA B O 1
ATOM 3388 N N . THR B 1 111 ? 10.258 -24.844 -13.398 1 95.5 111 THR B N 1
ATOM 3389 C CA . THR B 1 111 ? 9.852 -26.078 -14.078 1 95.5 111 THR B CA 1
ATOM 3390 C C . THR B 1 111 ? 8.586 -25.844 -14.898 1 95.5 111 THR B C 1
ATOM 3392 O O . THR B 1 111 ? 7.621 -25.25 -14.406 1 95.5 111 THR B O 1
ATOM 3395 N N . GLY B 1 112 ? 8.586 -26.281 -16.156 1 95.75 112 GLY B N 1
ATOM 3396 C CA . GLY B 1 112 ? 7.426 -26.125 -17.016 1 95.75 112 GLY B CA 1
ATOM 3397 C C . GLY B 1 112 ? 7.43 -24.812 -17.781 1 95.75 112 GLY B C 1
ATOM 3398 O O . GLY B 1 112 ? 6.465 -24.484 -18.469 1 95.75 112 GLY B O 1
ATOM 3399 N N . VAL B 1 113 ? 8.469 -23.984 -17.578 1 93 113 VAL B N 1
ATOM 3400 C CA . VAL B 1 113 ? 8.672 -22.75 -18.312 1 93 113 VAL B CA 1
ATOM 3401 C C . VAL B 1 113 ? 10.086 -22.703 -18.875 1 93 113 VAL B C 1
ATOM 3403 O O . VAL B 1 113 ? 10.289 -22.875 -20.078 1 93 113 VAL B O 1
ATOM 3406 N N . THR B 1 114 ? 11.102 -22.672 -17.984 1 90.69 114 THR B N 1
ATOM 3407 C CA . THR B 1 114 ? 12.516 -22.625 -18.359 1 90.69 114 THR B CA 1
ATOM 3408 C C . THR B 1 114 ? 13.039 -24.016 -18.688 1 90.69 114 THR B C 1
ATOM 3410 O O . THR B 1 114 ? 13.945 -24.156 -19.5 1 90.69 114 THR B O 1
ATOM 3413 N N . TYR B 1 115 ? 12.531 -25 -18 1 90.25 115 TYR B N 1
ATOM 3414 C CA . TYR B 1 115 ? 12.852 -26.406 -18.234 1 90.25 115 TYR B CA 1
ATOM 3415 C C . TYR B 1 115 ? 11.578 -27.25 -18.312 1 90.25 115 TYR B C 1
ATOM 3417 O O . TYR B 1 115 ? 10.484 -26.75 -18.031 1 90.25 115 TYR B O 1
ATOM 3425 N N . ASP B 1 116 ? 11.766 -28.453 -18.641 1 96.38 116 ASP B N 1
ATOM 3426 C CA . ASP B 1 116 ? 10.633 -29.328 -18.906 1 96.38 116 ASP B CA 1
ATOM 3427 C C . ASP B 1 116 ? 9.727 -29.453 -17.688 1 96.38 116 ASP B C 1
ATOM 3429 O O . ASP B 1 116 ? 10.211 -29.578 -16.562 1 96.38 116 ASP B O 1
ATOM 3433 N N . GLY B 1 117 ? 8.414 -29.453 -18.016 1 97.62 117 GLY B N 1
ATOM 3434 C CA . GLY B 1 117 ? 7.461 -29.453 -16.922 1 97.62 117 GLY B CA 1
ATOM 3435 C C . GLY B 1 117 ? 6.449 -30.594 -17.016 1 97.62 117 GLY B C 1
ATOM 3436 O O . GLY B 1 117 ? 6.789 -31.703 -17.422 1 97.62 117 GLY B O 1
ATOM 3437 N N . GLY B 1 118 ? 5.234 -30.328 -16.609 1 98.12 118 GLY B N 1
ATOM 3438 C CA . GLY B 1 118 ? 4.27 -31.344 -16.25 1 98.12 118 GLY B CA 1
ATOM 3439 C C . GLY B 1 118 ? 3.406 -31.797 -17.406 1 98.12 118 GLY B C 1
ATOM 3440 O O . GLY B 1 118 ? 2.596 -32.719 -17.281 1 98.12 118 GLY B O 1
ATOM 3441 N N . PHE B 1 119 ? 3.518 -31.188 -18.609 1 98.38 119 PHE B N 1
ATOM 3442 C CA . PHE B 1 119 ? 2.785 -31.703 -19.75 1 98.38 119 PHE B CA 1
ATOM 3443 C C . PHE B 1 119 ? 3.502 -32.906 -20.359 1 98.38 119 PHE B C 1
ATOM 3445 O O . PHE B 1 119 ? 3.818 -32.938 -21.547 1 98.38 119 PHE B O 1
ATOM 3452 N N . ALA B 1 120 ? 3.771 -33.875 -19.547 1 98.69 120 ALA B N 1
ATOM 3453 C CA . ALA B 1 120 ? 4.465 -35.125 -19.844 1 98.69 120 ALA B CA 1
ATOM 3454 C C . ALA B 1 120 ? 4.086 -36.219 -18.844 1 98.69 120 ALA B C 1
ATOM 3456 O O . ALA B 1 120 ? 3.588 -35.906 -17.766 1 98.69 120 ALA B O 1
ATOM 3457 N N . GLN B 1 121 ? 4.289 -37.469 -19.219 1 98.81 121 GLN B N 1
ATOM 3458 C CA . GLN B 1 121 ? 3.967 -38.562 -18.328 1 98.81 121 GLN B CA 1
ATOM 3459 C C . GLN B 1 121 ? 4.867 -38.562 -17.094 1 98.81 121 GLN B C 1
ATOM 3461 O O . GLN B 1 121 ? 4.434 -38.906 -16 1 98.81 121 GLN B O 1
ATOM 3466 N N . LEU B 1 122 ? 6.133 -38.156 -17.297 1 98.81 122 LEU B N 1
ATOM 3467 C CA . LEU B 1 122 ? 7.113 -38.031 -16.219 1 98.81 122 LEU B CA 1
ATOM 3468 C C . LEU B 1 122 ? 7.758 -36.656 -16.219 1 98.81 122 LEU B C 1
ATOM 3470 O O . LEU B 1 122 ? 7.957 -36.062 -17.281 1 98.81 122 LEU B O 1
ATOM 3474 N N . CYS B 1 123 ? 8.094 -36.188 -15.078 1 98.69 123 CYS B N 1
ATOM 3475 C CA . CYS B 1 123 ? 8.781 -34.906 -14.938 1 98.69 123 CYS B CA 1
ATOM 3476 C C . CYS B 1 123 ? 9.828 -34.969 -13.828 1 98.69 123 CYS B C 1
ATOM 3478 O O . CYS B 1 123 ? 9.539 -35.438 -12.727 1 98.69 123 CYS B O 1
ATOM 3480 N N . LYS B 1 124 ? 11.008 -34.562 -14.148 1 98.25 124 LYS B N 1
ATOM 3481 C CA . LYS B 1 124 ? 12.078 -34.469 -13.164 1 98.25 124 LYS B CA 1
ATOM 3482 C C . LYS B 1 124 ? 12.086 -33.094 -12.492 1 98.25 124 LYS B C 1
ATOM 3484 O O . LYS B 1 124 ? 11.938 -32.062 -13.156 1 98.25 124 LYS B O 1
ATOM 3489 N N . VAL B 1 125 ? 12.18 -33.062 -11.141 1 98.38 125 VAL B N 1
ATOM 3490 C CA . VAL B 1 125 ? 12.273 -31.844 -10.375 1 98.38 125 VAL B CA 1
ATOM 3491 C C . VAL B 1 125 ? 13.32 -32 -9.273 1 98.38 125 VAL B C 1
ATOM 3493 O O . VAL B 1 125 ? 13.844 -33.094 -9.062 1 98.38 125 VAL B O 1
ATOM 3496 N N . ARG B 1 126 ? 13.641 -30.891 -8.656 1 97.31 126 ARG B N 1
ATOM 3497 C CA . ARG B 1 126 ? 14.492 -30.953 -7.48 1 97.31 126 ARG B CA 1
ATOM 3498 C C . ARG B 1 126 ? 13.68 -31.234 -6.223 1 97.31 126 ARG B C 1
ATOM 3500 O O . ARG B 1 126 ? 12.516 -30.844 -6.129 1 97.31 126 ARG B O 1
ATOM 3507 N N . GLU B 1 127 ? 14.344 -31.875 -5.258 1 98 127 GLU B N 1
ATOM 3508 C CA . GLU B 1 127 ? 13.656 -32.219 -4.02 1 98 127 GLU B CA 1
ATOM 3509 C C . GLU B 1 127 ? 13.062 -30.984 -3.35 1 98 127 GLU B C 1
ATOM 3511 O O . GLU B 1 127 ? 11.984 -31.047 -2.758 1 98 127 GLU B O 1
ATOM 3516 N N . GLU B 1 128 ? 13.695 -29.812 -3.453 1 95.38 128 GL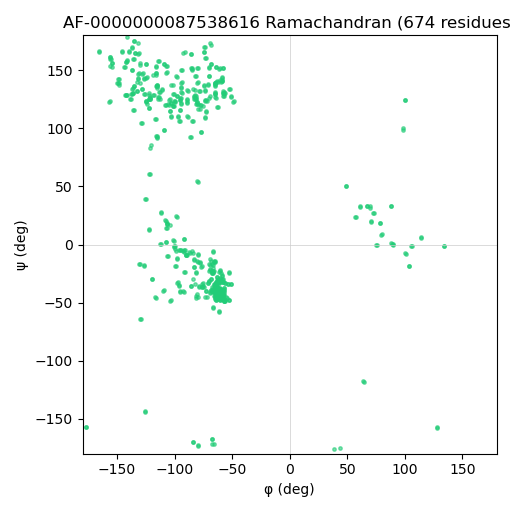U B N 1
ATOM 3517 C CA . GLU B 1 128 ? 13.266 -28.594 -2.781 1 95.38 128 GLU B CA 1
ATOM 3518 C C . GLU B 1 128 ? 11.93 -28.109 -3.336 1 95.38 128 GLU B C 1
ATOM 3520 O O . GLU B 1 128 ? 11.227 -27.328 -2.686 1 95.38 128 GLU B O 1
ATOM 3525 N N . GLN B 1 129 ? 11.531 -28.562 -4.477 1 97.31 129 GLN B N 1
ATOM 3526 C CA . GLN B 1 129 ? 10.305 -28.125 -5.137 1 97.31 129 GLN B CA 1
ATOM 3527 C C . GLN B 1 129 ? 9.117 -28.984 -4.703 1 97.31 129 GLN B C 1
ATOM 3529 O O . GLN B 1 129 ? 7.969 -28.672 -5.008 1 97.31 129 GLN B O 1
ATOM 3534 N N . VAL B 1 130 ? 9.367 -30.047 -4 1 98.5 130 VAL B N 1
ATOM 3535 C CA . VAL B 1 130 ? 8.375 -31.109 -3.842 1 98.5 130 VAL B CA 1
ATOM 3536 C C . VAL B 1 130 ? 7.707 -31 -2.475 1 98.5 130 VAL B C 1
ATOM 3538 O O . VAL B 1 130 ? 8.383 -30.875 -1.451 1 98.5 130 VAL B O 1
ATOM 3541 N N . TYR B 1 131 ? 6.395 -31.016 -2.453 1 98.5 131 TYR B N 1
ATOM 3542 C CA . TYR B 1 131 ? 5.602 -30.984 -1.229 1 98.5 131 TYR B CA 1
ATOM 3543 C C . TYR B 1 131 ? 4.645 -32.188 -1.175 1 98.5 131 TYR B C 1
ATOM 3545 O O . TYR B 1 131 ? 4.031 -32.531 -2.184 1 98.5 131 TYR B O 1
ATOM 3553 N N . GLU B 1 132 ? 4.465 -32.656 -0.023 1 98.44 132 GLU B N 1
ATOM 3554 C CA . GLU B 1 132 ? 3.676 -33.875 0.134 1 98.44 132 GLU B CA 1
ATOM 3555 C C . GLU B 1 132 ? 2.18 -33.562 0.136 1 98.44 132 GLU B C 1
ATOM 3557 O O . GLU B 1 132 ? 1.754 -32.531 0.673 1 98.44 132 GLU B O 1
ATOM 3562 N N . LEU B 1 133 ? 1.431 -34.5 -0.453 1 98.56 133 LEU B N 1
ATOM 3563 C CA . LEU B 1 133 ? -0.027 -34.531 -0.398 1 98.56 133 LEU B CA 1
ATOM 3564 C C . LEU B 1 133 ? -0.522 -35.781 0.333 1 98.56 133 LEU B C 1
ATOM 3566 O O . LEU B 1 133 ? 0.087 -36.844 0.234 1 98.56 133 LEU B O 1
ATOM 3570 N N . LYS B 1 134 ? -1.623 -35.625 1.001 1 98.12 134 LYS B N 1
ATOM 3571 C CA . LYS B 1 134 ? -2.287 -36.812 1.528 1 98.12 134 LYS B CA 1
ATOM 3572 C C . LYS B 1 134 ? -2.77 -37.719 0.399 1 98.12 134 LYS B C 1
ATOM 3574 O O . LYS B 1 134 ? -3.123 -37.25 -0.68 1 98.12 134 LYS B O 1
ATOM 3579 N N . LYS B 1 135 ? -2.855 -39 0.726 1 97.81 135 LYS B N 1
ATOM 3580 C CA . LYS B 1 135 ? -3.172 -40 -0.285 1 97.81 135 LYS B CA 1
ATOM 3581 C C . LYS B 1 135 ? -4.59 -39.812 -0.821 1 97.81 135 LYS B C 1
ATOM 3583 O O . LYS B 1 135 ? -4.875 -40.156 -1.967 1 97.81 135 LYS B O 1
ATOM 3588 N N . ASP B 1 136 ? -5.414 -39.188 -0.072 1 97.31 136 ASP B N 1
ATOM 3589 C CA . ASP B 1 136 ? -6.812 -39.094 -0.476 1 97.31 136 ASP B CA 1
ATOM 3590 C C . ASP B 1 136 ? -7.074 -37.781 -1.222 1 97.31 136 ASP B C 1
ATOM 3592 O O . ASP B 1 136 ? -8.18 -37.562 -1.724 1 97.31 136 ASP B O 1
ATOM 3596 N N . VAL B 1 137 ? -6.094 -36.906 -1.312 1 97.94 137 VAL B N 1
ATOM 3597 C CA . VAL B 1 137 ? -6.23 -35.656 -2.064 1 97.94 137 VAL B CA 1
ATOM 3598 C C . VAL B 1 137 ? -6.238 -35.938 -3.562 1 97.94 137 VAL B C 1
ATOM 3600 O O . VAL B 1 137 ? -5.352 -36.656 -4.066 1 97.94 137 VAL B O 1
ATOM 3603 N N . PRO B 1 138 ? -7.32 -35.5 -4.277 1 98.38 138 PRO B N 1
ATOM 3604 C CA . PRO B 1 138 ? -7.266 -35.656 -5.734 1 98.38 138 PRO B CA 1
ATOM 3605 C C . PRO B 1 138 ? -6.074 -34.938 -6.355 1 98.38 138 PRO B C 1
ATOM 3607 O O . PRO B 1 138 ? -5.711 -33.844 -5.918 1 98.38 138 PRO B O 1
ATOM 3610 N N . PHE B 1 139 ? -5.445 -35.531 -7.355 1 98.56 139 PHE B N 1
ATOM 3611 C CA . PHE B 1 139 ? -4.254 -34.969 -7.973 1 98.56 139 PHE B CA 1
ATOM 3612 C C . PHE B 1 139 ? -4.578 -33.625 -8.633 1 98.56 139 PHE B C 1
ATOM 3614 O O . PHE B 1 139 ? -3.734 -32.75 -8.672 1 98.56 139 PHE B O 1
ATOM 3621 N N . GLU B 1 140 ? -5.812 -33.5 -9.164 1 97.94 140 GLU B N 1
ATOM 3622 C CA . GLU B 1 140 ? -6.172 -32.219 -9.773 1 97.94 140 GLU B CA 1
ATOM 3623 C C . GLU B 1 140 ? -6.195 -31.109 -8.734 1 97.94 140 GLU B C 1
ATOM 3625 O O . GLU B 1 140 ? -5.848 -29.969 -9.039 1 97.94 140 GLU B O 1
ATOM 3630 N N . ALA B 1 141 ? -6.613 -31.406 -7.461 1 98.25 141 ALA B N 1
ATOM 3631 C CA . ALA B 1 141 ? -6.488 -30.422 -6.387 1 98.25 141 ALA B CA 1
ATOM 3632 C C . ALA B 1 141 ? -5.023 -30.125 -6.09 1 98.25 141 ALA B C 1
ATOM 3634 O O . ALA B 1 141 ? -4.656 -28.953 -5.871 1 98.25 141 ALA B O 1
ATOM 3635 N N . GLY B 1 142 ? -4.191 -31.141 -6.117 1 98.62 142 GLY B N 1
ATOM 3636 C CA . GLY B 1 142 ? -2.764 -30.953 -5.922 1 98.62 142 GLY B CA 1
ATOM 3637 C C . GLY B 1 142 ? -2.127 -30.062 -6.973 1 98.62 142 GLY B C 1
ATOM 3638 O O . GLY B 1 142 ? -1.289 -29.219 -6.656 1 98.62 142 GLY B O 1
ATOM 3639 N N . ALA B 1 143 ? -2.516 -30.281 -8.242 1 98.69 143 ALA B N 1
ATOM 3640 C CA . ALA B 1 143 ? -1.986 -29.484 -9.352 1 98.69 143 ALA B CA 1
ATOM 3641 C C . ALA B 1 143 ? -2.33 -28 -9.18 1 98.69 143 ALA B C 1
ATOM 3643 O O . ALA B 1 143 ? -1.613 -27.141 -9.672 1 98.69 143 ALA B O 1
ATOM 3644 N N . MET B 1 144 ? -3.35 -27.734 -8.422 1 98.31 144 MET B N 1
ATOM 3645 C CA . MET B 1 144 ? -3.822 -26.359 -8.258 1 98.31 144 MET B CA 1
ATOM 3646 C C . MET B 1 144 ? -3.158 -25.688 -7.059 1 98.31 144 MET B C 1
ATOM 3648 O O . MET B 1 144 ? -3.441 -24.531 -6.754 1 98.31 144 MET B O 1
ATOM 3652 N N . CYS B 1 145 ? -2.209 -26.375 -6.418 1 98.19 145 CYS B N 1
ATOM 3653 C CA . CYS B 1 145 ? -1.462 -25.766 -5.324 1 98.19 145 CYS B CA 1
ATOM 3654 C C . CYS B 1 145 ? -0.645 -24.578 -5.82 1 98.19 145 CYS B C 1
ATOM 3656 O O . CYS B 1 145 ? -0.438 -23.609 -5.082 1 98.19 145 CYS B O 1
ATOM 3658 N N . GLU B 1 146 ? -0.183 -24.688 -7.039 1 97.44 146 GLU B N 1
ATOM 3659 C CA . GLU B 1 146 ? 0.609 -23.578 -7.586 1 97.44 146 GLU B CA 1
ATOM 3660 C C . GLU B 1 146 ? -0.206 -22.297 -7.66 1 97.44 146 GLU B C 1
ATOM 3662 O O . GLU B 1 146 ? 0.14 -21.297 -7.023 1 97.44 146 GLU B O 1
ATOM 3667 N N . PRO B 1 147 ? -1.39 -22.25 -8.375 1 97.12 147 PRO B N 1
ATOM 3668 C CA . PRO B 1 147 ? -2.182 -21.016 -8.375 1 97.12 147 PRO B CA 1
ATOM 3669 C C . PRO B 1 147 ? -2.719 -20.656 -6.988 1 97.12 147 PRO B C 1
ATOM 3671 O O . PRO B 1 147 ? -2.873 -19.469 -6.672 1 97.12 147 PRO B O 1
ATOM 3674 N N . LEU B 1 148 ? -3.018 -21.672 -6.156 1 98.06 148 LEU B N 1
ATOM 3675 C CA . LEU B 1 148 ? -3.43 -21.406 -4.785 1 98.06 148 LEU B CA 1
ATOM 3676 C C . LEU B 1 148 ? -2.322 -20.688 -4.02 1 98.06 148 LEU B C 1
ATOM 3678 O O . LEU B 1 148 ? -2.59 -19.734 -3.273 1 98.06 148 LEU B O 1
ATOM 3682 N N . GLY B 1 149 ? -1.097 -21.188 -4.219 1 97.75 149 GLY B N 1
ATOM 3683 C CA . GLY B 1 149 ? 0.038 -20.531 -3.586 1 97.75 149 GLY B CA 1
ATOM 3684 C C . GLY B 1 149 ? 0.2 -19.078 -4.004 1 97.75 149 GLY B C 1
ATOM 3685 O O . GLY B 1 149 ? 0.503 -18.219 -3.178 1 97.75 149 GLY B O 1
ATOM 3686 N N . CYS B 1 150 ? 0.009 -18.828 -5.277 1 96.69 150 CYS B N 1
ATOM 3687 C CA . CYS B 1 150 ? 0.048 -17.453 -5.766 1 96.69 150 CYS B CA 1
ATOM 3688 C C . CYS B 1 150 ? -1.017 -16.609 -5.086 1 96.69 150 CYS B C 1
ATOM 3690 O O . CYS B 1 150 ? -0.73 -15.5 -4.621 1 96.69 150 CYS B O 1
ATOM 3692 N N . CYS B 1 151 ? -2.227 -17.125 -4.988 1 98.06 151 CYS B N 1
ATOM 3693 C CA . CYS B 1 151 ? -3.33 -16.406 -4.371 1 98.06 151 CYS B CA 1
ATOM 3694 C C . CYS B 1 151 ? -3.064 -16.172 -2.891 1 98.06 151 CYS B C 1
ATOM 3696 O O . CYS B 1 151 ? -3.402 -15.109 -2.357 1 98.06 151 CYS B O 1
ATOM 3698 N N . LEU B 1 152 ? -2.459 -17.172 -2.215 1 97.75 152 LEU B N 1
ATOM 3699 C CA . LEU B 1 152 ? -2.129 -17.031 -0.8 1 97.75 152 LEU B CA 1
ATOM 3700 C C . LEU B 1 152 ? -1.174 -15.867 -0.573 1 97.75 152 LEU B C 1
ATOM 3702 O O . LEU B 1 152 ? -1.355 -15.086 0.361 1 97.75 152 LEU B O 1
ATOM 3706 N N . HIS B 1 153 ? -0.173 -15.797 -1.443 1 97.25 153 HIS B N 1
ATOM 3707 C CA . HIS B 1 153 ? 0.73 -14.656 -1.345 1 97.25 153 HIS B CA 1
ATOM 3708 C C . HIS B 1 153 ? -0.023 -13.344 -1.515 1 97.25 153 HIS B C 1
ATOM 3710 O O . HIS B 1 153 ? 0.23 -12.383 -0.787 1 97.25 153 HIS B O 1
ATOM 3716 N N . GLY B 1 154 ? -0.978 -13.305 -2.432 1 97.5 154 GLY B N 1
ATOM 3717 C CA . GLY B 1 154 ? -1.82 -12.133 -2.627 1 97.5 154 GLY B CA 1
ATOM 3718 C C . GLY B 1 154 ? -2.641 -11.781 -1.4 1 97.5 154 GLY B C 1
ATOM 3719 O O . GLY B 1 154 ? -2.68 -10.617 -0.989 1 97.5 154 GLY B O 1
ATOM 3720 N N . ILE B 1 155 ? -3.229 -12.805 -0.78 1 97.62 155 ILE B N 1
ATOM 3721 C CA . ILE B 1 155 ? -4.062 -12.602 0.398 1 97.62 155 ILE B CA 1
ATOM 3722 C C . ILE B 1 155 ? -3.217 -12.055 1.544 1 97.62 155 ILE B C 1
ATOM 3724 O O . ILE B 1 155 ? -3.66 -11.172 2.283 1 97.62 155 ILE B O 1
ATOM 3728 N N . ASP B 1 156 ? -2.025 -12.578 1.671 1 96.56 156 ASP B N 1
ATOM 3729 C CA . ASP B 1 156 ? -1.121 -12.07 2.699 1 96.56 156 ASP B CA 1
ATOM 3730 C C . ASP B 1 156 ? -0.86 -10.578 2.514 1 96.56 156 ASP B C 1
ATOM 3732 O O . ASP B 1 156 ? -0.693 -9.844 3.49 1 96.56 156 ASP B O 1
ATOM 3736 N N . ARG B 1 157 ? -0.871 -10.125 1.306 1 96.69 157 ARG B N 1
ATOM 3737 C CA . ARG B 1 157 ? -0.545 -8.734 0.992 1 96.69 157 ARG B CA 1
ATOM 3738 C C . ARG B 1 157 ? -1.796 -7.863 1.007 1 96.69 157 ARG B C 1
ATOM 3740 O O . ARG B 1 157 ? -1.706 -6.637 0.893 1 96.69 157 ARG B O 1
ATOM 3747 N N . ALA B 1 158 ? -2.975 -8.484 1.108 1 97.06 158 ALA B N 1
ATOM 3748 C CA . ALA B 1 158 ? -4.234 -7.754 1.027 1 97.06 158 ALA B CA 1
ATOM 3749 C C . ALA B 1 158 ? -4.602 -7.141 2.377 1 97.06 158 ALA B C 1
ATOM 3751 O O . ALA B 1 158 ? -5.449 -6.25 2.451 1 97.06 158 ALA B O 1
ATOM 3752 N N . GLY B 1 159 ? -4.02 -7.625 3.492 1 95.19 159 GLY B N 1
ATOM 3753 C CA . GLY B 1 159 ? -4.215 -7.031 4.805 1 95.19 159 GLY B CA 1
ATOM 3754 C C . GLY B 1 159 ? -5.633 -7.188 5.324 1 95.19 159 GLY B C 1
ATOM 3755 O O . GLY B 1 159 ? -6.168 -6.281 5.965 1 95.19 159 GLY B O 1
ATOM 3756 N N . ILE B 1 160 ? -6.273 -8.289 4.977 1 97.44 160 ILE B N 1
ATOM 3757 C CA . ILE B 1 160 ? -7.621 -8.539 5.473 1 97.44 160 ILE B CA 1
ATOM 3758 C C . ILE B 1 160 ? -7.59 -8.719 6.988 1 97.44 160 ILE B C 1
ATOM 3760 O O . ILE B 1 160 ? -6.766 -9.469 7.512 1 97.44 160 ILE B O 1
ATOM 3764 N N . ARG B 1 161 ? -8.484 -8 7.738 1 95.56 161 ARG B N 1
ATOM 3765 C CA . ARG B 1 161 ? -8.68 -8.172 9.172 1 95.56 161 ARG B CA 1
ATOM 3766 C C . ARG B 1 161 ? -10 -8.875 9.469 1 95.56 161 ARG B C 1
ATOM 3768 O O . ARG B 1 161 ? -10.953 -8.766 8.695 1 95.56 161 ARG B O 1
ATOM 3775 N N . THR B 1 162 ? -9.977 -9.633 10.547 1 95.38 162 THR B N 1
ATOM 3776 C CA . THR B 1 162 ? -11.219 -10.266 10.969 1 95.38 162 THR B CA 1
ATOM 3777 C C . THR B 1 162 ? -12.344 -9.242 11.055 1 95.38 162 THR B C 1
ATOM 3779 O O . THR B 1 162 ? -12.172 -8.18 11.656 1 95.38 162 THR B O 1
ATOM 3782 N N . GLY B 1 163 ? -13.477 -9.562 10.359 1 96.19 163 GLY B N 1
ATOM 3783 C CA . GLY B 1 163 ? -14.625 -8.664 10.414 1 96.19 163 GLY B CA 1
ATOM 3784 C C . GLY B 1 163 ? -14.75 -7.785 9.188 1 96.19 163 GLY B C 1
ATOM 3785 O O . GLY B 1 163 ? -15.773 -7.129 8.984 1 96.19 163 GLY B O 1
ATOM 3786 N N . ASP B 1 164 ? -13.742 -7.789 8.273 1 97.75 164 ASP B N 1
ATOM 3787 C CA . ASP B 1 164 ? -13.711 -6.914 7.102 1 97.75 164 ASP B CA 1
ATOM 3788 C C . ASP B 1 164 ? -14.781 -7.32 6.086 1 97.75 164 ASP B C 1
ATOM 3790 O O . ASP B 1 164 ? -15.203 -8.477 6.055 1 97.75 164 ASP B O 1
ATOM 3794 N N . THR B 1 165 ? -15.188 -6.328 5.363 1 98.56 165 THR B N 1
ATOM 3795 C CA . THR B 1 165 ? -15.906 -6.566 4.121 1 98.56 165 THR B CA 1
ATOM 3796 C C . THR B 1 165 ? -14.953 -6.547 2.93 1 98.56 165 THR B C 1
ATOM 3798 O O . THR B 1 165 ? -14.219 -5.578 2.729 1 98.56 165 THR B O 1
ATOM 3801 N N . VAL B 1 166 ? -15 -7.66 2.123 1 98.88 166 VAL B N 1
ATOM 3802 C CA . VAL B 1 166 ? -14.078 -7.812 1 1 98.88 166 VAL B CA 1
ATOM 3803 C C . VAL B 1 166 ? -14.867 -7.891 -0.306 1 98.88 166 VAL B C 1
ATOM 3805 O O . VAL B 1 166 ? -15.852 -8.625 -0.399 1 98.88 166 VAL B O 1
ATOM 3808 N N . LEU B 1 167 ? -14.477 -7.059 -1.271 1 98.94 167 LEU B N 1
ATOM 3809 C CA . LEU B 1 167 ? -15.016 -7.137 -2.625 1 98.94 167 LEU B CA 1
ATOM 3810 C C . LEU B 1 167 ? -14.031 -7.828 -3.562 1 98.94 167 LEU B C 1
ATOM 3812 O O . LEU B 1 167 ? -12.891 -7.379 -3.719 1 98.94 167 LEU B O 1
ATOM 3816 N N . VAL B 1 168 ? -14.43 -8.914 -4.133 1 98.94 168 VAL B N 1
ATOM 3817 C CA . VAL B 1 168 ? -13.664 -9.586 -5.18 1 98.94 168 VAL B CA 1
ATOM 3818 C C . VAL B 1 168 ? -14.25 -9.234 -6.547 1 98.94 168 VAL B C 1
ATOM 3820 O O . VAL B 1 168 ? -15.445 -9.406 -6.785 1 98.94 168 VAL B O 1
ATOM 3823 N N . ILE B 1 169 ? -13.391 -8.695 -7.387 1 98.88 169 ILE B N 1
ATOM 3824 C CA . ILE B 1 169 ? -13.812 -8.289 -8.727 1 98.88 169 ILE B CA 1
ATOM 3825 C C . ILE B 1 169 ? -13.305 -9.305 -9.75 1 98.88 169 ILE B C 1
ATOM 3827 O O . ILE B 1 169 ? -12.102 -9.406 -9.992 1 98.88 169 ILE B O 1
ATOM 3831 N N . GLY B 1 170 ? -14.234 -9.992 -10.398 1 98.25 170 GLY B N 1
ATOM 3832 C CA . GLY B 1 170 ? -13.906 -11.086 -11.305 1 98.25 170 GLY B CA 1
ATOM 3833 C C . GLY B 1 170 ? -14.086 -12.453 -10.672 1 98.25 170 GLY B C 1
ATOM 3834 O O . GLY B 1 170 ? -13.492 -12.75 -9.633 1 98.25 170 GLY B O 1
ATOM 3835 N N . GLY B 1 171 ? -14.883 -13.266 -11.312 1 97.31 171 GLY B N 1
ATOM 3836 C CA . GLY B 1 171 ? -15.203 -14.57 -10.75 1 97.31 171 GLY B CA 1
ATOM 3837 C C . GLY B 1 171 ? -14.617 -15.727 -11.547 1 97.31 171 GLY B C 1
ATOM 3838 O O . GLY B 1 171 ? -15.234 -16.781 -11.664 1 97.31 171 GLY B O 1
ATOM 3839 N N . GLY B 1 172 ? -13.492 -15.469 -12.234 1 96.31 172 GLY B N 1
ATOM 3840 C CA . GLY B 1 172 ? -12.766 -16.578 -12.82 1 96.31 172 GLY B CA 1
ATOM 3841 C C . GLY B 1 172 ? -12.141 -17.5 -11.781 1 96.31 172 GLY B C 1
ATOM 3842 O O . GLY B 1 172 ? -12.469 -17.422 -10.594 1 96.31 172 GLY B O 1
ATOM 3843 N N . THR B 1 173 ? -11.258 -18.375 -12.219 1 96.62 173 THR B N 1
ATOM 3844 C CA . THR B 1 173 ? -10.641 -19.344 -11.328 1 96.62 173 THR B CA 1
ATOM 3845 C C . THR B 1 173 ? -9.953 -18.656 -10.156 1 96.62 173 THR B C 1
ATOM 3847 O O . THR B 1 173 ? -10.148 -19.031 -9 1 96.62 173 THR B O 1
ATOM 3850 N N . ILE B 1 174 ? -9.188 -17.656 -10.453 1 97.12 174 ILE B N 1
ATOM 3851 C CA . ILE B 1 174 ? -8.453 -16.906 -9.43 1 97.12 174 ILE B CA 1
ATOM 3852 C C . ILE B 1 174 ? -9.438 -16.25 -8.477 1 97.12 174 ILE B C 1
ATOM 3854 O O . ILE B 1 174 ? -9.273 -16.328 -7.254 1 97.12 174 ILE B O 1
ATOM 3858 N N . GLY B 1 175 ? -10.477 -15.602 -9.039 1 98.38 175 GLY B N 1
ATOM 3859 C CA . GLY B 1 175 ? -11.484 -14.977 -8.195 1 98.38 175 GLY B CA 1
ATOM 3860 C C . GLY B 1 175 ? -12.156 -15.953 -7.246 1 98.38 175 GLY B C 1
ATOM 3861 O O . GLY B 1 175 ? -12.375 -15.641 -6.074 1 98.38 175 GLY B O 1
ATOM 3862 N N . GLN B 1 176 ? -12.484 -17.078 -7.746 1 98.5 176 GLN B N 1
ATOM 3863 C CA . GLN B 1 176 ? -13.141 -18.094 -6.93 1 98.5 176 GLN B CA 1
ATOM 3864 C C . GLN B 1 176 ? -12.234 -18.547 -5.789 1 98.5 176 GLN B C 1
ATOM 3866 O O . GLN B 1 176 ? -12.703 -18.797 -4.676 1 98.5 176 GLN B O 1
ATOM 3871 N N . ILE B 1 177 ? -10.945 -18.703 -6.094 1 98.56 177 ILE B N 1
ATOM 3872 C CA . ILE B 1 177 ? -9.977 -19.062 -5.059 1 98.56 177 ILE B CA 1
ATOM 3873 C C . ILE B 1 177 ? -9.875 -17.938 -4.031 1 98.56 177 ILE B C 1
ATOM 3875 O O . ILE B 1 177 ? -9.883 -18.188 -2.82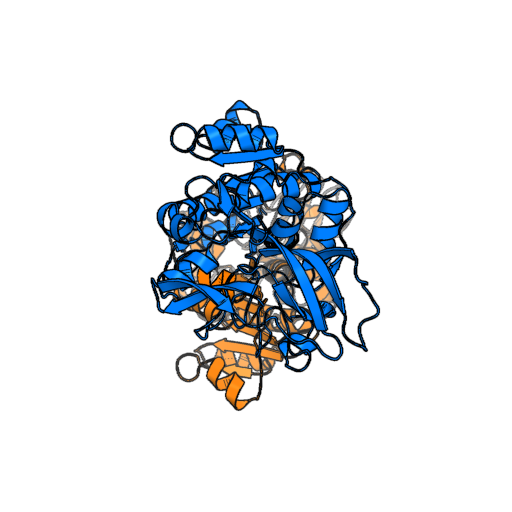4 1 98.56 177 ILE B O 1
ATOM 3879 N N . MET B 1 178 ? -9.859 -16.703 -4.484 1 98.81 178 MET B N 1
ATOM 3880 C CA . MET B 1 178 ? -9.711 -15.539 -3.607 1 98.81 178 MET B CA 1
ATOM 3881 C C . MET B 1 178 ? -10.906 -15.406 -2.676 1 98.81 178 MET B C 1
ATOM 3883 O O . MET B 1 178 ? -10.758 -14.992 -1.523 1 98.81 178 MET B O 1
ATOM 3887 N N . ILE B 1 179 ? -12.102 -15.719 -3.152 1 98.81 179 ILE B N 1
ATOM 3888 C CA . ILE B 1 179 ? -13.297 -15.695 -2.316 1 98.81 179 ILE B CA 1
ATOM 3889 C C . ILE B 1 179 ? -13.102 -16.609 -1.111 1 98.81 179 ILE B C 1
ATOM 3891 O O . ILE B 1 179 ? -13.328 -16.203 0.031 1 98.81 179 ILE B O 1
ATOM 3895 N N . GLN B 1 180 ? -12.641 -17.812 -1.367 1 98.75 180 GLN B N 1
ATOM 3896 C CA . GLN B 1 180 ? -12.438 -18.766 -0.291 1 98.75 180 GLN B CA 1
ATOM 3897 C C . GLN B 1 180 ? -11.352 -18.297 0.673 1 98.75 180 GLN B C 1
ATOM 3899 O O . GLN B 1 180 ? -11.516 -18.406 1.892 1 98.75 180 GLN B O 1
ATOM 3904 N N . LEU B 1 181 ? -10.258 -17.812 0.099 1 98.75 181 LEU B N 1
ATOM 3905 C CA . LEU B 1 181 ? -9.141 -17.375 0.929 1 98.75 181 LEU B CA 1
ATOM 3906 C C . LEU B 1 181 ? -9.516 -16.156 1.751 1 98.75 181 LEU B C 1
ATOM 3908 O O . LEU B 1 181 ? -9.055 -15.992 2.883 1 98.75 181 LEU B O 1
ATOM 3912 N N . ALA B 1 182 ? -10.32 -15.234 1.169 1 98.69 182 ALA B N 1
ATOM 3913 C CA . ALA B 1 182 ? -10.789 -14.078 1.928 1 98.69 182 ALA B CA 1
ATOM 3914 C C . ALA B 1 182 ? -11.586 -14.508 3.158 1 98.69 182 ALA B C 1
ATOM 3916 O O . ALA B 1 182 ? -11.414 -13.945 4.242 1 98.69 182 ALA B O 1
ATOM 3917 N N . ARG B 1 183 ? -12.383 -15.539 3 1 97.62 183 ARG B N 1
ATOM 3918 C CA . ARG B 1 183 ? -13.141 -16.094 4.121 1 97.62 183 ARG B CA 1
ATOM 3919 C C . ARG B 1 183 ? -12.203 -16.672 5.176 1 97.62 183 ARG B C 1
ATOM 3921 O O . ARG B 1 183 ? -12.359 -16.406 6.367 1 97.62 183 ARG B O 1
ATOM 3928 N N . LEU B 1 184 ? -11.297 -17.422 4.727 1 96.75 184 LEU B N 1
ATOM 3929 C CA . LEU B 1 184 ? -10.352 -18.047 5.641 1 96.75 184 LEU B CA 1
ATOM 3930 C C . LEU B 1 184 ? -9.516 -16.984 6.359 1 96.75 184 LEU B C 1
ATOM 3932 O O . LEU B 1 184 ? -9.102 -17.203 7.504 1 96.75 184 LEU B O 1
ATOM 3936 N N . ALA B 1 185 ? -9.344 -15.844 5.688 1 97.44 185 ALA B N 1
ATOM 3937 C CA . ALA B 1 185 ? -8.531 -14.773 6.262 1 97.44 185 ALA B CA 1
ATOM 3938 C C . ALA B 1 185 ? -9.32 -13.977 7.293 1 97.44 185 ALA B C 1
ATOM 3940 O O . ALA B 1 185 ? -8.773 -13.094 7.957 1 97.44 185 ALA B O 1
ATOM 3941 N N . GLY B 1 186 ? -10.695 -14.219 7.43 1 96.81 186 GLY B N 1
ATOM 3942 C CA . GLY B 1 186 ? -11.453 -13.617 8.516 1 96.81 186 GLY B CA 1
ATOM 3943 C C . GLY B 1 186 ? -12.492 -12.617 8.039 1 96.81 186 GLY B C 1
ATOM 3944 O O . GLY B 1 186 ? -13.164 -11.977 8.852 1 96.81 186 GLY B O 1
ATOM 3945 N N . ALA B 1 187 ? -12.688 -12.477 6.727 1 97.69 187 ALA B N 1
ATOM 3946 C CA . ALA B 1 187 ? -13.703 -11.555 6.223 1 97.69 187 ALA B CA 1
ATOM 3947 C C . ALA B 1 187 ? -15.086 -11.914 6.766 1 97.69 187 ALA B C 1
ATOM 3949 O O . ALA B 1 187 ? -15.492 -13.07 6.727 1 97.69 187 ALA B O 1
ATOM 3950 N N . ALA B 1 188 ? -15.766 -10.953 7.289 1 97.56 188 ALA B N 1
ATOM 3951 C CA . ALA B 1 188 ? -17.125 -11.164 7.754 1 97.56 188 ALA B CA 1
ATOM 3952 C C . ALA B 1 188 ? -18.109 -11.227 6.578 1 97.56 188 ALA B C 1
ATOM 3954 O O . ALA B 1 188 ? -19.109 -11.945 6.629 1 97.56 188 ALA B O 1
ATOM 3955 N N . THR B 1 189 ? -17.797 -10.391 5.598 1 98.31 189 THR B N 1
ATOM 3956 C CA . THR B 1 189 ? -18.625 -10.32 4.398 1 98.31 189 THR B CA 1
ATOM 3957 C C . THR B 1 189 ? -17.766 -10.359 3.143 1 98.31 189 THR B C 1
ATOM 3959 O O . THR B 1 189 ? -16.75 -9.648 3.055 1 98.31 189 THR B O 1
ATOM 3962 N N . VAL B 1 190 ? -18.125 -11.188 2.189 1 98.81 190 VAL B N 1
ATOM 3963 C CA . VAL B 1 190 ? -17.453 -11.258 0.893 1 98.81 190 VAL B CA 1
ATOM 3964 C C . VAL B 1 190 ? -18.469 -11 -0.223 1 98.81 190 VAL B C 1
ATOM 3966 O O . VAL B 1 190 ? -19.516 -11.648 -0.282 1 98.81 190 VAL B O 1
ATOM 3969 N N . ILE B 1 191 ? -18.156 -10.016 -1.08 1 98.88 191 ILE B N 1
ATOM 3970 C CA . ILE B 1 191 ? -18.984 -9.656 -2.227 1 98.88 191 ILE B CA 1
ATOM 3971 C C . ILE B 1 191 ? -18.25 -9.984 -3.521 1 98.88 191 ILE B C 1
ATOM 3973 O O . ILE B 1 191 ? -17.062 -9.656 -3.672 1 98.88 191 ILE B O 1
ATOM 3977 N N . LEU B 1 192 ? -18.922 -10.664 -4.441 1 98.88 192 LEU B N 1
ATOM 3978 C CA . LEU B 1 192 ? -18.375 -10.93 -5.766 1 98.88 192 LEU B CA 1
ATOM 3979 C C . LEU B 1 192 ? -19.031 -10.039 -6.816 1 98.88 192 LEU B C 1
ATOM 3981 O O . LEU B 1 192 ? -20.266 -9.984 -6.91 1 98.88 192 LEU B O 1
ATOM 3985 N N . SER B 1 193 ? -18.234 -9.25 -7.48 1 98.88 193 SER B N 1
ATOM 3986 C CA . SER B 1 193 ? -18.672 -8.531 -8.672 1 98.88 193 SER B CA 1
ATOM 3987 C C . SER B 1 193 ? -18.281 -9.281 -9.945 1 98.88 193 SER B C 1
ATOM 3989 O O . SER B 1 193 ? -17.109 -9.383 -10.273 1 98.88 193 SER B O 1
ATOM 3991 N N . GLU B 1 194 ? -19.234 -9.828 -10.656 1 98.44 194 GLU B N 1
ATOM 3992 C CA . GLU B 1 194 ? -19.031 -10.727 -11.789 1 98.44 194 GLU B CA 1
ATOM 3993 C C . GLU B 1 194 ? -20.234 -10.727 -12.719 1 98.44 194 GLU B C 1
ATOM 3995 O O . GLU B 1 194 ? -21.359 -10.977 -12.281 1 98.44 194 GLU B O 1
ATOM 4000 N N . PRO B 1 195 ? -20.016 -10.398 -14.031 1 97.62 195 PRO B N 1
ATOM 4001 C CA . PRO B 1 195 ? -21.141 -10.273 -14.945 1 97.62 195 PRO B CA 1
ATOM 4002 C C . PRO B 1 195 ? -21.781 -11.625 -15.281 1 97.62 195 PRO B C 1
ATOM 4004 O O . PRO B 1 195 ? -22.984 -11.695 -15.555 1 97.62 195 PRO B O 1
ATOM 4007 N N . ILE B 1 196 ? -21.062 -12.75 -15.359 1 97.12 196 ILE B N 1
ATOM 4008 C CA . ILE B 1 196 ? -21.531 -14.047 -15.82 1 97.12 196 ILE B CA 1
ATOM 4009 C C . ILE B 1 196 ? -22.266 -14.758 -14.688 1 97.12 196 ILE B C 1
ATOM 4011 O O . ILE B 1 196 ? -21.703 -14.992 -13.625 1 97.12 196 ILE B O 1
ATOM 4015 N N . GLU B 1 197 ? -23.422 -15.195 -14.938 1 97.56 197 GLU B N 1
ATOM 4016 C CA . GLU B 1 197 ? -24.297 -15.75 -13.922 1 97.56 197 GLU B CA 1
ATOM 4017 C C . GLU B 1 197 ? -23.719 -17.031 -13.328 1 97.56 197 GLU B C 1
ATOM 4019 O O . GLU B 1 197 ? -23.719 -17.203 -12.102 1 97.56 197 GLU B O 1
ATOM 4024 N N . SER B 1 198 ? -23.266 -17.891 -14.188 1 96.75 198 SER B N 1
ATOM 4025 C CA . SER B 1 198 ? -22.75 -19.156 -13.695 1 96.75 198 SER B CA 1
ATOM 4026 C C . SER B 1 198 ? -21.562 -18.953 -12.758 1 96.75 198 SER B C 1
ATOM 4028 O O . SER B 1 198 ? -21.391 -19.703 -11.789 1 96.75 198 SER B O 1
ATOM 4030 N N . LYS B 1 199 ? -20.781 -17.969 -12.969 1 97.25 199 LYS B N 1
ATOM 4031 C CA . LYS B 1 199 ? -19.641 -17.672 -12.109 1 97.25 199 LYS B CA 1
ATOM 4032 C C . LYS B 1 199 ? -20.094 -17.031 -10.797 1 97.25 199 LYS B C 1
ATOM 4034 O O . LYS B 1 199 ? -19.484 -17.281 -9.75 1 97.25 199 LYS B O 1
ATOM 4039 N N . ARG B 1 200 ? -21.141 -16.203 -10.844 1 98.25 200 ARG B N 1
ATOM 4040 C CA . ARG B 1 200 ? -21.703 -15.672 -9.609 1 98.25 200 ARG B CA 1
ATOM 4041 C C . ARG B 1 200 ? -22.234 -16.797 -8.727 1 98.25 200 ARG B C 1
ATOM 4043 O O . ARG B 1 200 ? -22 -16.812 -7.52 1 98.25 200 ARG B O 1
ATOM 4050 N N . GLU B 1 201 ? -22.938 -17.734 -9.367 1 98.19 201 GLU B N 1
ATOM 4051 C CA . GLU B 1 201 ? -23.469 -18.859 -8.625 1 98.19 201 GLU B CA 1
ATOM 4052 C C . GLU B 1 201 ? -22.359 -19.688 -7.984 1 98.19 201 GLU B C 1
ATOM 4054 O O . GLU B 1 201 ? -22.453 -20.094 -6.824 1 98.19 201 GLU B O 1
ATOM 4059 N N . MET B 1 202 ? -21.344 -19.891 -8.789 1 97.31 202 MET B N 1
ATOM 4060 C CA . MET B 1 202 ? -20.188 -20.594 -8.258 1 97.31 202 MET B CA 1
ATOM 4061 C C . MET B 1 202 ? -19.578 -19.844 -7.082 1 97.31 202 MET B C 1
ATOM 4063 O O . MET B 1 202 ? -19.219 -20.453 -6.07 1 97.31 202 MET B O 1
ATOM 4067 N N . GLY B 1 203 ? -19.453 -18.531 -7.207 1 98.25 203 GLY B N 1
ATOM 4068 C CA . GLY B 1 203 ? -18.906 -17.719 -6.129 1 98.25 203 GLY B CA 1
ATOM 4069 C C . GLY B 1 203 ? -19.688 -17.844 -4.836 1 98.25 203 GLY B C 1
ATOM 4070 O O . GLY B 1 203 ? -19.109 -17.938 -3.756 1 98.25 203 GLY B O 1
ATOM 4071 N N . LEU B 1 204 ? -21 -17.844 -4.941 1 98.44 204 LEU B N 1
ATOM 4072 C CA . LEU B 1 204 ? -21.859 -18.031 -3.77 1 98.44 204 LEU B CA 1
ATOM 4073 C C . LEU B 1 204 ? -21.625 -19.391 -3.121 1 98.44 204 LEU B C 1
ATOM 4075 O O . LEU B 1 204 ? -21.562 -19.484 -1.894 1 98.44 204 LEU B O 1
ATOM 4079 N N . LYS B 1 205 ? -21.391 -20.344 -3.953 1 97.56 205 LYS B N 1
ATOM 4080 C CA . LYS B 1 205 ? -21.109 -21.688 -3.443 1 97.56 205 LYS B CA 1
ATOM 4081 C C . LYS B 1 205 ? -19.75 -21.734 -2.768 1 97.56 205 LYS B C 1
ATOM 4083 O O . LYS B 1 205 ? -19.547 -22.5 -1.815 1 97.56 205 LYS B O 1
ATOM 4088 N N . MET B 1 206 ? -18.812 -20.906 -3.26 1 97.56 206 MET B N 1
ATOM 4089 C CA . MET B 1 206 ? -17.438 -20.938 -2.77 1 97.56 206 MET B CA 1
ATOM 4090 C C . MET B 1 206 ? -17.297 -20.109 -1.494 1 97.56 206 MET B C 1
ATOM 4092 O O . MET B 1 206 ? -16.25 -20.141 -0.848 1 97.56 206 MET B O 1
ATOM 4096 N N . GLY B 1 207 ? -18.328 -19.266 -1.134 1 97.75 207 GLY B N 1
ATOM 4097 C CA . GLY B 1 207 ? -18.266 -18.609 0.157 1 97.75 207 GLY B CA 1
ATOM 4098 C C . GLY B 1 207 ? -18.594 -17.125 0.085 1 97.75 207 GLY B C 1
ATOM 4099 O O . GLY B 1 207 ? -18.625 -16.438 1.108 1 97.75 207 GLY B O 1
ATOM 4100 N N . ALA B 1 208 ? -18.859 -16.609 -1.091 1 98.69 208 ALA B N 1
ATOM 4101 C CA . ALA B 1 208 ? -19.344 -15.234 -1.154 1 98.69 208 ALA B CA 1
ATOM 4102 C C . ALA B 1 208 ? -20.703 -15.094 -0.496 1 98.69 208 ALA B C 1
ATOM 4104 O O . ALA B 1 208 ? -21.562 -15.969 -0.643 1 98.69 208 ALA B O 1
ATOM 4105 N N . ASP B 1 209 ? -20.906 -14.047 0.238 1 98.75 209 ASP B N 1
ATOM 4106 C CA . ASP B 1 209 ? -22.219 -13.766 0.832 1 98.75 209 ASP B CA 1
ATOM 4107 C C . ASP B 1 209 ? -23.172 -13.164 -0.198 1 98.75 209 ASP B C 1
ATOM 4109 O O . ASP B 1 209 ? -24.375 -13.406 -0.147 1 98.75 209 ASP B O 1
ATOM 4113 N N . TYR B 1 210 ? -22.578 -12.328 -1.095 1 98.62 210 TYR B N 1
ATOM 4114 C CA . TYR B 1 210 ? -23.344 -11.648 -2.135 1 98.62 210 TYR B CA 1
ATOM 4115 C C . TYR B 1 210 ? -22.609 -11.695 -3.469 1 98.62 210 TYR B C 1
ATOM 4117 O O . TYR B 1 210 ? -21.391 -11.836 -3.506 1 98.62 210 TYR B O 1
ATOM 4125 N N . ALA B 1 211 ? -23.359 -11.688 -4.527 1 98.56 211 ALA B N 1
ATOM 4126 C CA . ALA B 1 211 ? -22.828 -11.539 -5.879 1 98.56 211 ALA B CA 1
ATOM 4127 C C . ALA B 1 211 ? -23.656 -10.547 -6.691 1 98.56 211 ALA B C 1
ATOM 4129 O O . ALA B 1 211 ? -24.891 -10.539 -6.605 1 98.56 211 ALA B O 1
ATOM 4130 N N . VAL B 1 212 ? -22.953 -9.703 -7.402 1 98.38 212 VAL B N 1
ATOM 4131 C CA . VAL B 1 212 ? -23.656 -8.703 -8.203 1 98.38 212 VAL B CA 1
ATOM 4132 C C . VAL B 1 212 ? -23.172 -8.766 -9.648 1 98.38 212 VAL B C 1
ATOM 4134 O O . VAL B 1 212 ? -22.016 -9.055 -9.906 1 98.38 212 VAL B O 1
ATOM 4137 N N . ASN B 1 213 ? -24.094 -8.57 -10.578 1 98.31 213 ASN B N 1
ATOM 4138 C CA . ASN B 1 213 ? -23.766 -8.25 -11.961 1 98.31 213 ASN B CA 1
ATOM 4139 C C . ASN B 1 213 ? -23.531 -6.758 -12.156 1 98.31 213 ASN B C 1
ATOM 4141 O O . ASN B 1 213 ? -24.469 -5.969 -12.18 1 98.31 213 ASN B O 1
ATOM 4145 N N . PRO B 1 214 ? -22.234 -6.414 -12.32 1 96.81 214 PRO B N 1
ATOM 4146 C CA . PRO B 1 214 ? -21.922 -4.984 -12.344 1 96.81 214 PRO B CA 1
ATOM 4147 C C . PRO B 1 214 ? -22.547 -4.262 -13.539 1 96.81 214 PRO B C 1
ATOM 4149 O O . PRO B 1 214 ? -22.594 -3.029 -13.562 1 96.81 214 PRO B O 1
ATOM 4152 N N . MET B 1 215 ? -23.016 -5.027 -14.5 1 96 215 MET B N 1
ATOM 4153 C CA . MET B 1 215 ? -23.688 -4.434 -15.648 1 96 215 MET B CA 1
ATOM 4154 C C . MET B 1 215 ? -25.109 -4.035 -15.305 1 96 215 MET B C 1
ATOM 4156 O O . MET B 1 215 ? -25.75 -3.268 -16.031 1 96 215 MET B O 1
ATOM 4160 N N . GLU B 1 216 ? -25.641 -4.508 -14.258 1 96.62 216 GLU B N 1
ATOM 4161 C CA . GLU B 1 216 ? -27.016 -4.258 -13.852 1 96.62 216 GLU B CA 1
ATOM 4162 C C . GLU B 1 216 ? -27.062 -3.49 -12.531 1 96.62 216 GLU B C 1
ATOM 4164 O O . GLU B 1 216 ? -27.891 -2.594 -12.359 1 96.62 216 GLU B O 1
ATOM 4169 N N . LYS B 1 217 ? -26.297 -3.949 -11.68 1 95.31 217 LYS B N 1
ATOM 4170 C CA . LYS B 1 217 ? -26.266 -3.449 -10.312 1 95.31 217 LYS B CA 1
ATOM 4171 C C . LYS B 1 217 ? -24.828 -3.305 -9.82 1 95.31 217 LYS B C 1
ATOM 4173 O O . LYS B 1 217 ? -24.031 -4.238 -9.938 1 95.31 217 LYS B O 1
ATOM 4178 N N . THR B 1 218 ? -24.562 -2.043 -9.25 1 96.81 218 THR B N 1
ATOM 4179 C CA . THR B 1 218 ? -23.188 -1.838 -8.781 1 96.81 218 THR B CA 1
ATOM 4180 C C . THR B 1 218 ? -23.031 -2.365 -7.359 1 96.81 218 THR B C 1
ATOM 4182 O O . THR B 1 218 ? -24.016 -2.584 -6.656 1 96.81 218 THR B O 1
ATOM 4185 N N . PRO B 1 219 ? -21.766 -2.547 -6.938 1 97.5 219 PRO B N 1
ATOM 4186 C CA . PRO B 1 219 ? -21.531 -2.891 -5.535 1 97.5 219 PRO B CA 1
ATOM 4187 C C . PRO B 1 219 ? -22.094 -1.851 -4.57 1 97.5 219 PRO B C 1
ATOM 4189 O O . PRO B 1 219 ? -22.578 -2.201 -3.49 1 97.5 219 PRO B O 1
ATOM 4192 N N . PHE B 1 220 ? -22.125 -0.567 -4.934 1 97.56 220 PHE B N 1
ATOM 4193 C CA . PHE B 1 220 ? -22.703 0.475 -4.09 1 97.56 220 PHE B CA 1
ATOM 4194 C C . PHE B 1 220 ? -24.188 0.253 -3.898 1 97.56 220 PHE B C 1
ATOM 4196 O O . PHE B 1 220 ? -24.719 0.428 -2.795 1 97.56 220 PHE B O 1
ATOM 4203 N N . ASP B 1 221 ? -24.844 -0.111 -5.004 1 97.81 221 ASP B N 1
ATOM 4204 C CA . ASP B 1 221 ? -26.266 -0.415 -4.91 1 97.81 221 ASP B CA 1
ATOM 4205 C C . ASP B 1 221 ? -26.516 -1.562 -3.936 1 97.81 221 ASP B C 1
ATOM 4207 O O . ASP B 1 221 ? -27.422 -1.487 -3.104 1 97.81 221 ASP B O 1
ATOM 4211 N N . LEU B 1 222 ? -25.719 -2.605 -4.09 1 97.5 222 LEU B N 1
ATOM 4212 C CA . LEU B 1 222 ? -25.844 -3.754 -3.197 1 97.5 222 LEU B CA 1
ATOM 4213 C C . LEU B 1 222 ? -25.609 -3.34 -1.748 1 97.5 222 LEU B C 1
ATOM 4215 O O . LEU B 1 222 ? -26.344 -3.785 -0.852 1 97.5 222 LEU B O 1
ATOM 4219 N N . MET B 1 223 ? -24.609 -2.559 -1.487 1 97.44 223 MET B N 1
ATOM 4220 C CA . MET B 1 223 ? -24.297 -2.1 -0.138 1 97.44 223 MET B CA 1
ATOM 4221 C C . MET B 1 223 ? -25.484 -1.378 0.484 1 97.44 223 MET B C 1
ATOM 4223 O O . MET B 1 223 ? -25.828 -1.621 1.643 1 97.44 223 MET B O 1
ATOM 4227 N N . LYS B 1 224 ? -26.078 -0.471 -0.269 1 97 224 LYS B N 1
ATOM 4228 C CA . LYS B 1 224 ? -27.25 0.26 0.206 1 97 224 LYS B CA 1
ATOM 4229 C C . LYS B 1 224 ? -28.391 -0.693 0.549 1 97 224 LYS B C 1
ATOM 4231 O O . LYS B 1 224 ? -29.031 -0.561 1.599 1 97 224 LYS B O 1
ATOM 4236 N N . GLU B 1 225 ? -28.641 -1.662 -0.311 1 97.44 225 GLU B N 1
ATOM 4237 C CA . GLU B 1 225 ? -29.734 -2.611 -0.146 1 97.44 225 GLU B CA 1
ATOM 4238 C C . GLU B 1 225 ? -29.531 -3.479 1.093 1 97.44 225 GLU B C 1
ATOM 4240 O O . GLU B 1 225 ? -30.5 -3.793 1.801 1 97.44 225 GLU B O 1
ATOM 4245 N N . GLU B 1 226 ? -28.281 -3.863 1.338 1 97.06 226 GLU B N 1
ATOM 4246 C CA . GLU B 1 226 ? -28.016 -4.852 2.377 1 97.06 226 GLU B CA 1
ATOM 4247 C C . GLU B 1 226 ? -27.531 -4.188 3.662 1 97.06 226 GLU B C 1
ATOM 4249 O O . GLU B 1 226 ? -27.25 -4.863 4.652 1 97.06 226 GLU B O 1
ATOM 4254 N N . GLY B 1 227 ? -27.391 -2.848 3.629 1 95.94 227 GLY B N 1
ATOM 4255 C CA . GLY B 1 227 ? -26.938 -2.111 4.801 1 95.94 227 GLY B CA 1
ATOM 4256 C C . GLY B 1 227 ? -25.469 -2.314 5.113 1 95.94 227 GLY B C 1
ATOM 4257 O O . GLY B 1 227 ? -25.094 -2.393 6.281 1 95.94 227 GLY B O 1
ATOM 4258 N N . ILE B 1 228 ? -24.688 -2.609 4.121 1 96.31 228 ILE B N 1
ATOM 4259 C CA . ILE B 1 228 ? -23.234 -2.732 4.277 1 96.31 228 ILE B CA 1
ATOM 4260 C C . ILE B 1 228 ? -22.594 -1.35 4.223 1 96.31 228 ILE B C 1
ATOM 4262 O O . ILE B 1 228 ? -22.781 -0.609 3.254 1 96.31 228 ILE B O 1
ATOM 4266 N N . ARG B 1 229 ? -21.859 -0.953 5.137 1 94.19 229 ARG B N 1
ATOM 4267 C CA . ARG B 1 229 ? -21.391 0.417 5.324 1 94.19 229 ARG B CA 1
ATOM 4268 C C . ARG B 1 229 ? -20.188 0.715 4.438 1 94.19 229 ARG B C 1
ATOM 4270 O O . ARG B 1 229 ? -20.078 1.808 3.877 1 94.19 229 ARG B O 1
ATOM 4277 N N . GLU B 1 230 ? -19.234 -0.232 4.402 1 96.81 230 GLU B N 1
ATOM 4278 C CA . GLU B 1 230 ? -18.031 0.06 3.641 1 96.81 230 GLU B CA 1
ATOM 4279 C C . GLU B 1 230 ? -17.328 -1.223 3.186 1 96.81 230 GLU B C 1
ATOM 4281 O O . GLU B 1 230 ? -17.562 -2.293 3.752 1 96.81 230 GLU B O 1
ATOM 4286 N N . ILE B 1 231 ? -16.625 -1.149 2.141 1 98.5 231 ILE B N 1
ATOM 4287 C CA . ILE B 1 231 ? -15.703 -2.186 1.69 1 98.5 231 ILE B CA 1
ATOM 4288 C C . ILE B 1 231 ? -14.297 -1.876 2.191 1 98.5 231 ILE B C 1
ATOM 4290 O O . ILE B 1 231 ? -13.734 -0.828 1.867 1 98.5 231 ILE B O 1
ATOM 4294 N N . ASN B 1 232 ? -13.742 -2.797 2.943 1 98.5 232 ASN B N 1
ATOM 4295 C CA . ASN B 1 232 ? -12.43 -2.574 3.547 1 98.5 232 ASN B CA 1
ATOM 4296 C C . ASN B 1 232 ? -11.305 -2.961 2.596 1 98.5 232 ASN B C 1
ATOM 4298 O O . ASN B 1 232 ? -10.242 -2.336 2.6 1 98.5 232 ASN B O 1
ATOM 4302 N N . VAL B 1 233 ? -11.523 -4.012 1.809 1 98.88 233 VAL B N 1
ATOM 4303 C CA . VAL B 1 233 ? -10.516 -4.539 0.896 1 98.88 233 VAL B CA 1
ATOM 4304 C C . VAL B 1 233 ? -11.156 -4.863 -0.451 1 98.88 233 VAL B C 1
ATOM 4306 O O . VAL B 1 233 ? -12.242 -5.434 -0.506 1 98.88 233 VAL B O 1
ATOM 4309 N N . THR B 1 234 ? -10.562 -4.398 -1.511 1 98.88 234 THR B N 1
ATOM 4310 C CA . THR B 1 234 ? -10.93 -4.844 -2.85 1 98.88 234 THR B CA 1
ATOM 4311 C C . THR B 1 234 ? -9.82 -5.68 -3.469 1 98.88 234 THR B C 1
ATOM 4313 O O . THR B 1 234 ? -8.641 -5.344 -3.34 1 98.88 234 THR B O 1
ATOM 4316 N N . ILE B 1 235 ? -10.164 -6.781 -4.035 1 98.88 235 ILE B N 1
ATOM 4317 C CA . ILE B 1 235 ? -9.242 -7.664 -4.746 1 98.88 235 ILE B CA 1
ATOM 4318 C C . ILE B 1 235 ? -9.648 -7.75 -6.215 1 98.88 235 ILE B C 1
ATOM 4320 O O . ILE B 1 235 ? -10.688 -8.328 -6.547 1 98.88 235 ILE B O 1
ATOM 4324 N N . GLU B 1 236 ? -8.867 -7.145 -7.066 1 98.81 236 GLU B N 1
ATOM 4325 C CA . GLU B 1 236 ? -9.133 -7.16 -8.5 1 98.81 236 GLU B CA 1
ATOM 4326 C C . GLU B 1 236 ? -8.469 -8.359 -9.172 1 98.81 236 GLU B C 1
ATOM 4328 O O . GLU B 1 236 ? -7.242 -8.508 -9.109 1 98.81 236 GLU B O 1
ATOM 4333 N N . CYS B 1 237 ? -9.242 -9.227 -9.859 1 98.06 237 CYS B N 1
ATOM 4334 C CA . CYS B 1 237 ? -8.719 -10.5 -10.344 1 98.06 237 CYS B CA 1
ATOM 4335 C C . CYS B 1 237 ? -8.883 -10.609 -11.859 1 98.06 237 CYS B C 1
ATOM 4337 O O . CYS B 1 237 ? -8.75 -11.695 -12.422 1 98.06 237 CYS B O 1
ATOM 4339 N N . VAL B 1 238 ? -9.195 -9.562 -12.555 1 96.69 238 VAL B N 1
ATOM 4340 C CA . VAL B 1 238 ? -9.492 -9.625 -13.977 1 96.69 238 VAL B CA 1
ATOM 4341 C C . VAL B 1 238 ? -8.297 -9.109 -14.781 1 96.69 238 VAL B C 1
ATOM 4343 O O . VAL B 1 238 ? -7.883 -9.734 -15.758 1 96.69 238 VAL B O 1
ATOM 4346 N N . GLY B 1 239 ? -7.734 -7.949 -14.414 1 96.25 239 GLY B N 1
ATOM 4347 C CA . GLY B 1 239 ? -6.594 -7.375 -15.109 1 96.25 239 GLY B CA 1
ATOM 4348 C C . GLY B 1 239 ? -6.988 -6.496 -16.281 1 96.25 239 GLY B C 1
ATOM 4349 O O . GLY B 1 239 ? -6.32 -6.496 -17.312 1 96.25 239 GLY B O 1
ATOM 4350 N N . ARG B 1 240 ? -8.109 -5.828 -16.141 1 96.06 240 ARG B N 1
ATOM 4351 C CA . ARG B 1 240 ? -8.539 -4.855 -17.141 1 96.06 240 ARG B CA 1
ATOM 4352 C C . ARG B 1 240 ? -8.586 -3.449 -16.547 1 96.06 240 ARG B C 1
ATOM 4354 O O . ARG B 1 240 ? -8.805 -3.283 -15.352 1 96.06 240 ARG B O 1
ATOM 4361 N N . LYS B 1 241 ? -8.414 -2.482 -17.438 1 96.25 241 LYS B N 1
ATOM 4362 C CA . LYS B 1 241 ? -8.391 -1.084 -17.016 1 96.25 241 LYS B CA 1
ATOM 4363 C C . LYS B 1 241 ? -9.625 -0.734 -16.188 1 96.25 241 LYS B C 1
ATOM 4365 O O . LYS B 1 241 ? -9.508 -0.19 -15.094 1 96.25 241 LYS B O 1
ATOM 4370 N N . GLU B 1 242 ? -10.773 -1.129 -16.688 1 96.38 242 GLU B N 1
ATOM 4371 C CA . GLU B 1 242 ? -12.039 -0.746 -16.062 1 96.38 242 GLU B CA 1
ATOM 4372 C C . GLU B 1 242 ? -12.203 -1.404 -14.703 1 96.38 242 GLU B C 1
ATOM 4374 O O . GLU B 1 242 ? -12.672 -0.772 -13.75 1 96.38 242 GLU B O 1
ATOM 4379 N N . THR B 1 243 ? -11.812 -2.641 -14.586 1 97.62 243 THR B N 1
ATOM 4380 C CA . THR B 1 243 ? -12 -3.357 -13.328 1 97.62 243 THR B CA 1
ATOM 4381 C C . THR B 1 243 ? -10.969 -2.904 -12.297 1 97.62 243 THR B C 1
ATOM 4383 O O . THR B 1 243 ? -11.25 -2.91 -11.094 1 97.62 243 THR B O 1
ATOM 4386 N N . MET B 1 244 ? -9.789 -2.572 -12.742 1 97.69 244 MET B N 1
ATOM 4387 C CA . MET B 1 244 ? -8.805 -2.027 -11.812 1 97.69 244 MET B CA 1
ATOM 4388 C C . MET B 1 244 ? -9.273 -0.701 -11.234 1 97.69 244 MET B C 1
ATOM 4390 O O . MET B 1 244 ? -9.133 -0.459 -10.031 1 97.69 244 MET B O 1
ATOM 4394 N N . LEU B 1 245 ? -9.844 0.148 -12.07 1 97.62 245 LEU B N 1
ATOM 4395 C CA . LEU B 1 245 ? -10.375 1.414 -11.586 1 97.62 245 LEU B CA 1
ATOM 4396 C C . LEU B 1 245 ? -11.547 1.181 -10.633 1 97.62 245 LEU B C 1
ATOM 4398 O O . LEU B 1 245 ? -11.742 1.938 -9.68 1 97.62 245 LEU B O 1
ATOM 4402 N N . ASP B 1 246 ? -12.32 0.125 -10.898 1 97.88 246 ASP B N 1
ATOM 4403 C CA . ASP B 1 246 ? -13.414 -0.238 -10 1 97.88 246 ASP B CA 1
ATOM 4404 C C . ASP B 1 246 ? -12.883 -0.566 -8.609 1 97.88 246 ASP B C 1
ATOM 4406 O O . ASP B 1 246 ? -13.539 -0.267 -7.605 1 97.88 246 ASP B O 1
ATOM 4410 N N . ALA B 1 247 ? -11.727 -1.23 -8.562 1 98.56 247 ALA B N 1
ATOM 4411 C CA . ALA B 1 247 ? -11.148 -1.57 -7.262 1 98.56 247 ALA B CA 1
ATOM 4412 C C . ALA B 1 247 ? -10.906 -0.319 -6.426 1 98.56 247 ALA B C 1
ATOM 4414 O O . ALA B 1 247 ? -11.133 -0.323 -5.211 1 98.56 247 ALA B O 1
ATOM 4415 N N . PHE B 1 248 ? -10.461 0.762 -7.039 1 98.12 248 PHE B N 1
ATOM 4416 C CA . PHE B 1 248 ? -10.25 2.035 -6.355 1 98.12 248 PHE B CA 1
ATOM 4417 C C . PHE B 1 248 ? -11.586 2.688 -6.02 1 98.12 248 PHE B C 1
ATOM 4419 O O . PHE B 1 248 ? -11.742 3.279 -4.945 1 98.12 248 PHE B O 1
ATOM 4426 N N . LYS B 1 249 ? -12.477 2.592 -6.914 1 98 249 LYS B N 1
ATOM 4427 C CA . LYS B 1 249 ? -13.766 3.262 -6.805 1 98 249 LYS B CA 1
ATOM 4428 C C . LYS B 1 249 ? -14.531 2.779 -5.574 1 98 249 LYS B C 1
ATOM 4430 O O . LYS B 1 249 ? -15.125 3.582 -4.852 1 98 249 LYS B O 1
ATOM 4435 N N . TYR B 1 250 ? -14.453 1.493 -5.297 1 98.44 250 TYR B N 1
ATOM 4436 C CA . TYR B 1 250 ? -15.414 0.926 -4.359 1 98.44 250 TYR B CA 1
ATOM 4437 C C . TYR B 1 250 ? -14.812 0.792 -2.967 1 98.44 250 TYR B C 1
ATOM 4439 O O . TYR B 1 250 ? -15.539 0.627 -1.983 1 98.44 250 TYR B O 1
ATOM 4447 N N . VAL B 1 251 ? -13.531 0.822 -2.854 1 98.5 251 VAL B N 1
ATOM 4448 C CA . VAL B 1 251 ? -12.93 0.619 -1.541 1 98.5 251 VAL B CA 1
ATOM 4449 C C . VAL B 1 251 ? -13.219 1.82 -0.645 1 98.5 251 VAL B C 1
ATOM 4451 O O . VAL B 1 251 ? -13.312 2.953 -1.125 1 98.5 251 VAL B O 1
ATOM 4454 N N . GLY B 1 252 ? -13.422 1.594 0.667 1 97.38 252 GLY B N 1
ATOM 4455 C CA . GLY B 1 252 ? -13.734 2.641 1.626 1 97.38 252 GLY B CA 1
ATOM 4456 C C . GLY B 1 252 ? -12.508 3.352 2.156 1 97.38 252 GLY B C 1
ATOM 4457 O O . GLY B 1 252 ? -11.406 3.18 1.626 1 97.38 252 GLY B O 1
ATOM 4458 N N . ASN B 1 253 ? -12.695 4.195 3.207 1 96.56 253 ASN B N 1
ATOM 4459 C CA . ASN B 1 253 ? -11.609 4.918 3.865 1 96.56 253 ASN B CA 1
ATOM 4460 C C . ASN B 1 253 ? -10.633 3.961 4.551 1 96.56 253 ASN B C 1
ATOM 4462 O O . ASN B 1 253 ? -11.055 2.979 5.164 1 96.56 253 ASN B O 1
ATOM 4466 N N . GLU B 1 254 ? -9.297 4.305 4.398 1 95.94 254 GLU B N 1
ATOM 4467 C CA . GLU B 1 254 ? -8.234 3.436 4.891 1 95.94 254 GLU B CA 1
ATOM 4468 C C . GLU B 1 254 ? -8.336 2.039 4.285 1 95.94 254 GLU B C 1
ATOM 4470 O O . GLU B 1 254 ? -7.98 1.051 4.926 1 95.94 254 GLU B O 1
ATOM 4475 N N . GLY B 1 255 ? -8.992 2 3.123 1 97.44 255 GLY B N 1
ATOM 4476 C CA . GLY B 1 255 ? -9.18 0.727 2.447 1 97.44 255 GLY B CA 1
ATOM 4477 C C . GLY B 1 255 ? -7.91 0.208 1.789 1 97.44 255 GLY B C 1
ATOM 4478 O O . GLY B 1 255 ? -6.93 0.942 1.654 1 97.44 255 GLY B O 1
ATOM 4479 N N . HIS B 1 256 ? -7.926 -1.043 1.413 1 98.62 256 HIS B N 1
ATOM 4480 C CA . HIS B 1 256 ? -6.809 -1.734 0.78 1 98.62 256 HIS B CA 1
ATOM 4481 C C . HIS B 1 256 ? -7.203 -2.285 -0.585 1 98.62 256 HIS B C 1
ATOM 4483 O O . HIS B 1 256 ? -8.227 -2.965 -0.713 1 98.62 256 HIS B O 1
ATOM 4489 N N . VAL B 1 257 ? -6.426 -1.907 -1.563 1 98.75 257 VAL B N 1
ATOM 4490 C CA . VAL B 1 257 ? -6.633 -2.391 -2.926 1 98.75 257 VAL B CA 1
ATOM 4491 C C . VAL B 1 257 ? -5.531 -3.379 -3.297 1 98.75 257 VAL B C 1
ATOM 4493 O O . VAL B 1 257 ? -4.348 -3.033 -3.283 1 98.75 257 VAL B O 1
ATOM 4496 N N . LEU B 1 258 ? -5.875 -4.578 -3.613 1 98.81 258 LEU B N 1
ATOM 4497 C CA . LEU B 1 258 ? -4.953 -5.551 -4.191 1 98.81 258 LEU B CA 1
ATOM 4498 C C . LEU B 1 258 ? -5.191 -5.703 -5.688 1 98.81 258 LEU B C 1
ATOM 4500 O O . LEU B 1 258 ? -6.242 -6.199 -6.105 1 98.81 258 LEU B O 1
ATOM 4504 N N . LEU B 1 259 ? -4.281 -5.238 -6.438 1 98.38 259 LEU B N 1
ATOM 4505 C CA . LEU B 1 259 ? -4.301 -5.465 -7.879 1 98.38 259 LEU B CA 1
ATOM 4506 C C . LEU B 1 259 ? -3.645 -6.797 -8.227 1 98.38 259 LEU B C 1
ATOM 4508 O O . LEU B 1 259 ? -2.434 -6.855 -8.453 1 98.38 259 LEU B O 1
ATOM 4512 N N . PHE B 1 260 ? -4.465 -7.852 -8.305 1 97.88 260 PHE B N 1
ATOM 4513 C CA . PHE B 1 260 ? -3.936 -9.195 -8.5 1 97.88 260 PHE B CA 1
ATOM 4514 C C . PHE B 1 260 ? -3.977 -9.578 -9.977 1 97.88 260 PHE B C 1
ATOM 4516 O O . PHE B 1 260 ? -3.096 -10.289 -10.469 1 97.88 260 PHE B O 1
ATOM 4523 N N . GLY B 1 261 ? -5.039 -9.117 -10.688 1 95.62 261 GLY B N 1
ATOM 4524 C CA . GLY B 1 261 ? -5.117 -9.391 -12.117 1 95.62 261 GLY B CA 1
ATOM 4525 C C . GLY B 1 261 ? -3.957 -8.805 -12.898 1 95.62 261 GLY B C 1
ATOM 4526 O O . GLY B 1 261 ? -3.443 -7.734 -12.555 1 95.62 261 GLY B O 1
ATOM 4527 N N . LEU B 1 262 ? -3.617 -9.414 -13.992 1 91.81 262 LEU B N 1
ATOM 4528 C CA . LEU B 1 262 ? -2.463 -8.977 -14.766 1 91.81 262 LEU B CA 1
ATOM 4529 C C . LEU B 1 262 ? -2.908 -8.234 -16.031 1 91.81 262 LEU B C 1
ATOM 4531 O O . LEU B 1 262 ? -3.701 -8.75 -16.812 1 91.81 262 LEU B O 1
ATOM 4535 N N . THR B 1 263 ? -2.406 -7.066 -16.125 1 93 263 THR B N 1
ATOM 4536 C CA . THR B 1 263 ? -2.629 -6.289 -17.344 1 93 263 THR B CA 1
ATOM 4537 C C . THR B 1 263 ? -1.515 -6.543 -18.359 1 93 263 THR B C 1
ATOM 4539 O O . THR B 1 263 ? -0.487 -7.133 -18.031 1 93 263 THR B O 1
ATOM 4542 N N . GLU B 1 264 ? -1.836 -6.109 -19.578 1 90.12 264 GLU B N 1
ATOM 4543 C CA . GLU B 1 264 ? -0.712 -5.984 -20.5 1 90.12 264 GLU B CA 1
ATOM 4544 C C . GLU B 1 264 ? 0.352 -5.039 -19.953 1 90.12 264 GLU B C 1
ATOM 4546 O O . GLU B 1 264 ? 0.033 -4.086 -19.234 1 90.12 264 GLU B O 1
ATOM 4551 N N . PRO B 1 265 ? 1.571 -5.254 -20.344 1 90.25 265 PRO B N 1
ATOM 4552 C CA . PRO B 1 265 ? 2.674 -4.492 -19.75 1 90.25 265 PRO B CA 1
ATOM 4553 C C . PRO B 1 265 ? 2.545 -2.988 -19.984 1 90.25 265 PRO B C 1
ATOM 4555 O O . PRO B 1 265 ? 2.926 -2.189 -19.125 1 90.25 265 PRO B O 1
ATOM 4558 N N . ASP B 1 266 ? 1.911 -2.594 -21.078 1 92.75 266 ASP B N 1
ATOM 4559 C CA . ASP B 1 266 ? 1.896 -1.177 -21.438 1 92.75 266 ASP B CA 1
ATOM 4560 C C . ASP B 1 266 ? 0.571 -0.528 -21.047 1 92.75 266 ASP B C 1
ATOM 4562 O O . ASP B 1 266 ? 0.375 0.671 -21.25 1 92.75 266 ASP B O 1
ATOM 4566 N N . CYS B 1 267 ? -0.255 -1.355 -20.422 1 95.19 267 CYS B N 1
ATOM 4567 C CA . CYS B 1 267 ? -1.533 -0.807 -19.984 1 95.19 267 CYS B CA 1
ATOM 4568 C C . CYS B 1 267 ? -1.329 0.267 -18.922 1 95.19 267 CYS B C 1
ATOM 4570 O O . CYS B 1 267 ? -0.567 0.072 -17.969 1 95.19 267 CYS B O 1
ATOM 4572 N N . GLU B 1 268 ? -1.957 1.419 -19.156 1 96.75 268 GLU B N 1
ATOM 4573 C CA . GLU B 1 268 ? -1.965 2.494 -18.172 1 96.75 268 GLU B CA 1
ATOM 4574 C C . GLU B 1 268 ? -3.377 2.756 -17.656 1 96.75 268 GLU B C 1
ATOM 4576 O O . GLU B 1 268 ? -4.34 2.727 -18.422 1 96.75 268 GLU B O 1
ATOM 4581 N N . ILE B 1 269 ? -3.428 2.938 -16.375 1 96.56 269 ILE B N 1
ATOM 4582 C CA . ILE B 1 269 ? -4.715 3.346 -15.828 1 96.56 269 ILE B CA 1
ATOM 4583 C C . ILE B 1 269 ? -4.598 4.742 -15.227 1 96.56 269 ILE B C 1
ATOM 4585 O O . ILE B 1 269 ? -3.592 5.07 -14.594 1 96.56 269 ILE B O 1
ATOM 4589 N N . PRO B 1 270 ? -5.559 5.598 -15.477 1 96.5 270 PRO B N 1
ATOM 4590 C CA . PRO B 1 270 ? -5.551 6.949 -14.914 1 96.5 270 PRO B CA 1
ATOM 4591 C C . PRO B 1 270 ? -5.957 6.984 -13.445 1 96.5 270 PRO B C 1
ATOM 4593 O O . PRO B 1 270 ? -7.141 7.152 -13.133 1 96.5 270 PRO B O 1
ATOM 4596 N N . VAL B 1 271 ? -5.004 6.992 -12.586 1 95.94 271 VAL B N 1
ATOM 4597 C CA . VAL B 1 271 ? -5.277 7.012 -11.148 1 95.94 271 VAL B CA 1
ATOM 4598 C C . VAL B 1 271 ? -5.277 8.453 -10.648 1 95.94 271 VAL B C 1
ATOM 4600 O O . VAL B 1 271 ? -4.469 9.273 -11.086 1 95.94 271 VAL B O 1
ATOM 4603 N N . LYS B 1 272 ? -6.184 8.75 -9.789 1 96.44 272 LYS B N 1
ATOM 4604 C CA . LYS B 1 272 ? -6.223 10.062 -9.141 1 96.44 272 LYS B CA 1
ATOM 4605 C C . LYS B 1 272 ? -5.535 10.023 -7.777 1 96.44 272 LYS B C 1
ATOM 4607 O O . LYS B 1 272 ? -6.105 9.523 -6.805 1 96.44 272 LYS B O 1
ATOM 4612 N N . PRO B 1 273 ? -4.336 10.594 -7.68 1 96.81 273 PRO B N 1
ATOM 4613 C CA . PRO B 1 273 ? -3.639 10.562 -6.391 1 96.81 273 PRO B CA 1
ATOM 4614 C C . PRO B 1 273 ? -4.441 11.219 -5.27 1 96.81 273 PRO B C 1
ATOM 4616 O O . PRO B 1 273 ? -4.348 10.805 -4.113 1 96.81 273 PRO B O 1
ATOM 4619 N N . TYR B 1 274 ? -5.266 12.203 -5.605 1 95.81 274 TYR B N 1
ATOM 4620 C CA . TYR B 1 274 ? -6.074 12.898 -4.605 1 95.81 274 TYR B CA 1
ATOM 4621 C C . TYR B 1 274 ? -7.055 11.945 -3.938 1 95.81 274 TYR B C 1
ATOM 4623 O O . TYR B 1 274 ? -7.301 12.039 -2.732 1 95.81 274 TYR B O 1
ATOM 4631 N N . GLU B 1 275 ? -7.609 11 -4.695 1 95.62 275 GLU B N 1
ATOM 4632 C CA . GLU B 1 275 ? -8.531 10.023 -4.129 1 95.62 275 GLU B CA 1
ATOM 4633 C C . GLU B 1 275 ? -7.801 9.055 -3.201 1 95.62 275 GLU B C 1
ATOM 4635 O O . GLU B 1 275 ? -8.328 8.672 -2.154 1 95.62 275 GLU B O 1
ATOM 4640 N N . ILE B 1 276 ? -6.605 8.625 -3.617 1 97.06 276 ILE B N 1
ATOM 4641 C CA . ILE B 1 276 ? -5.785 7.75 -2.785 1 97.06 276 ILE B CA 1
ATOM 4642 C C . ILE B 1 276 ? -5.457 8.453 -1.47 1 97.06 276 ILE B C 1
ATOM 4644 O O . ILE B 1 276 ? -5.516 7.844 -0.4 1 97.06 276 ILE B O 1
ATOM 4648 N N . PHE B 1 277 ? -5.172 9.758 -1.561 1 95.44 277 PHE B N 1
ATOM 4649 C CA . PHE B 1 277 ? -4.871 10.594 -0.404 1 95.44 277 PHE B CA 1
ATOM 4650 C C . PHE B 1 277 ? -6.094 10.742 0.491 1 95.44 277 PHE B C 1
ATOM 4652 O O . PHE B 1 277 ? -6.059 10.375 1.667 1 95.44 277 PHE B O 1
ATOM 4659 N N . GLN B 1 278 ? -7.223 11.172 -0.025 1 94.38 278 GLN B N 1
ATOM 4660 C CA . GLN B 1 278 ? -8.414 11.531 0.74 1 94.38 278 GLN B CA 1
ATOM 4661 C C . GLN B 1 278 ? -8.961 10.336 1.505 1 94.38 278 GLN B C 1
ATOM 4663 O O . GLN B 1 278 ? -9.492 10.484 2.607 1 94.38 278 GLN B O 1
ATOM 4668 N N . ARG B 1 279 ? -8.758 9.156 0.915 1 96.31 279 ARG B N 1
ATOM 4669 C CA . ARG B 1 279 ? -9.281 7.949 1.546 1 96.31 279 ARG B CA 1
ATOM 4670 C C . ARG B 1 279 ? -8.164 7.109 2.152 1 96.31 279 ARG B C 1
ATOM 4672 O O . ARG B 1 279 ? -8.406 6.016 2.66 1 96.31 279 ARG B O 1
ATOM 4679 N N . GLU B 1 280 ? -6.93 7.684 2.016 1 96.88 280 GLU B N 1
ATOM 4680 C CA . GLU B 1 280 ? -5.754 7.012 2.566 1 96.88 280 GLU B CA 1
ATOM 4681 C C . GLU B 1 280 ? -5.711 5.547 2.154 1 96.88 280 GLU B C 1
ATOM 4683 O O . GLU B 1 280 ? -5.586 4.66 3.004 1 96.88 280 GLU B O 1
ATOM 4688 N N . ILE B 1 281 ? -5.863 5.297 0.88 1 98 281 ILE B N 1
ATOM 4689 C CA . ILE B 1 281 ? -5.91 3.953 0.311 1 98 281 ILE B CA 1
ATOM 4690 C C . ILE B 1 281 ? -4.508 3.352 0.288 1 98 281 ILE B C 1
ATOM 4692 O O . ILE B 1 281 ? -3.535 4.043 -0.025 1 98 281 ILE B O 1
ATOM 4696 N N . THR B 1 282 ? -4.355 2.105 0.65 1 98.5 282 THR B N 1
ATOM 4697 C CA . THR B 1 282 ? -3.154 1.309 0.421 1 98.5 282 THR B CA 1
ATOM 4698 C C . THR B 1 282 ? -3.312 0.438 -0.821 1 98.5 282 THR B C 1
ATOM 4700 O O . THR B 1 282 ? -4.332 -0.236 -0.987 1 98.5 282 THR B O 1
ATOM 4703 N N . VAL B 1 283 ? -2.359 0.521 -1.735 1 98.69 283 VAL B N 1
ATOM 4704 C CA . VAL B 1 283 ? -2.395 -0.271 -2.961 1 98.69 283 VAL B CA 1
ATOM 4705 C C . VAL B 1 283 ? -1.243 -1.274 -2.963 1 98.69 283 VAL B C 1
ATOM 4707 O O . VAL B 1 283 ? -0.09 -0.905 -2.732 1 98.69 283 VAL B O 1
ATOM 4710 N N . THR B 1 284 ? -1.553 -2.512 -3.174 1 98.38 284 THR B N 1
ATOM 4711 C CA . THR B 1 284 ? -0.539 -3.553 -3.303 1 98.38 284 THR B CA 1
ATOM 4712 C C . THR B 1 284 ? -0.804 -4.418 -4.535 1 98.38 284 THR B C 1
ATOM 4714 O O . THR B 1 284 ? -1.858 -4.305 -5.16 1 98.38 284 THR B O 1
ATOM 4717 N N . ALA B 1 285 ? 0.146 -5.125 -4.91 1 97.06 285 ALA B N 1
ATOM 4718 C CA . ALA B 1 285 ? 0.088 -6.199 -5.898 1 97.06 285 ALA B CA 1
ATOM 4719 C C . ALA B 1 285 ? 0.845 -7.43 -5.414 1 97.06 285 ALA B C 1
ATOM 4721 O O . ALA B 1 285 ? 1.366 -7.449 -4.297 1 97.06 285 ALA B O 1
ATOM 4722 N N . SER B 1 286 ? 0.776 -8.469 -6.164 1 95 286 SER B N 1
ATOM 4723 C CA . SER B 1 286 ? 1.404 -9.727 -5.773 1 95 286 SER B CA 1
ATOM 4724 C C . SER B 1 286 ? 2.15 -10.367 -6.941 1 95 286 SER B C 1
ATOM 4726 O O . SER B 1 286 ? 1.542 -10.711 -7.957 1 95 286 SER B O 1
ATOM 4728 N N . TYR B 1 287 ? 3.539 -10.398 -6.641 1 91.5 287 TYR B N 1
ATOM 4729 C CA . TYR B 1 287 ? 4.414 -10.977 -7.66 1 91.5 287 TYR B CA 1
ATOM 4730 C C . TYR B 1 287 ? 4.789 -12.406 -7.309 1 91.5 287 TYR B C 1
ATOM 4732 O O . TYR B 1 287 ? 5.398 -12.664 -6.266 1 91.5 287 TYR B O 1
ATOM 4740 N N . VAL B 1 288 ? 4.508 -13.328 -8.023 1 83.69 288 VAL B N 1
ATOM 4741 C CA . VAL B 1 288 ? 4.859 -14.742 -7.914 1 83.69 288 VAL B CA 1
ATOM 4742 C C . VAL B 1 288 ? 4.684 -15.203 -6.469 1 83.69 288 VAL B C 1
ATOM 4744 O O . VAL B 1 288 ? 4.16 -14.461 -5.633 1 83.69 288 VAL B O 1
ATOM 4747 N N . ASN B 1 289 ? 5.016 -16.438 -6.035 1 81.06 289 ASN B N 1
ATOM 4748 C CA . ASN B 1 289 ? 4.676 -17.062 -4.758 1 81.06 289 ASN B CA 1
ATOM 4749 C C . ASN B 1 289 ? 5.922 -17.469 -3.982 1 81.06 289 ASN B C 1
ATOM 4751 O O . ASN B 1 289 ? 6.281 -18.656 -3.953 1 81.06 289 ASN B O 1
ATOM 4755 N N . PRO B 1 290 ? 6.438 -16.438 -3.299 1 80.88 290 PRO B N 1
ATOM 4756 C CA . PRO B 1 290 ? 7.523 -16.938 -2.443 1 80.88 290 PRO B CA 1
ATOM 4757 C C . PRO B 1 290 ? 7.012 -17.625 -1.181 1 80.88 290 PRO B C 1
ATOM 4759 O O . PRO B 1 290 ? 6.23 -17.031 -0.427 1 80.88 290 PRO B O 1
ATOM 4762 N N . PHE B 1 291 ? 7.348 -18.906 -1.011 1 88.81 291 PHE B N 1
ATOM 4763 C CA . PHE B 1 291 ? 7.211 -19.625 0.248 1 88.81 291 PHE B CA 1
ATOM 4764 C C . PHE B 1 291 ? 5.742 -19.875 0.571 1 88.81 291 PHE B C 1
ATOM 4766 O O . PHE B 1 291 ? 5.375 -20.031 1.738 1 88.81 291 PHE B O 1
ATOM 4773 N N . SER B 1 292 ? 4.902 -19.812 -0.459 1 94.88 292 SER B N 1
ATOM 4774 C CA . SER B 1 292 ? 3.486 -20 -0.157 1 94.88 292 SER B CA 1
ATOM 4775 C C . SER B 1 292 ? 2.988 -21.359 -0.624 1 94.88 292 SER B C 1
ATOM 4777 O O . SER B 1 292 ? 1.898 -21.797 -0.243 1 94.88 292 SER B O 1
ATOM 4779 N N . HIS B 1 293 ? 3.742 -22.062 -1.349 1 97.12 293 HIS B N 1
ATOM 4780 C CA . HIS B 1 293 ? 3.297 -23.344 -1.883 1 97.12 293 HIS B CA 1
ATOM 4781 C C . HIS B 1 293 ? 3.062 -24.359 -0.765 1 97.12 293 HIS B C 1
ATOM 4783 O O . HIS B 1 293 ? 2.1 -25.125 -0.81 1 97.12 293 HIS B O 1
ATOM 4789 N N . GLY B 1 294 ? 3.947 -24.391 0.23 1 96.69 294 GLY B N 1
ATOM 4790 C CA . GLY B 1 294 ? 3.75 -25.281 1.364 1 96.69 294 GLY B CA 1
ATOM 4791 C C . GLY B 1 294 ? 2.439 -25.031 2.09 1 96.69 294 GLY B C 1
ATOM 4792 O O . GLY B 1 294 ? 1.743 -25.984 2.457 1 96.69 294 GLY B O 1
ATOM 4793 N N . ARG B 1 295 ? 2.127 -23.781 2.299 1 96.94 295 ARG B N 1
ATOM 4794 C CA . ARG B 1 295 ? 0.855 -23.438 2.928 1 96.94 295 ARG B CA 1
ATOM 4795 C C . ARG B 1 295 ? -0.319 -23.844 2.045 1 96.94 295 ARG B C 1
ATOM 4797 O O . ARG B 1 295 ? -1.358 -24.281 2.547 1 96.94 295 ARG B O 1
ATOM 4804 N N . ALA B 1 296 ? -0.149 -23.688 0.741 1 98.12 296 ALA B N 1
ATOM 4805 C CA . ALA B 1 296 ? -1.186 -24.125 -0.184 1 98.12 296 ALA B CA 1
ATOM 4806 C C . ALA B 1 296 ? -1.426 -25.625 -0.052 1 98.12 296 ALA B C 1
ATOM 4808 O O . ALA B 1 296 ? -2.568 -26.078 0.087 1 98.12 296 ALA B O 1
ATOM 4809 N N . ALA B 1 297 ? -0.326 -26.375 -0.041 1 98.12 297 ALA B N 1
ATOM 4810 C CA . ALA B 1 297 ? -0.439 -27.812 0.141 1 98.12 297 ALA B CA 1
ATOM 4811 C C . ALA B 1 297 ? -1.101 -28.156 1.475 1 98.12 297 ALA B C 1
ATOM 4813 O O . ALA B 1 297 ? -1.903 -29.078 1.561 1 98.12 297 ALA B O 1
ATOM 4814 N N . GLY B 1 298 ? -0.741 -27.375 2.455 1 98.06 298 GLY B N 1
ATOM 4815 C CA . GLY B 1 298 ? -1.358 -27.562 3.758 1 98.06 298 GLY B CA 1
ATOM 4816 C C . GLY B 1 298 ? -2.865 -27.375 3.736 1 98.06 298 GLY B C 1
ATOM 4817 O O . GLY B 1 298 ? -3.6 -28.188 4.312 1 98.06 298 GLY B O 1
ATOM 4818 N N . LEU B 1 299 ? -3.361 -26.375 3.094 1 98.06 299 LEU B N 1
ATOM 4819 C CA . LEU B 1 299 ? -4.793 -26.109 2.996 1 98.06 299 LEU B CA 1
ATOM 4820 C C . LEU B 1 299 ? -5.504 -27.219 2.236 1 98.06 299 LEU B C 1
ATOM 4822 O O . LEU B 1 299 ? -6.598 -27.641 2.619 1 98.06 299 LEU B O 1
ATOM 4826 N N . VAL B 1 300 ? -4.902 -27.688 1.171 1 98.19 300 VAL B N 1
ATOM 4827 C CA . VAL B 1 300 ? -5.465 -28.75 0.365 1 98.19 300 VAL B CA 1
ATOM 4828 C C . VAL B 1 300 ? -5.512 -30.047 1.184 1 98.19 300 VAL B C 1
ATOM 4830 O O . VAL B 1 300 ? -6.543 -30.719 1.224 1 98.19 300 VAL B O 1
ATOM 4833 N N . ASN B 1 301 ? -4.434 -30.312 1.879 1 98.31 301 ASN B N 1
ATOM 4834 C CA . ASN B 1 301 ? -4.363 -31.484 2.725 1 98.31 301 ASN B CA 1
ATOM 4835 C C . ASN B 1 301 ? -5.41 -31.453 3.834 1 98.31 301 ASN B C 1
ATOM 4837 O O . ASN B 1 301 ? -5.945 -32.5 4.227 1 98.31 301 ASN B O 1
ATOM 4841 N N . ALA B 1 302 ? -5.746 -30.266 4.301 1 97.31 302 ALA B N 1
ATOM 4842 C CA . ALA B 1 302 ? -6.684 -30.094 5.406 1 97.31 302 ALA B CA 1
ATOM 4843 C C . ALA B 1 302 ? -8.125 -30.062 4.902 1 97.31 302 ALA B C 1
ATOM 4845 O O . ALA B 1 302 ? -9.062 -30.031 5.695 1 97.31 302 ALA B O 1
ATOM 4846 N N . GLY B 1 303 ? -8.281 -30.031 3.6 1 96.44 303 GLY B N 1
ATOM 4847 C CA . GLY B 1 303 ? -9.617 -29.969 3.023 1 96.44 303 GLY B CA 1
ATOM 4848 C C . GLY B 1 303 ? -10.312 -28.641 3.264 1 96.44 303 GLY B C 1
ATOM 4849 O O . GLY B 1 303 ? -11.531 -28.594 3.414 1 96.44 303 GLY B O 1
ATOM 4850 N N . LYS B 1 304 ? -9.562 -27.531 3.346 1 95.81 304 LYS B N 1
ATOM 4851 C CA . LYS B 1 304 ? -10.117 -26.234 3.713 1 95.81 304 LYS B CA 1
ATOM 4852 C C . LYS B 1 304 ? -10.438 -25.406 2.473 1 95.81 304 LYS B C 1
ATOM 4854 O O . LYS B 1 304 ? -11.016 -24.312 2.578 1 95.81 304 LYS B O 1
ATOM 4859 N N . ILE B 1 305 ? -10.086 -25.906 1.274 1 97.12 305 ILE B N 1
ATOM 4860 C CA . ILE B 1 305 ? -10.305 -25.188 0.026 1 97.12 305 ILE B CA 1
ATOM 4861 C C . ILE B 1 305 ? -10.852 -26.141 -1.033 1 97.12 305 ILE B C 1
ATOM 4863 O O . ILE B 1 305 ? -10.383 -27.266 -1.169 1 97.12 305 ILE B O 1
ATOM 4867 N N . ARG B 1 306 ? -11.852 -25.672 -1.699 1 96.75 306 ARG B N 1
ATOM 4868 C CA . ARG B 1 306 ? -12.453 -26.438 -2.793 1 96.75 306 ARG B CA 1
ATOM 4869 C C . ARG B 1 306 ? -11.875 -26.016 -4.137 1 96.75 306 ARG B C 1
ATOM 4871 O O . ARG B 1 306 ? -12.102 -24.891 -4.586 1 96.75 306 ARG B O 1
ATOM 4878 N N . LEU B 1 307 ? -11.195 -26.938 -4.797 1 97.94 307 LEU B N 1
ATOM 4879 C CA . LEU B 1 307 ? -10.508 -26.578 -6.031 1 97.94 307 LEU B CA 1
ATOM 4880 C C . LEU B 1 307 ? -11.031 -27.391 -7.211 1 97.94 307 LEU B C 1
ATOM 4882 O O . LEU B 1 307 ? -11.102 -26.891 -8.336 1 97.94 307 LEU B O 1
ATOM 4886 N N . THR B 1 308 ? -11.469 -28.547 -6.965 1 96.75 308 THR B N 1
ATOM 4887 C CA . THR B 1 308 ? -11.836 -29.469 -8.047 1 96.75 308 THR B CA 1
ATOM 4888 C C . THR B 1 308 ? -13.078 -28.953 -8.773 1 96.75 308 THR B C 1
ATOM 4890 O O . THR B 1 308 ? -13.219 -29.172 -9.984 1 96.75 308 THR B O 1
ATOM 4893 N N . ASP B 1 309 ? -13.977 -28.219 -8.07 1 95.06 309 ASP B N 1
ATOM 4894 C CA . ASP B 1 309 ? -15.18 -27.656 -8.664 1 95.06 309 ASP B CA 1
ATOM 4895 C C . ASP B 1 309 ? -14.836 -26.594 -9.711 1 95.06 309 ASP B C 1
ATOM 4897 O O . ASP B 1 309 ? -15.68 -26.234 -10.531 1 95.06 309 ASP B O 1
ATOM 4901 N N . LEU B 1 310 ? -13.617 -26.156 -9.703 1 96.56 310 LEU B N 1
ATOM 4902 C CA . LEU B 1 310 ? -13.227 -25.047 -10.57 1 96.56 310 LEU B CA 1
ATOM 4903 C C . LEU B 1 310 ? -12.68 -25.578 -11.898 1 96.56 310 LEU B C 1
ATOM 4905 O O . LEU B 1 310 ? -12.391 -24.797 -12.812 1 96.56 310 LEU B O 1
ATOM 4909 N N . ILE B 1 311 ? -12.539 -26.891 -12 1 96.94 311 ILE B N 1
ATOM 4910 C CA . ILE B 1 311 ? -12.008 -27.5 -13.211 1 96.94 311 ILE B CA 1
ATOM 4911 C C . ILE B 1 311 ? -13.109 -27.609 -14.258 1 96.94 311 ILE B C 1
ATOM 4913 O O . ILE B 1 311 ? -14.141 -28.25 -14.023 1 96.94 311 ILE B O 1
ATOM 4917 N N . SER B 1 312 ? -12.852 -27.016 -15.406 1 95.31 312 SER B N 1
ATOM 4918 C CA . SER B 1 312 ? -13.867 -26.953 -16.453 1 95.31 312 SER B CA 1
ATOM 4919 C C . SER B 1 312 ? -13.695 -28.094 -17.453 1 95.31 312 SER B C 1
ATOM 4921 O O . SER B 1 312 ? -14.68 -28.609 -17.984 1 95.31 312 SER B O 1
ATOM 4923 N N . ASP B 1 313 ? -12.461 -28.375 -17.766 1 96.12 313 ASP B N 1
ATOM 4924 C CA . ASP B 1 313 ? -12.141 -29.344 -18.812 1 96.12 313 ASP B CA 1
ATOM 4925 C C . ASP B 1 313 ? -11.078 -30.328 -18.344 1 96.12 313 ASP B C 1
ATOM 4927 O O . ASP B 1 313 ? -10.156 -29.953 -17.609 1 96.12 313 ASP B O 1
ATOM 4931 N N . ARG B 1 314 ? -11.258 -31.531 -18.703 1 97.06 314 ARG B N 1
ATOM 4932 C CA . ARG B 1 314 ? -10.328 -32.625 -18.469 1 97.06 314 ARG B CA 1
ATOM 4933 C C . ARG B 1 314 ? -9.906 -33.281 -19.766 1 97.06 314 ARG B C 1
ATOM 4935 O O . ARG B 1 314 ? -10.75 -33.781 -20.516 1 97.06 314 ARG B O 1
ATOM 4942 N N . LEU B 1 315 ? -8.672 -33.219 -20.047 1 97.5 315 LEU B N 1
ATOM 4943 C CA . LEU B 1 315 ? -8.195 -33.719 -21.328 1 97.5 315 LEU B CA 1
ATOM 4944 C C . LEU B 1 315 ? -6.988 -34.625 -21.125 1 97.5 315 LEU B C 1
ATOM 4946 O O . LEU B 1 315 ? -6.16 -34.406 -20.25 1 97.5 315 LEU B O 1
ATOM 4950 N N . PRO B 1 316 ? -6.848 -35.688 -22 1 98 316 PRO B N 1
ATOM 4951 C CA . PRO B 1 316 ? -5.574 -36.406 -22.031 1 98 316 PRO B CA 1
ATOM 4952 C C . PRO B 1 316 ? -4.453 -35.625 -22.703 1 98 316 PRO B C 1
ATOM 4954 O O . PRO B 1 316 ? -4.723 -34.625 -23.391 1 98 316 PRO B O 1
ATOM 4957 N N . LEU B 1 317 ? -3.217 -36 -22.438 1 98.12 317 LEU B N 1
ATOM 4958 C CA . LEU B 1 317 ? -2.049 -35.312 -22.984 1 98.12 317 LEU B CA 1
ATOM 4959 C C . LEU B 1 317 ? -2.146 -35.219 -24.516 1 98.12 317 LEU B C 1
ATOM 4961 O O . LEU B 1 317 ? -1.791 -34.219 -25.094 1 98.12 317 LEU B O 1
ATOM 4965 N N . ASP B 1 318 ? -2.721 -36.219 -25.188 1 97.44 318 ASP B N 1
ATOM 4966 C CA . ASP B 1 318 ? -2.787 -36.312 -26.641 1 97.44 318 ASP B CA 1
ATOM 4967 C C . ASP B 1 318 ? -3.674 -35.219 -27.219 1 97.44 318 ASP B C 1
ATOM 4969 O O . ASP B 1 318 ? -3.545 -34.844 -28.391 1 97.44 318 ASP B O 1
ATOM 4973 N N . ASP B 1 319 ? -4.527 -34.656 -26.422 1 96.75 319 ASP B N 1
ATOM 4974 C CA . ASP B 1 319 ? -5.477 -33.656 -26.891 1 96.75 319 ASP B CA 1
ATOM 4975 C C . ASP B 1 319 ? -5.082 -32.281 -26.422 1 96.75 319 ASP B C 1
ATOM 4977 O O . ASP B 1 319 ? -5.918 -31.359 -26.375 1 96.75 319 ASP B O 1
ATOM 4981 N N . ILE B 1 320 ? -3.844 -32.094 -26 1 96.06 320 ILE B N 1
ATOM 4982 C CA . ILE B 1 320 ? -3.402 -30.875 -25.359 1 96.06 320 ILE B CA 1
ATOM 4983 C C . ILE B 1 320 ? -3.617 -29.688 -26.297 1 96.06 320 ILE B C 1
ATOM 4985 O O . ILE B 1 320 ? -3.869 -28.578 -25.844 1 96.06 320 ILE B O 1
ATOM 4989 N N . ASN B 1 321 ? -3.623 -29.875 -27.594 1 95.62 321 ASN B N 1
ATOM 4990 C CA . ASN B 1 321 ? -3.791 -28.781 -28.547 1 95.62 321 ASN B CA 1
ATOM 4991 C C . ASN B 1 321 ? -5.191 -28.172 -28.453 1 95.62 321 ASN B C 1
ATOM 4993 O O . ASN B 1 321 ? -5.398 -27.031 -28.844 1 95.62 321 ASN B O 1
ATOM 4997 N N . GLU B 1 322 ? -6.121 -28.922 -27.969 1 95.12 322 GLU B N 1
ATOM 4998 C CA . GLU B 1 322 ? -7.473 -28.391 -27.766 1 95.12 322 GLU B CA 1
ATOM 4999 C C . GLU B 1 322 ? -7.484 -27.25 -26.766 1 95.12 322 GLU B C 1
ATOM 5001 O O . GLU B 1 322 ? -8.328 -26.359 -26.844 1 95.12 322 GLU B O 1
ATOM 5006 N N . VAL B 1 323 ? -6.555 -27.297 -25.812 1 93.94 323 VAL B N 1
ATOM 5007 C CA . VAL B 1 323 ? -6.461 -26.297 -24.766 1 93.94 323 VAL B CA 1
ATOM 5008 C C . VAL B 1 323 ? -6.289 -24.906 -25.391 1 93.94 323 VAL B C 1
ATOM 5010 O O . VAL B 1 323 ? -6.855 -23.922 -24.891 1 93.94 323 VAL B O 1
ATOM 5013 N N . PHE B 1 324 ? -5.531 -24.781 -26.406 1 90.81 324 PHE B N 1
ATOM 5014 C CA . PHE B 1 324 ? -5.188 -23.5 -27.016 1 90.81 324 PHE B CA 1
ATOM 5015 C C . PHE B 1 324 ? -6.348 -22.953 -27.844 1 90.81 324 PHE B C 1
ATOM 5017 O O . PHE B 1 324 ? -6.402 -21.766 -28.125 1 90.81 324 PHE B O 1
ATOM 5024 N N . LYS B 1 325 ? -7.258 -23.859 -28.188 1 90.69 325 LYS B N 1
ATOM 5025 C CA . LYS B 1 325 ? -8.5 -23.422 -28.812 1 90.69 325 LYS B CA 1
ATOM 5026 C C . LYS B 1 325 ? -9.5 -22.906 -27.781 1 90.69 325 LYS B C 1
ATOM 5028 O O . LYS B 1 325 ? -10.125 -21.859 -27.984 1 90.69 325 LYS B O 1
ATOM 5033 N N . ILE B 1 326 ? -9.625 -23.578 -26.672 1 89.56 326 ILE B N 1
ATOM 5034 C CA . ILE B 1 326 ? -10.578 -23.25 -25.609 1 89.56 326 ILE B CA 1
ATOM 5035 C C . ILE B 1 326 ? -10.102 -22 -24.859 1 89.56 326 ILE B C 1
ATOM 5037 O O . ILE B 1 326 ? -10.891 -21.109 -24.578 1 89.56 326 ILE B O 1
ATOM 5041 N N . ARG B 1 327 ? -8.797 -21.938 -24.516 1 88.19 327 ARG B N 1
ATOM 5042 C CA . ARG B 1 327 ? -8.039 -20.828 -23.922 1 88.19 327 ARG B CA 1
ATOM 5043 C C . ARG B 1 327 ? -8.602 -20.453 -22.562 1 88.19 327 ARG B C 1
ATOM 5045 O O . ARG B 1 327 ? -8.75 -19.266 -22.25 1 88.19 327 ARG B O 1
ATOM 5052 N N . GLY B 1 328 ? -9.117 -21.375 -21.812 1 80.94 328 GLY B N 1
ATOM 5053 C CA . GLY B 1 328 ? -9.516 -21.141 -20.438 1 80.94 328 GLY B CA 1
ATOM 5054 C C . GLY B 1 328 ? -10.852 -20.453 -20.312 1 80.94 328 GLY B C 1
ATOM 5055 O O . GLY B 1 328 ? -11.227 -20 -19.219 1 80.94 328 GLY B O 1
ATOM 5056 N N . LYS B 1 329 ? -11.594 -20.266 -21.297 1 80.94 329 LYS B N 1
ATOM 5057 C CA . LYS B 1 329 ? -12.883 -19.578 -21.328 1 80.94 329 LYS B CA 1
ATOM 5058 C C . LYS B 1 329 ? -13.891 -20.266 -20.406 1 80.94 329 LYS B C 1
ATOM 5060 O O . LYS B 1 329 ? -14.766 -19.609 -19.844 1 80.94 329 LYS B O 1
ATOM 5065 N N . ASN B 1 330 ? -13.672 -21.469 -20.172 1 83.06 330 ASN B N 1
ATOM 5066 C CA . ASN B 1 330 ? -14.633 -22.25 -19.391 1 83.06 330 ASN B CA 1
ATOM 5067 C C . ASN B 1 330 ? -14.211 -22.359 -17.938 1 83.06 330 ASN B C 1
ATOM 5069 O O . ASN B 1 330 ? -15.008 -22.781 -17.078 1 83.06 330 ASN B O 1
ATOM 5073 N N . GLY B 1 331 ? -13.031 -21.984 -17.641 1 90.56 331 GLY B N 1
ATOM 5074 C CA . GLY B 1 331 ? -12.453 -22.219 -16.328 1 90.56 331 GLY B CA 1
ATOM 5075 C C . GLY B 1 331 ? -11.102 -22.906 -16.375 1 90.56 331 GLY B C 1
ATOM 5076 O O . GLY B 1 331 ? -10.414 -22.859 -17.391 1 90.56 331 GLY B O 1
ATOM 5077 N N . LYS B 1 332 ? -10.727 -23.531 -15.305 1 96.06 332 LYS B N 1
ATOM 5078 C CA . LYS B 1 332 ? -9.43 -24.203 -15.227 1 96.06 332 LYS B CA 1
ATOM 5079 C C . LYS B 1 332 ? -9.438 -25.5 -16.047 1 96.06 332 LYS B C 1
ATOM 5081 O O . LYS B 1 332 ? -10.328 -26.344 -15.867 1 96.06 332 LYS B O 1
ATOM 5086 N N . MET B 1 333 ? -8.547 -25.609 -16.922 1 97.38 333 MET B N 1
ATOM 5087 C CA . MET B 1 333 ? -8.398 -26.844 -17.688 1 97.38 333 MET B CA 1
ATOM 5088 C C . MET B 1 333 ? -7.285 -27.719 -17.109 1 97.38 333 MET B C 1
ATOM 5090 O O . MET B 1 333 ? -6.277 -27.203 -16.625 1 97.38 333 MET B O 1
ATOM 5094 N N . MET B 1 334 ? -7.48 -29.016 -17.172 1 97.81 334 MET B N 1
ATOM 5095 C CA . MET B 1 334 ? -6.551 -29.969 -16.578 1 97.81 334 MET B CA 1
ATOM 5096 C C . MET B 1 334 ? -6.152 -31.031 -17.594 1 97.81 334 MET B C 1
ATOM 5098 O O . MET B 1 334 ? -6.996 -31.547 -18.328 1 97.81 334 MET B O 1
ATOM 5102 N N . ILE B 1 335 ? -4.895 -31.297 -17.656 1 98.25 335 ILE B N 1
ATOM 5103 C CA . ILE B 1 335 ? -4.359 -32.344 -18.5 1 98.25 335 ILE B CA 1
ATOM 5104 C C . ILE B 1 335 ? -4.02 -33.562 -17.641 1 98.25 335 ILE B C 1
ATOM 5106 O O . ILE B 1 335 ? -3.451 -33.438 -16.547 1 98.25 335 ILE B O 1
ATOM 5110 N N . PHE B 1 336 ? -4.34 -34.719 -18.109 1 98.5 336 PHE B N 1
ATOM 5111 C CA . PHE B 1 336 ? -4 -35.969 -17.469 1 98.5 336 PHE B CA 1
ATOM 5112 C C . PHE B 1 336 ? -3.053 -36.781 -18.328 1 98.5 336 PHE B C 1
ATOM 5114 O O . PHE B 1 336 ? -3.494 -37.594 -19.172 1 98.5 336 PHE B O 1
ATOM 5121 N N . PRO B 1 337 ? -1.77 -36.594 -18.062 1 98.25 337 PRO B N 1
ATOM 5122 C CA . PRO B 1 337 ? -0.766 -37.125 -18.984 1 98.25 337 PRO B CA 1
ATOM 5123 C C . PRO B 1 337 ? -0.713 -38.656 -19 1 98.25 337 PRO B C 1
ATOM 5125 O O . PRO B 1 337 ? -0.21 -39.25 -19.953 1 98.25 337 PRO B O 1
ATOM 5128 N N . ASN B 1 338 ? -1.13 -39.312 -17.953 1 97.25 338 ASN B N 1
ATOM 5129 C CA . ASN B 1 338 ? -1.015 -40.75 -17.844 1 97.25 338 ASN B CA 1
ATOM 5130 C C . ASN B 1 338 ? -2.371 -41.438 -18.016 1 97.25 338 ASN B C 1
ATOM 5132 O O . ASN B 1 338 ? -2.562 -42.562 -17.547 1 97.25 338 ASN B O 1
ATOM 5136 N N . GLU B 1 339 ? -3.297 -40.719 -18.5 1 90.94 339 GLU B N 1
ATOM 5137 C CA . GLU B 1 339 ? -4.582 -41.281 -18.906 1 90.94 339 GLU B CA 1
ATOM 5138 C C . GLU B 1 339 ? -4.688 -41.375 -20.422 1 90.94 339 GLU B C 1
ATOM 5140 O O . GLU B 1 339 ? -4.027 -40.656 -21.156 1 90.94 339 GLU B O 1
#

Radius of gyration: 29.62 Å; Cα contacts (8 Å, |Δi|>4): 1792; chains: 2; bounding box: 58×88×67 Å

pLDDT: mean 95.66, std 5.46, range [55.78, 98.94]

InterPro domains:
  IPR002328 Alcohol dehydrogenase, zinc-type, conserved site [PS00059] (60-74)
  IPR011032 GroES-like superfamily [SSF50129] (1-172)
  IPR013149 Alcohol dehydrogenase-like, C-terminal [PF00107] (174-289)
  IPR013154 Alcohol dehydrogenase-like, N-terminal [PF08240] (25-134)
  IPR020843 Enoylreductase domain [SM00829] (10-259)
  IPR036291 NAD(P)-binding domain superfamily [SSF51735] (137-291)
  IPR050129 Zinc-containing alcohol dehydrogenase [PTHR43401] (1-334)

Secondary structure (DSSP, 8-state):
-EEEEEEETTEEEEEE-PPPP--TTEEEEEEEEEE--HHHHHHHHT---SS---SSEE---EEEEEEEEE-TT--S--TT-EEEE--EE--SSSHHHHTT-GGG-TT-EEBTTTB--SSBSEEEEEGGGEEEE-TTS-HHHHHTHHHHHHHHHHHHHHT--TT-EEEEE--SHHHHHHHHHHHHTT-SEEEEE-S-HHHHHHHHHHT-SEEE-TTT--HHHHHHHHT-----EEEE-S--HHHHHHHHHH--TT-EEEE-SPPPTT--EEE-HHHHHHTT-EEEE--S-TT-HHHHHHHHHTT-S--GGGEEEEEEGGGTHHHHHHTTTTSEEEEETT-/-EEEEEEETTEEEEEE-PPPP--TTEEEEEEEEEE--HHHHHHHHT---SS---SSEE---EEEEEEEEE-TT--S--TT-EEEE--EE--SSSHHHHTT-GGG-TT-EEBTTTB--SSBSEEEEEGGGEEEE-TTS-HHHHHTHHHHHHHHHHHHHHT--TT-EEEEE--SHHHHHHHHHHHHTT-SEEEEE-S-HHHHHHHHHHT-SEEE-TTTS-HHHHHHHHT-----EEEE-S--HHHHHHHHHH--TT-EEEE-S---TT--EEE-HHHHHHTT-EEEE--S-TT-HHHHHHHHHTT-S--GGGEEEEEEGGGTHHHHHHTTTTSEEEEETT-

Foldseek 3Di:
DWAFWDAQQQDTDTDDDDADDDAAQKWKFQWFKFWDDLQNLCVNRPHAHVHHADPRAGATQQTKGFTCQGHPNHDPDHGGFTKAFHFWDAPCPDPCNVVVNRLVHPPIGGDRGHHYHRLARMDMDGNVGIGTADPPQDGNLRSCLQLLLQLLQLLVVQPQDAAAEEEEEDQALSSLSNLLVSVVRHHPAYEYAYQDPVSQVSSVVSHHPYYDDCVVDNVVRVCVVVVPDFHQTYEYAAADQVSQVVRLVGHAACHEYEDEHHYDPPDDHDDDVVSCVVRVYHYYYTRGGDPRSNVSSVCSNVVSGDNVVQEFEEEESNCVSVCSVCVQVRGMHMYGDVD/DWAFWDAQQQDTDTDDDDDDDDAAQKWKFQWFKFWDDLQNLCVNRPHAHVHHADPRAGATQQTKGFTCDGHPNHDPDHGGFTKAFQFWDAPCPDPCNVVVNRLVHPPIGGDRGHHYHRLARMDMDGNVGIGTADPVQDGNLRSCLQLLLQLLQLLVVQPQDAAAEEEEEDQALSSLSNLLVSVVRHHPAYEYAYQDPVSQVSSVVSHHPYYDDCVVDNVVRVCVVVVPDFHQTYEYAAADQVSQVVRLVGHAACHEYEDEHHYDPPDDHDDDVVSCVVRVYHYYYTRGRDPRSNVSSVCSNVVSGDNVVQEQEEEESNCVSVCSVCVQVRGMHMYGDVD

Organism: NCBI:txid88431

Solvent-accessible surface area (backbone atoms only — not comparable to full-atom values): 33641 Å² total; per-residue (Å²): 71,53,31,35,34,32,59,49,63,78,40,69,44,72,43,82,42,82,71,80,82,72,55,47,45,19,31,34,27,37,23,51,16,18,33,66,49,71,55,56,53,35,37,37,71,58,43,78,43,104,50,73,66,56,64,72,27,23,35,30,44,19,20,8,25,30,30,65,42,67,18,87,63,46,79,90,70,53,67,70,42,35,32,24,40,46,35,66,44,60,70,66,69,42,71,34,29,66,68,76,40,43,76,60,23,87,61,56,40,29,38,14,50,50,38,52,15,31,41,12,28,5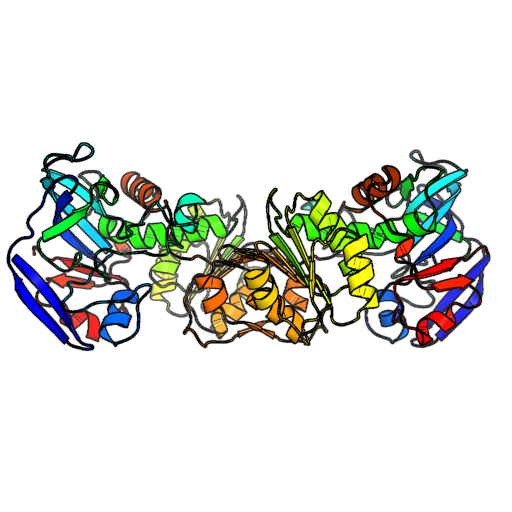4,31,66,43,50,50,89,26,57,41,72,43,50,85,81,55,54,38,61,44,35,8,43,21,42,65,43,4,35,48,48,41,34,52,68,61,38,68,68,44,74,66,30,26,36,38,35,35,30,47,51,59,64,22,41,52,46,41,35,50,42,46,74,51,31,36,66,38,34,34,34,40,25,74,52,64,70,36,33,54,49,32,46,73,47,56,23,76,43,63,34,35,58,88,80,39,44,73,67,56,50,24,66,76,71,68,50,88,60,28,40,28,17,40,22,44,63,34,41,65,70,53,50,52,46,30,62,68,59,33,31,73,66,7,24,31,24,48,59,27,66,42,59,73,82,43,60,37,76,42,38,62,31,56,34,21,76,28,27,29,35,36,28,31,48,48,68,46,68,86,21,40,67,56,26,37,48,36,53,62,69,65,74,59,88,52,63,86,48,52,58,42,80,37,39,46,88,51,50,70,52,50,74,72,58,64,55,75,75,30,35,36,34,33,23,34,74,96,68,52,30,36,34,33,61,49,64,76,42,70,45,70,40,82,41,81,70,80,83,70,56,47,46,20,30,33,28,37,23,51,15,19,33,64,49,72,54,56,55,35,38,38,71,59,42,77,44,103,49,74,65,54,62,73,30,23,35,29,42,18,20,9,25,32,30,64,42,68,18,86,64,46,79,90,70,55,68,69,41,34,32,25,39,47,34,66,42,61,70,66,70,41,71,33,29,66,66,76,39,43,75,62,22,89,62,57,40,29,37,14,50,50,38,52,16,30,42,11,28,55,30,65,45,51,52,90,26,56,40,71,42,50,86,83,55,55,39,62,44,34,8,42,22,42,64,44,4,34,47,49,42,35,50,69,62,39,68,68,44,73,65,29,28,34,36,35,34,31,47,51,59,65,23,39,52,46,42,36,49,43,47,74,51,30,35,65,38,34,35,34,40,24,72,51,63,72,36,34,54,49,31,45,73,49,57,24,76,43,64,34,35,59,88,80,39,46,72,67,56,50,24,65,75,71,68,50,88,59,29,41,28,17,39,22,45,64,35,42,65,70,53,51,52,45,30,64,67,58,33,31,72,66,8,26,31,25,50,59,26,66,43,57,73,82,44,59,38,77,43,38,62,31,58,35,21,76,27,28,29,34,37,29,31,45,50,67,46,68,86,20,39,66,58,27,36,48,36,53,62,68,65,75,58,89,51,63,87,47,52,56,43,81,38,38,45,87,50,50,71,54,49,74,73,58,62,55,76,75,32,35,34,35,32,22,36,73,95

Sequence (678 aa):
MKAAVFYEPGVVKVEEKADPVIHGDEVLIRVMAAGICGTDLHIYDGAKGASECFPPVVLGHEFAGVVEAVGEDVVRVKVGDHVTVDPSIMCGKCYACQTGRPHFCESYSATGVTYDGGFAQLCKVREEQVYELKKDVPFEAGAMCEPLGCCLHGIDRAGIRTGDTVLVIGGGTIGQIMIQLARLAGAATVILSEPIESKREMGLKMGADYAVNPMEKTPFDLMKEEGIREINVTIECVGRKETMLDAFKYVGNEGHVLLFGLTEPDCEIPVKPYEIFQREITVTASYVNPFSHGRAAGLVNAGKIRLTDLISDRLPLDDINEVFKIRGKNGKMMIFPNEMKAAVFYEPGVVKVEEKADPVIHGDEVLIRVMAAGICGTDLHIYDGAKGASECFPPVVLGHEFAGVVEAVGEDVVRVKVGDHVTVDPSIMCGKCYACQTGRPHFCESYSATGVTYDGGFAQLCKVREEQVYELKKDVPFEAGAMCEPLGCCLHGIDRAGIRTGDTVLVIGGGTIGQIMIQLARLAGAATVILSEPIESKREMGLKMGADYAVNPMEKTPFDLMKEEGIREINVTIECVGRKETMLDAFKYVGNEGHVLLFGLTEPDCEIPVKPYEIFQREITVTASYVNPFSHGRAAGLVNAGKIRLTDLISDRLPLDDINEVFKIRGKNGKMMIFPNE